Protein AF-0000000070791861 (afdb_homodimer)

Foldseek 3Di:
DPLDAAEEEEECLDPLVVVLQVLVQVLQVPDPDSLQHYHYDYHNFLLVQLVCQVVVVGFKYWFWLLSVLLNCVVVVNQKDWQWDFPCQWFKKKFKKAWPPDPFAELVSQFQWEEEFFACQACQGHQLVQLQSVVVVHHPVRYNYHYQNPRPRHNCVNVPRQVVSVVCRLVVNTGIGIDIPVNVVVLVVVVVCVNTMDTRYMGTTAGTITIMGGNPNDCSRCVVNSVSQQVQACPDPSSVVSQVSVPHHGMDGDDPVRSVSVNVSCVVVVPDSHD/DPLDAAEEEEECLDPLVVVLQVLVQVLQVPDPDSLQHHHYDYHNFLQVQLVCQVVVVGFKYWFWLLSVLLNCVVVVNQKDWQWDFPCQWFKKKFKKAWPPDPFAELVSQFQWAEEFEACQACQGHQLVQLQSVVVVHHCVRYNYHYQNPRPRHNCVNVPRQVVSVVCRLVVNTGMGIDIPVNVVVVVVVVVCVNTMDTRYMGTTAGTITIMGGNPNDCSNCVVNSVSQQVQACPDPSSVVSQVSVPHHGMDGDDPVRSVSVNVSCVVVVPDSHD

Organism: Mycobacterium bovis (strain ATCC BAA-935 / AF2122/97) (NCBI:txid233413)

Structure (mmCIF, N/CA/C/O backbone):
data_AF-0000000070791861-model_v1
#
loop_
_entity.id
_entity.type
_entity.pdbx_description
1 polymer 'ABC transporter, substrate-binding protein (Cluster 12, methionine/phosphonates)'
#
loop_
_atom_site.group_PDB
_atom_site.id
_atom_site.type_symbol
_atom_site.label_atom_id
_atom_site.label_alt_id
_atom_site.label_comp_id
_atom_site.label_asym_id
_atom_site.label_entity_id
_atom_site.label_seq_id
_atom_site.pdbx_PDB_ins_code
_atom_site.Cartn_x
_atom_site.Cartn_y
_atom_site.Cartn_z
_atom_site.occupancy
_atom_site.B_iso_or_equiv
_atom_site.auth_seq_id
_atom_site.auth_comp_id
_atom_site.auth_asym_id
_atom_site.auth_atom_id
_atom_site.pdbx_PDB_model_num
ATOM 1 N N . MET A 1 1 ? -14.422 -9.562 23.391 1 39.12 1 MET A N 1
ATOM 2 C CA . MET A 1 1 ? -13.961 -9.773 22.016 1 39.12 1 MET A CA 1
ATOM 3 C C . MET A 1 1 ? -13.164 -8.57 21.531 1 39.12 1 MET A C 1
ATOM 5 O O . MET A 1 1 ? -13.461 -7.43 21.891 1 39.12 1 MET A O 1
ATOM 9 N N . SER A 1 2 ? -11.961 -8.688 21.141 1 51.25 2 SER A N 1
ATOM 10 C CA . SER A 1 2 ? -11.062 -7.57 20.906 1 51.25 2 SER A CA 1
ATOM 11 C C . SER A 1 2 ? -11.688 -6.547 19.969 1 51.25 2 SER A C 1
ATOM 13 O O . SER A 1 2 ? -12.297 -6.918 18.953 1 51.25 2 SER A O 1
ATOM 15 N N . THR A 1 3 ? -12.039 -5.383 20.375 1 67.25 3 THR A N 1
ATOM 16 C CA . THR A 1 3 ? -12.641 -4.238 19.703 1 67.25 3 THR A CA 1
ATOM 17 C C . THR A 1 3 ? -11.727 -3.727 18.594 1 67.25 3 THR A C 1
ATOM 19 O O . THR A 1 3 ? -12.125 -2.863 17.797 1 67.25 3 THR A O 1
ATOM 22 N N . GLU A 1 4 ? -10.578 -4.484 18.375 1 85 4 GLU A N 1
ATOM 23 C CA . GLU A 1 4 ? -9.664 -3.965 17.359 1 85 4 GLU A CA 1
ATOM 24 C C . GLU A 1 4 ? -9.93 -4.605 16 1 85 4 GLU A C 1
ATOM 26 O O . GLU A 1 4 ? -10.164 -5.816 15.914 1 85 4 GLU A O 1
ATOM 31 N N . PRO A 1 5 ? -10 -3.902 15.008 1 92.94 5 PRO A N 1
ATOM 32 C CA . PRO A 1 5 ? -10.227 -4.457 13.672 1 92.94 5 PRO A CA 1
ATOM 33 C C . PRO A 1 5 ? -9.195 -5.516 13.297 1 92.94 5 PRO A C 1
ATOM 35 O O . PRO A 1 5 ? -8.039 -5.434 13.719 1 92.94 5 PRO A O 1
ATOM 38 N N . LEU A 1 6 ? -9.633 -6.512 12.555 1 96.19 6 LEU A N 1
ATOM 39 C CA . LEU A 1 6 ? -8.688 -7.445 11.953 1 96.19 6 LEU A CA 1
ATOM 40 C C . LEU A 1 6 ? -7.746 -6.727 10.992 1 96.19 6 LEU A C 1
ATOM 42 O O . LEU A 1 6 ? -8.164 -5.836 10.25 1 96.19 6 LEU A O 1
ATOM 46 N N . VAL A 1 7 ? -6.531 -7.113 11.031 1 98 7 VAL A N 1
ATOM 47 C CA . VAL A 1 7 ? -5.566 -6.523 10.102 1 98 7 VAL A CA 1
ATOM 48 C C . VAL A 1 7 ? -5.234 -7.523 9 1 98 7 VAL A C 1
ATOM 50 O O . VAL A 1 7 ? -4.684 -8.594 9.266 1 98 7 VAL A O 1
ATOM 53 N N . VAL A 1 8 ? -5.559 -7.168 7.781 1 98.75 8 VAL A N 1
ATOM 54 C CA . VAL A 1 8 ? -5.305 -8.008 6.617 1 98.75 8 VAL A CA 1
ATOM 55 C C . VAL A 1 8 ? -4.133 -7.449 5.816 1 98.75 8 VAL A C 1
ATOM 57 O O . VAL A 1 8 ? -4.113 -6.258 5.488 1 98.75 8 VAL A O 1
ATOM 60 N N . GLY A 1 9 ? -3.113 -8.297 5.555 1 98.88 9 GLY A N 1
ATOM 61 C CA . GLY A 1 9 ? -1.979 -7.906 4.734 1 98.88 9 GLY A CA 1
ATOM 62 C C . GLY A 1 9 ? -2.111 -8.344 3.287 1 98.88 9 GLY A C 1
ATOM 63 O O . GLY A 1 9 ? -2.623 -9.43 3.008 1 98.88 9 GLY A O 1
ATOM 64 N N . ALA A 1 10 ? -1.67 -7.516 2.391 1 98.81 10 ALA A N 1
ATOM 65 C CA . ALA A 1 10 ? -1.588 -7.809 0.961 1 98.81 10 ALA A CA 1
ATOM 66 C C . ALA A 1 10 ? -0.364 -7.148 0.334 1 98.81 10 ALA A C 1
ATOM 68 O O . ALA A 1 10 ? 0.406 -6.473 1.022 1 98.81 10 ALA A O 1
ATOM 69 N N . VAL A 1 11 ? -0.134 -7.434 -0.93 1 98.75 11 VAL A N 1
ATOM 70 C CA . VAL A 1 11 ? 1.035 -6.871 -1.598 1 98.75 11 VAL A CA 1
ATOM 71 C C . VAL A 1 11 ? 0.597 -5.781 -2.574 1 98.75 11 VAL A C 1
ATOM 73 O O . VAL A 1 11 ? -0.391 -5.945 -3.295 1 98.75 11 VAL A O 1
ATOM 76 N N . ALA A 1 12 ? 1.303 -4.652 -2.533 1 98.06 12 ALA A N 1
ATOM 77 C CA . ALA A 1 12 ? 1.066 -3.527 -3.436 1 98.06 12 ALA A CA 1
ATOM 78 C C . ALA A 1 12 ? 1.794 -3.727 -4.762 1 98.06 12 ALA A C 1
ATOM 80 O O . ALA A 1 12 ? 2.709 -2.971 -5.094 1 98.06 12 ALA A O 1
ATOM 81 N N . TYR A 1 13 ? 1.304 -4.559 -5.629 1 96.19 13 TYR A N 1
ATOM 82 C CA . TYR A 1 13 ? 2.014 -4.898 -6.855 1 96.19 13 TYR A CA 1
ATOM 83 C C . TYR A 1 13 ? 1.604 -3.975 -7.996 1 96.19 13 TYR A C 1
ATOM 85 O O . TYR A 1 13 ? 2.281 -3.906 -9.023 1 96.19 13 TYR A O 1
ATOM 93 N N . THR A 1 14 ? 0.539 -3.246 -7.926 1 95.5 14 THR A N 1
ATOM 94 C CA . THR A 1 14 ? 0.121 -2.172 -8.82 1 95.5 14 THR A CA 1
ATOM 95 C C . THR A 1 14 ? -0.567 -1.056 -8.039 1 95.5 14 THR A C 1
ATOM 97 O O . THR A 1 14 ? -1.039 -1.271 -6.922 1 95.5 14 THR A O 1
ATOM 100 N N . PRO A 1 15 ? -0.655 0.139 -8.648 1 95.88 15 PRO A N 1
ATOM 101 C CA . PRO A 1 15 ? -1.324 1.244 -7.961 1 95.88 15 PRO A CA 1
ATOM 102 C C . PRO A 1 15 ? -2.787 0.942 -7.641 1 95.88 15 PRO A C 1
ATOM 104 O O . PRO A 1 15 ? -3.316 1.425 -6.637 1 95.88 15 PRO A O 1
ATOM 107 N N . ASN A 1 16 ? -3.391 0.127 -8.391 1 94.81 16 ASN A N 1
ATOM 108 C CA . ASN A 1 16 ? -4.82 -0.14 -8.258 1 94.81 16 ASN A CA 1
ATOM 109 C C . ASN A 1 16 ? -5.133 -0.911 -6.98 1 94.81 16 ASN A C 1
ATOM 111 O O . ASN A 1 16 ? -6.289 -1.004 -6.574 1 94.81 16 AS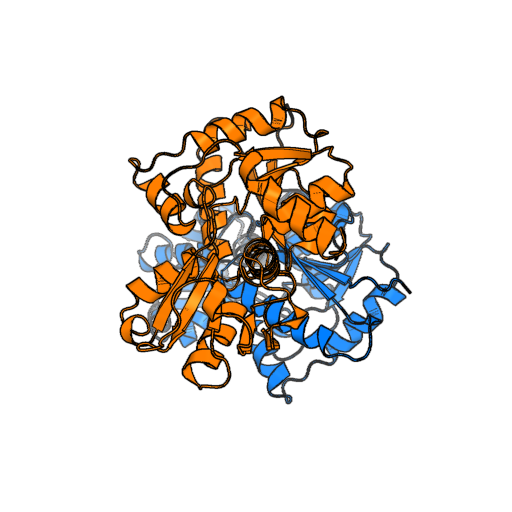N A O 1
ATOM 115 N N . VAL A 1 17 ? -4.141 -1.469 -6.355 1 97 17 VAL A N 1
ATOM 116 C CA . VAL A 1 17 ? -4.34 -2.242 -5.137 1 97 17 VAL A CA 1
ATOM 117 C C . VAL A 1 17 ? -4.871 -1.333 -4.031 1 97 17 VAL A C 1
ATOM 119 O O . VAL A 1 17 ? -5.676 -1.76 -3.199 1 97 17 VAL A O 1
ATOM 122 N N . VAL A 1 18 ? -4.508 -0.059 -4.07 1 97.12 18 VAL A N 1
ATOM 123 C CA . VAL A 1 18 ? -4.895 0.869 -3.01 1 97.12 18 VAL A CA 1
ATOM 124 C C . VAL A 1 18 ? -6.406 1.073 -3.029 1 97.12 18 VAL A C 1
ATOM 126 O O . VAL A 1 18 ? -7.09 0.795 -2.039 1 97.12 18 VAL A O 1
ATOM 129 N N . PRO A 1 19 ? -7.043 1.468 -4.188 1 95.38 19 PRO A N 1
ATOM 130 C CA . PRO A 1 19 ? -8.5 1.625 -4.164 1 95.38 19 PRO A CA 1
ATOM 131 C C . PRO A 1 19 ? -9.234 0.301 -3.965 1 95.38 19 PRO A C 1
ATOM 133 O O . PRO A 1 19 ? -10.328 0.277 -3.395 1 95.38 19 PRO A O 1
ATOM 136 N N . ILE A 1 20 ? -8.672 -0.799 -4.355 1 95.69 20 ILE A N 1
ATOM 137 C CA . ILE A 1 20 ? -9.297 -2.102 -4.148 1 95.69 20 ILE A CA 1
ATOM 138 C C . ILE A 1 20 ? -9.438 -2.375 -2.652 1 95.69 20 ILE A C 1
ATOM 140 O O . ILE A 1 20 ? -10.539 -2.648 -2.166 1 95.69 20 ILE A O 1
ATOM 144 N N . TRP A 1 21 ? -8.414 -2.236 -1.905 1 97.44 21 TRP A N 1
ATOM 145 C CA . TRP A 1 21 ? -8.43 -2.586 -0.489 1 97.44 21 TRP A CA 1
ATOM 146 C C . TRP A 1 21 ? -9.156 -1.521 0.325 1 97.44 21 TRP A C 1
ATOM 148 O O . TRP A 1 21 ? -9.75 -1.821 1.363 1 97.44 21 TRP A O 1
ATOM 158 N N . GLU A 1 22 ? -9.133 -0.253 -0.165 1 95.56 22 GLU A N 1
ATOM 159 C CA . GLU A 1 22 ? -9.992 0.757 0.448 1 95.56 22 GLU A CA 1
ATOM 160 C C . GLU A 1 22 ? -11.461 0.402 0.282 1 95.56 22 GLU A C 1
ATOM 162 O O . GLU A 1 22 ? -12.258 0.583 1.207 1 95.56 22 GLU A O 1
ATOM 167 N N . GLY A 1 23 ? -11.844 -0.052 -0.921 1 93.62 23 GLY A N 1
ATOM 168 C CA . GLY A 1 23 ? -13.211 -0.499 -1.154 1 93.62 23 GLY A CA 1
ATOM 169 C C . GLY A 1 23 ? -13.609 -1.669 -0.276 1 93.62 23 GLY A C 1
ATOM 170 O O . GLY A 1 23 ? -14.711 -1.679 0.29 1 93.62 23 GLY A O 1
ATOM 171 N N . ILE A 1 24 ? -12.703 -2.611 -0.125 1 95.88 24 ILE A N 1
ATOM 172 C CA . ILE A 1 24 ? -12.961 -3.77 0.725 1 95.88 24 ILE A CA 1
ATOM 173 C C . ILE A 1 24 ? -13.125 -3.318 2.174 1 95.88 24 ILE A C 1
ATOM 175 O O . ILE A 1 24 ? -14.07 -3.727 2.855 1 95.88 24 ILE A O 1
ATOM 179 N N . ARG A 1 25 ? -12.219 -2.523 2.654 1 95.31 25 ARG A N 1
ATOM 180 C CA . ARG A 1 25 ? -12.328 -1.981 4.004 1 95.31 25 ARG A CA 1
ATOM 181 C C . ARG A 1 25 ? -13.664 -1.285 4.215 1 95.31 25 ARG A C 1
ATOM 183 O O . ARG A 1 25 ? -14.312 -1.459 5.25 1 95.31 25 ARG A O 1
ATOM 190 N N . GLY A 1 26 ? -14.086 -0.45 3.203 1 93.12 26 GLY A N 1
ATOM 191 C CA . GLY A 1 26 ? -15.367 0.237 3.285 1 93.12 26 GLY A CA 1
ATOM 192 C C . GLY A 1 26 ? -16.547 -0.708 3.434 1 93.12 26 GLY A C 1
ATOM 193 O O . GLY A 1 26 ? -17.469 -0.445 4.211 1 93.12 26 GLY A O 1
ATOM 194 N N . TYR A 1 27 ? -16.531 -1.834 2.75 1 94.69 27 TYR A N 1
ATOM 195 C CA . TYR A 1 27 ? -17.578 -2.857 2.84 1 94.69 27 TYR A CA 1
ATOM 196 C C . TYR A 1 27 ? -17.672 -3.412 4.254 1 94.69 27 TYR A C 1
ATOM 198 O O . TYR A 1 27 ? -18.766 -3.6 4.781 1 94.69 27 TYR A O 1
ATOM 206 N N . PHE A 1 28 ? -16.562 -3.619 4.898 1 93.75 28 PHE A N 1
ATOM 207 C CA . PHE A 1 28 ? -16.547 -4.219 6.227 1 93.75 28 PHE A CA 1
ATOM 208 C C . PHE A 1 28 ? -16.891 -3.18 7.293 1 93.75 28 PHE A C 1
ATOM 210 O O . PHE A 1 28 ? -17.422 -3.516 8.352 1 93.75 28 PHE A O 1
ATOM 217 N N . GLN A 1 29 ? -16.594 -1.934 7.02 1 88.06 29 GLN A N 1
ATOM 218 C CA . GLN A 1 29 ? -16.891 -0.86 7.965 1 88.06 29 GLN A CA 1
ATOM 219 C C . GLN A 1 29 ? -18.375 -0.531 7.98 1 88.06 29 GLN A C 1
ATOM 221 O O . GLN A 1 29 ? -18.891 0 8.969 1 88.06 29 GLN A O 1
ATOM 226 N N . ASP A 1 30 ? -19.078 -0.739 6.992 1 79.38 30 ASP A N 1
ATOM 227 C CA . ASP A 1 30 ? -20.5 -0.446 6.879 1 79.38 30 ASP A CA 1
ATOM 228 C C . ASP A 1 30 ? -21.328 -1.414 7.719 1 79.38 30 ASP A C 1
ATOM 230 O O . ASP A 1 30 ? -22.516 -1.172 7.973 1 79.38 30 ASP A O 1
ATOM 234 N N . SER A 1 31 ? -20.641 -2.301 8.219 1 71.5 31 SER A N 1
ATOM 235 C CA . SER A 1 31 ? -21.375 -3.268 9.031 1 71.5 31 SER A CA 1
ATOM 236 C C . SER A 1 31 ? -21.625 -2.729 10.438 1 71.5 31 SER A C 1
ATOM 238 O O . SER A 1 31 ? -20.828 -1.954 10.969 1 71.5 31 SER A O 1
ATOM 240 N N . GLU A 1 32 ? -22.734 -3.025 10.852 1 71.75 32 GLU A N 1
ATOM 241 C CA . GLU A 1 32 ? -23.094 -2.65 12.219 1 71.75 32 GLU A CA 1
ATOM 242 C C . GLU A 1 32 ? -22.359 -3.506 13.242 1 71.75 32 GLU A C 1
ATOM 244 O O . GLU A 1 32 ? -22.266 -3.145 14.414 1 71.75 32 GLU A O 1
ATOM 249 N N . SER A 1 33 ? -21.797 -4.535 12.719 1 76.44 33 SER A N 1
ATOM 250 C CA . SER A 1 33 ? -21.109 -5.41 13.664 1 76.44 33 SER A CA 1
ATOM 251 C C . SER A 1 33 ? -19.625 -5.047 13.781 1 76.44 33 SER A C 1
ATOM 253 O O . SER A 1 33 ? -18.875 -5.137 12.812 1 76.44 33 SER A O 1
ATOM 255 N N . PRO A 1 34 ? -19.203 -4.645 14.914 1 80.5 34 PRO A N 1
ATOM 256 C CA . PRO A 1 34 ? -17.797 -4.324 15.141 1 80.5 34 PRO A CA 1
ATOM 257 C C . PRO A 1 34 ? -16.875 -5.531 14.945 1 80.5 34 PRO A C 1
ATOM 259 O O . PRO A 1 34 ? -15.68 -5.367 14.703 1 80.5 34 PRO A O 1
ATOM 262 N N . ASP A 1 35 ? -17.453 -6.652 14.898 1 86.06 35 ASP A N 1
ATOM 263 C CA . ASP A 1 35 ? -16.672 -7.879 14.844 1 86.06 35 ASP A CA 1
ATOM 264 C C . ASP A 1 35 ? -16.203 -8.18 13.422 1 86.06 35 ASP A C 1
ATOM 266 O O . ASP A 1 35 ? -15.344 -9.031 13.203 1 86.06 35 ASP A O 1
ATOM 270 N N . THR A 1 36 ? -16.703 -7.426 12.516 1 91.38 36 THR A N 1
ATOM 271 C CA . THR A 1 36 ? -16.328 -7.688 11.133 1 91.38 36 THR A CA 1
ATOM 272 C C . THR A 1 36 ? -15.352 -6.637 10.617 1 91.38 36 THR A C 1
ATOM 274 O O . THR A 1 36 ? -14.883 -6.715 9.484 1 91.38 36 THR A O 1
ATOM 277 N N . GLN A 1 37 ? -15.039 -5.656 11.469 1 92.75 37 GLN A N 1
ATOM 278 C CA . GLN A 1 37 ? -14.188 -4.555 11.023 1 92.75 37 GLN A CA 1
ATOM 279 C C . GLN A 1 37 ? -12.789 -5.043 10.68 1 92.75 37 GLN A C 1
ATOM 281 O O . GLN A 1 37 ? -12.258 -5.945 11.336 1 92.75 37 GLN A O 1
ATOM 286 N N . MET A 1 38 ? -12.305 -4.426 9.68 1 95.25 38 MET A N 1
ATOM 287 C CA . MET A 1 38 ? -10.945 -4.785 9.273 1 95.25 38 MET A CA 1
ATOM 288 C C . MET A 1 38 ? -10.18 -3.555 8.797 1 95.25 38 MET A C 1
ATOM 290 O O . MET A 1 38 ? -10.781 -2.533 8.461 1 95.25 38 MET A O 1
ATOM 294 N N . ASP A 1 39 ? -8.922 -3.6 8.914 1 96 39 ASP A N 1
ATOM 295 C CA . ASP A 1 39 ? -7.969 -2.697 8.273 1 96 39 ASP A CA 1
ATOM 296 C C . ASP A 1 39 ? -6.977 -3.469 7.41 1 96 39 ASP A C 1
ATOM 298 O O . ASP A 1 39 ? -7.004 -4.703 7.375 1 96 39 ASP A O 1
ATOM 302 N N . PHE A 1 40 ? -6.18 -2.707 6.641 1 98.31 40 PHE A N 1
ATOM 303 C CA . PHE A 1 40 ? -5.25 -3.432 5.781 1 98.31 40 PHE A CA 1
ATOM 304 C C . PHE A 1 40 ? -3.861 -2.812 5.848 1 98.31 40 PHE A C 1
ATOM 306 O O . PHE A 1 40 ? -3.703 -1.673 6.293 1 98.31 40 PHE A O 1
ATOM 313 N N . VAL A 1 41 ? -2.879 -3.58 5.535 1 98.88 41 VAL A N 1
ATOM 314 C CA . VAL A 1 41 ? -1.476 -3.221 5.359 1 98.88 41 VAL A CA 1
ATOM 315 C C . VAL A 1 41 ? -0.965 -3.766 4.027 1 98.88 41 VAL A C 1
ATOM 317 O O . VAL A 1 41 ? -1.218 -4.922 3.688 1 98.88 41 VAL A O 1
ATOM 320 N N . LEU A 1 42 ? -0.285 -2.932 3.277 1 98.88 42 LEU A N 1
ATOM 321 C CA . LEU A 1 42 ? 0.236 -3.34 1.979 1 98.88 42 LEU A CA 1
ATOM 322 C C . LEU A 1 42 ? 1.757 -3.455 2.014 1 98.88 42 LEU A C 1
ATOM 324 O O . LEU A 1 42 ? 2.441 -2.547 2.49 1 98.88 42 LEU A O 1
ATOM 328 N N . TYR A 1 43 ? 2.248 -4.531 1.491 1 98.75 43 TYR A N 1
ATOM 329 C CA . TYR A 1 43 ? 3.678 -4.812 1.511 1 98.75 43 TYR A CA 1
ATOM 330 C C . TYR A 1 43 ? 4.281 -4.68 0.117 1 98.75 43 TYR A C 1
ATOM 332 O O . TYR A 1 43 ? 3.576 -4.82 -0.886 1 98.75 43 TYR A O 1
ATOM 340 N N . SER A 1 44 ? 5.582 -4.516 0.085 1 97.56 44 SER A N 1
ATOM 341 C CA . SER A 1 44 ? 6.297 -4.359 -1.177 1 97.56 44 SER A CA 1
ATOM 342 C C . SER A 1 44 ? 6.453 -5.695 -1.893 1 97.56 44 SER A C 1
ATOM 344 O O . SER A 1 44 ? 6.617 -5.738 -3.113 1 97.56 44 SER A O 1
ATOM 346 N N . ASN A 1 45 ? 6.469 -6.785 -1.135 1 97.5 45 ASN A N 1
ATOM 347 C CA . ASN A 1 45 ? 6.68 -8.109 -1.703 1 97.5 45 ASN A CA 1
ATOM 348 C C . ASN A 1 45 ? 6.09 -9.203 -0.812 1 97.5 45 ASN A C 1
ATOM 350 O O . ASN A 1 45 ? 5.727 -8.938 0.337 1 97.5 45 ASN A O 1
ATOM 354 N N . TYR A 1 46 ? 6.047 -10.422 -1.334 1 98.19 46 TYR A N 1
ATOM 355 C CA . TYR A 1 46 ? 5.355 -11.5 -0.639 1 98.19 46 TYR A CA 1
ATOM 356 C C . TYR A 1 46 ? 6.219 -12.078 0.474 1 98.19 46 TYR A C 1
ATOM 358 O O . TYR A 1 46 ? 5.703 -12.609 1.461 1 98.19 46 TYR A O 1
ATOM 366 N N . ALA A 1 47 ? 7.531 -12.016 0.348 1 97.06 47 ALA A N 1
ATOM 367 C CA . ALA A 1 47 ? 8.391 -12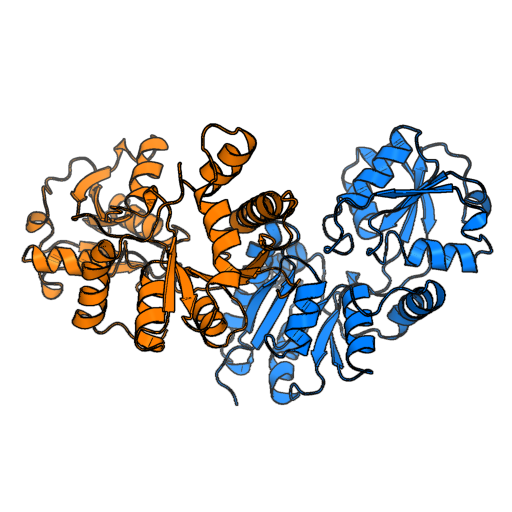.477 1.436 1 97.06 47 ALA A CA 1
ATOM 368 C C . ALA A 1 47 ? 8.094 -11.719 2.729 1 97.06 47 ALA A C 1
ATOM 370 O O . ALA A 1 47 ? 7.906 -12.336 3.783 1 97.06 47 ALA A O 1
ATOM 371 N N . ARG A 1 48 ? 7.977 -10.414 2.611 1 96.88 48 ARG A N 1
ATOM 372 C CA . ARG A 1 48 ? 7.699 -9.586 3.783 1 96.88 48 ARG A CA 1
ATOM 373 C C . ARG A 1 48 ? 6.285 -9.828 4.305 1 96.88 48 ARG A C 1
ATOM 375 O O . ARG A 1 48 ? 6.047 -9.789 5.512 1 96.88 48 ARG A O 1
ATOM 382 N N . LEU A 1 49 ? 5.363 -10.047 3.414 1 98.56 49 LEU A N 1
ATOM 383 C CA . LEU A 1 49 ? 4 -10.359 3.816 1 98.56 49 LEU A CA 1
ATOM 384 C C . LEU A 1 49 ? 3.967 -11.617 4.68 1 98.56 49 LEU A C 1
ATOM 386 O O . LEU A 1 49 ? 3.406 -11.609 5.777 1 98.56 49 LEU A O 1
ATOM 390 N N . VAL A 1 50 ? 4.625 -12.664 4.227 1 98.62 50 VAL A N 1
ATOM 391 C CA . VAL A 1 50 ? 4.633 -13.938 4.941 1 98.62 50 VAL A CA 1
ATOM 392 C C . VAL A 1 50 ? 5.367 -13.773 6.273 1 98.62 50 VAL A C 1
ATOM 394 O O . VAL A 1 50 ? 4.898 -14.25 7.309 1 98.62 50 VAL A O 1
ATOM 397 N N . ASP A 1 51 ? 6.535 -13.07 6.262 1 97.56 51 ASP A N 1
ATOM 398 C CA . ASP A 1 51 ? 7.289 -12.82 7.488 1 97.56 51 ASP A CA 1
ATOM 399 C C . ASP A 1 51 ? 6.43 -12.094 8.523 1 97.56 51 ASP A C 1
ATOM 401 O O . ASP A 1 51 ? 6.465 -12.422 9.711 1 97.56 51 ASP A O 1
ATOM 405 N N . SER A 1 52 ? 5.68 -11.102 8.062 1 98.31 52 SER A N 1
ATOM 406 C CA . SER A 1 52 ? 4.844 -10.312 8.961 1 98.31 52 SER A CA 1
ATOM 407 C C . SER A 1 52 ? 3.717 -11.148 9.547 1 98.31 52 SER A C 1
ATOM 409 O O . SER A 1 52 ? 3.359 -10.977 10.719 1 98.31 52 SER A O 1
ATOM 411 N N . LEU A 1 53 ? 3.121 -12.039 8.727 1 98.75 53 LEU A N 1
ATOM 412 C CA . LEU A 1 53 ? 2.1 -12.945 9.234 1 98.75 53 LEU A CA 1
ATOM 413 C C . LEU A 1 53 ? 2.668 -13.844 10.328 1 98.75 53 LEU A C 1
ATOM 415 O O . LEU A 1 53 ? 2.094 -13.945 11.414 1 98.75 53 LEU A O 1
ATOM 419 N N . ILE A 1 54 ? 3.811 -14.438 10.039 1 98.38 54 ILE A N 1
ATOM 420 C CA . ILE A 1 54 ? 4.418 -15.398 10.961 1 98.38 54 ILE A CA 1
ATOM 421 C C . ILE A 1 54 ? 4.84 -14.688 12.242 1 98.38 54 ILE A C 1
ATOM 423 O O . ILE A 1 54 ? 4.715 -15.242 13.336 1 98.38 54 ILE A O 1
ATOM 427 N N . ALA A 1 55 ? 5.281 -13.422 12.125 1 97.69 55 ALA A N 1
ATOM 428 C CA . ALA A 1 55 ? 5.715 -12.633 13.273 1 97.69 55 ALA A CA 1
ATOM 429 C C . ALA A 1 55 ? 4.52 -12.102 14.062 1 97.69 55 ALA A C 1
ATOM 431 O O . ALA A 1 55 ? 4.68 -11.539 15.148 1 97.69 55 ALA A O 1
ATOM 432 N N . GLY A 1 56 ? 3.268 -12.242 13.508 1 97.5 56 GLY A N 1
ATOM 433 C CA . GLY A 1 56 ? 2.064 -11.797 14.195 1 97.5 56 GLY A CA 1
ATOM 434 C C . GLY A 1 56 ? 1.799 -10.312 14.031 1 97.5 56 GLY A C 1
ATOM 435 O O . GLY A 1 56 ? 1.074 -9.711 14.828 1 97.5 56 GLY A O 1
ATOM 436 N N . HIS A 1 57 ? 2.453 -9.688 13.023 1 98.12 57 HIS A N 1
ATOM 437 C CA . HIS A 1 57 ? 2.23 -8.266 12.773 1 98.12 57 HIS A CA 1
ATOM 438 C C . HIS A 1 57 ? 0.881 -8.023 12.109 1 98.12 57 HIS A C 1
ATOM 440 O O . HIS A 1 57 ? 0.341 -6.918 12.172 1 98.12 57 HIS A O 1
ATOM 446 N N . ILE A 1 58 ? 0.343 -8.984 11.398 1 98.5 58 ILE A N 1
ATOM 447 C CA . ILE A 1 58 ? -0.989 -8.977 10.805 1 98.5 58 ILE A CA 1
ATOM 448 C C . ILE A 1 58 ? -1.735 -10.25 11.18 1 98.5 58 ILE A C 1
ATOM 450 O O . ILE A 1 58 ? -1.126 -11.227 11.633 1 98.5 58 ILE A O 1
ATOM 454 N N . ASP A 1 59 ? -3.045 -10.219 11.016 1 98.56 59 ASP A N 1
ATOM 455 C CA . ASP A 1 59 ? -3.879 -11.344 11.414 1 98.56 59 ASP A CA 1
ATOM 456 C C . ASP A 1 59 ? -4.066 -12.328 10.258 1 98.56 59 ASP A C 1
ATOM 458 O O . ASP A 1 59 ? -4.086 -13.539 10.469 1 98.56 59 ASP A O 1
ATOM 462 N N . ILE A 1 60 ? -4.281 -11.805 9.102 1 98.88 60 ILE A N 1
ATOM 463 C CA . ILE A 1 60 ? -4.582 -12.578 7.898 1 98.88 60 ILE A CA 1
ATOM 464 C C . ILE A 1 60 ? -3.754 -12.047 6.727 1 98.88 60 ILE A C 1
ATOM 466 O O . ILE A 1 60 ? -3.574 -10.836 6.578 1 98.88 60 ILE A O 1
ATOM 470 N N . ALA A 1 61 ? -3.203 -12.914 5.879 1 98.94 61 ALA A N 1
ATOM 471 C CA . ALA A 1 61 ? -2.451 -12.547 4.68 1 98.94 61 ALA A CA 1
ATOM 472 C C . ALA A 1 61 ? -3.199 -12.961 3.418 1 98.94 61 ALA A C 1
ATOM 474 O O . ALA A 1 61 ? -3.725 -14.078 3.336 1 98.94 61 ALA A O 1
ATOM 475 N N . TRP A 1 62 ? -3.295 -12.031 2.467 1 98.88 62 TRP A N 1
ATOM 476 C CA . TRP A 1 62 ? -3.723 -12.375 1.113 1 98.88 62 TRP A CA 1
ATOM 477 C C . TRP A 1 62 ? -2.545 -12.867 0.278 1 98.88 62 TRP A C 1
ATOM 479 O O . TRP A 1 62 ? -1.931 -12.086 -0.457 1 98.88 62 TRP A O 1
ATOM 489 N N . ASN A 1 63 ? -2.322 -14.164 0.286 1 98.88 63 ASN A N 1
ATOM 490 C CA . ASN A 1 63 ? -1.146 -14.805 -0.289 1 98.88 63 ASN A CA 1
ATOM 491 C C . ASN A 1 63 ? -1.396 -15.242 -1.729 1 98.88 63 ASN A C 1
ATOM 493 O O . ASN A 1 63 ? -2.498 -15.68 -2.068 1 98.88 63 ASN A O 1
ATOM 497 N N . THR A 1 64 ? -0.343 -15.148 -2.51 1 98.5 64 THR A N 1
ATOM 498 C CA . THR A 1 64 ? -0.336 -15.977 -3.711 1 98.5 64 THR A CA 1
ATOM 499 C C . THR A 1 64 ? -0.253 -17.453 -3.348 1 98.5 64 THR A C 1
ATOM 501 O O . THR A 1 64 ? -0.1 -17.797 -2.174 1 98.5 64 THR A O 1
ATOM 504 N N . ASN A 1 65 ? -0.379 -18.312 -4.387 1 98.69 65 ASN A N 1
ATOM 505 C CA . ASN A 1 65 ? -0.267 -19.734 -4.125 1 98.69 65 ASN A CA 1
ATOM 506 C C . ASN A 1 65 ? 1.121 -20.109 -3.609 1 98.69 65 ASN A C 1
ATOM 508 O O . ASN A 1 65 ? 1.25 -20.891 -2.664 1 98.69 65 ASN A O 1
ATOM 512 N N . LEU A 1 66 ? 2.217 -19.516 -4.152 1 98.75 66 LEU A N 1
ATOM 513 C CA . LEU A 1 66 ? 3.545 -19.828 -3.637 1 98.75 66 LEU A CA 1
ATOM 514 C C . LEU A 1 66 ? 3.719 -19.297 -2.219 1 98.75 66 LEU A C 1
ATOM 516 O O . LEU A 1 66 ? 4.309 -19.953 -1.367 1 98.75 66 LEU A O 1
ATOM 520 N N . ALA A 1 67 ? 3.248 -18.062 -1.943 1 98.75 67 ALA A N 1
ATOM 521 C CA . ALA A 1 67 ? 3.328 -17.516 -0.593 1 98.75 67 ALA A CA 1
ATOM 522 C C . ALA A 1 67 ? 2.562 -18.391 0.4 1 98.75 67 ALA A C 1
ATOM 524 O O . ALA A 1 67 ? 2.992 -18.562 1.544 1 98.75 67 ALA A O 1
ATOM 525 N N . TYR A 1 68 ? 1.402 -18.938 -0.013 1 98.81 68 TYR A N 1
ATOM 526 C CA . TYR A 1 68 ? 0.657 -19.859 0.833 1 98.81 68 TYR A CA 1
ATOM 527 C C . TYR A 1 68 ? 1.476 -21.109 1.127 1 98.81 68 TYR A C 1
ATOM 529 O O . TYR A 1 68 ? 1.613 -21.516 2.285 1 98.81 68 TYR A O 1
ATOM 537 N N . VAL A 1 69 ? 2.053 -21.672 0.103 1 98.81 69 VAL A N 1
ATOM 538 C CA . VAL A 1 69 ? 2.863 -22.875 0.259 1 98.81 69 VAL A CA 1
ATOM 539 C C . VAL A 1 69 ? 4.043 -22.594 1.186 1 98.81 69 VAL A C 1
ATOM 541 O O . VAL A 1 69 ? 4.34 -23.391 2.084 1 98.81 69 VAL A O 1
ATOM 544 N N . ARG A 1 70 ? 4.688 -21.453 1.015 1 98.5 70 ARG A N 1
ATOM 545 C CA . ARG A 1 70 ? 5.812 -21.078 1.863 1 98.5 70 ARG A CA 1
ATOM 546 C C . ARG A 1 70 ? 5.367 -20.875 3.309 1 98.5 70 ARG A C 1
ATOM 548 O O . ARG A 1 70 ? 6.098 -21.219 4.242 1 98.5 70 ARG A O 1
ATOM 555 N N . THR A 1 71 ? 4.172 -20.297 3.508 1 98.75 71 THR A N 1
ATOM 556 C CA . THR A 1 71 ? 3.639 -20.156 4.859 1 98.75 71 THR A CA 1
ATOM 557 C C . THR A 1 71 ? 3.465 -21.531 5.512 1 98.75 71 THR A C 1
ATOM 559 O O . THR A 1 71 ? 3.871 -21.734 6.66 1 98.75 71 THR A O 1
ATOM 562 N N . VAL A 1 72 ? 2.861 -22.5 4.789 1 98.69 72 VAL A N 1
ATOM 563 C CA . VAL A 1 72 ? 2.66 -23.844 5.301 1 98.69 72 VAL A CA 1
ATOM 564 C C . VAL A 1 72 ? 4.008 -24.469 5.676 1 98.69 72 VAL A C 1
ATOM 566 O O . VAL A 1 72 ? 4.164 -25 6.773 1 98.69 72 VAL A O 1
ATOM 569 N N . LEU A 1 73 ? 4.977 -24.344 4.82 1 98.44 73 LEU A N 1
ATOM 570 C CA . LEU A 1 73 ? 6.277 -24.969 5.027 1 98.44 73 LEU A CA 1
ATOM 571 C C . LEU A 1 73 ? 7 -24.344 6.215 1 98.44 73 LEU A C 1
ATOM 573 O O . LEU A 1 73 ? 7.57 -25.047 7.047 1 98.44 73 LEU A O 1
ATOM 577 N N . GLN A 1 74 ? 6.941 -23.047 6.332 1 98.19 74 GLN A N 1
ATOM 578 C CA . GLN A 1 74 ? 7.691 -22.344 7.371 1 98.19 74 GLN A CA 1
ATOM 579 C C . GLN A 1 74 ? 7.051 -22.531 8.742 1 98.19 74 GLN A C 1
ATOM 581 O O . GLN A 1 74 ? 7.719 -22.406 9.766 1 98.19 74 GLN A O 1
ATOM 586 N N . THR A 1 75 ? 5.773 -22.844 8.727 1 98.44 75 THR A N 1
ATOM 587 C CA . THR A 1 75 ? 5.074 -22.969 10 1 98.44 75 THR A CA 1
ATOM 588 C C . THR A 1 75 ? 4.852 -24.438 10.352 1 98.44 75 THR A C 1
ATOM 590 O O . THR A 1 75 ? 4.234 -24.75 11.375 1 98.44 75 THR A O 1
ATOM 593 N N . GLY A 1 76 ? 5.285 -25.391 9.5 1 97.81 76 GLY A N 1
ATOM 594 C CA . GLY A 1 76 ? 5.02 -26.797 9.695 1 97.81 76 GLY A CA 1
ATOM 595 C C . GLY A 1 76 ? 3.545 -27.156 9.625 1 97.81 76 GLY A C 1
ATOM 596 O O . GLY A 1 76 ? 3.068 -28.016 10.359 1 97.81 76 GLY A O 1
ATOM 597 N N . GLY A 1 77 ? 2.84 -26.328 8.891 1 98.12 77 GLY A N 1
ATOM 598 C CA . GLY A 1 77 ? 1.422 -26.594 8.695 1 98.12 77 GLY A CA 1
ATOM 599 C C . GLY A 1 77 ? 0.543 -25.891 9.711 1 98.12 77 GLY A C 1
ATOM 600 O O . GLY A 1 77 ? -0.682 -26.016 9.68 1 98.12 77 GLY A O 1
ATOM 601 N N . ARG A 1 78 ? 1.123 -25.062 10.531 1 98.38 78 ARG A N 1
ATOM 602 C CA . ARG A 1 78 ? 0.369 -24.375 11.57 1 98.38 78 ARG A CA 1
ATOM 603 C C . ARG A 1 78 ? -0.264 -23.094 11.039 1 98.38 78 ARG A C 1
ATOM 605 O O . ARG A 1 78 ? -0.019 -22 11.57 1 98.38 78 ARG A O 1
ATOM 612 N N . CYS A 1 79 ? -1.004 -23.141 10.031 1 98.56 79 CYS A N 1
ATOM 613 C CA . CYS A 1 79 ? -1.772 -22.062 9.438 1 98.56 79 CYS A CA 1
ATOM 614 C C . CYS A 1 79 ? -3.152 -22.531 9.008 1 98.56 79 CYS A C 1
ATOM 616 O O . CYS A 1 79 ? -3.408 -23.734 8.953 1 98.56 79 CYS A O 1
ATOM 618 N N . THR A 1 80 ? -4.047 -21.656 8.828 1 98.75 80 THR A N 1
ATOM 619 C CA . THR A 1 80 ? -5.441 -21.906 8.492 1 98.75 80 THR A CA 1
ATOM 620 C C . THR A 1 80 ? -5.816 -21.203 7.188 1 98.75 80 THR A C 1
ATOM 622 O O . THR A 1 80 ? -5.883 -19.969 7.133 1 98.75 80 THR A O 1
ATOM 625 N N . PRO A 1 81 ? -5.961 -21.984 6.047 1 98.88 81 PRO A N 1
ATOM 626 C CA . PRO A 1 81 ? -6.559 -21.391 4.852 1 98.88 81 PRO A CA 1
ATOM 627 C C . PRO A 1 81 ? -8.008 -20.938 5.07 1 98.88 81 PRO A C 1
ATOM 629 O O . PRO A 1 81 ? -8.781 -21.656 5.719 1 98.88 81 PRO A O 1
ATOM 632 N N . LEU A 1 82 ? -8.414 -19.766 4.566 1 98.88 82 LEU A N 1
ATOM 633 C CA . LEU A 1 82 ? -9.703 -19.203 4.953 1 98.88 82 LEU A CA 1
ATOM 634 C C . LEU A 1 82 ? -10.633 -19.094 3.748 1 98.88 82 LEU A C 1
ATOM 636 O O . LEU A 1 82 ? -11.812 -19.469 3.83 1 98.88 82 LEU A O 1
ATOM 640 N N . ALA A 1 83 ? -10.172 -18.531 2.635 1 98.88 83 ALA A N 1
ATOM 641 C CA . ALA A 1 83 ? -11.023 -18.281 1.476 1 98.88 83 ALA A CA 1
ATOM 642 C C . ALA A 1 83 ? -10.188 -17.922 0.246 1 98.88 83 ALA A C 1
ATOM 644 O O . ALA A 1 83 ? -9.023 -17.547 0.368 1 98.88 83 ALA A O 1
ATOM 645 N N . GLN A 1 84 ? -10.688 -18.156 -0.849 1 98.75 84 GLN A N 1
ATOM 646 C CA . GLN A 1 84 ? -10.109 -17.797 -2.141 1 98.75 84 GLN A CA 1
ATOM 647 C C . GLN A 1 84 ? -11.164 -17.234 -3.088 1 98.75 84 GLN A C 1
ATOM 649 O O . GLN A 1 84 ? -12.344 -17.203 -2.75 1 98.75 84 GLN A O 1
ATOM 654 N N . ARG A 1 85 ? -10.75 -16.688 -4.223 1 98.44 85 ARG A N 1
ATOM 655 C CA . ARG A 1 85 ? -11.656 -16.281 -5.285 1 98.44 85 ARG A CA 1
ATOM 656 C C . ARG A 1 85 ? -12.164 -17.484 -6.07 1 98.44 85 ARG A C 1
ATOM 658 O O . ARG A 1 85 ? -11.469 -18.484 -6.18 1 98.44 85 ARG A O 1
ATOM 665 N N . ASP A 1 86 ? -13.344 -17.344 -6.629 1 98.38 86 ASP A N 1
ATOM 666 C CA . ASP A 1 86 ? -13.789 -18.391 -7.547 1 98.38 86 ASP A CA 1
ATOM 667 C C . ASP A 1 86 ? -12.805 -18.547 -8.703 1 98.38 86 ASP A C 1
ATOM 669 O O . ASP A 1 86 ? -12.555 -19.672 -9.148 1 98.38 86 ASP A O 1
ATOM 673 N N . THR A 1 87 ? -12.141 -17.484 -9.117 1 97.75 87 THR A N 1
ATOM 674 C CA . THR A 1 87 ? -11.203 -17.484 -10.234 1 97.75 87 THR A CA 1
ATOM 675 C C . THR A 1 87 ? -9.859 -18.078 -9.82 1 97.75 87 THR A C 1
ATOM 677 O O . THR A 1 87 ? -8.992 -18.328 -10.656 1 97.75 87 THR A O 1
ATOM 680 N N . ASP A 1 88 ? -9.68 -18.297 -8.555 1 98.25 88 ASP A N 1
ATOM 681 C CA . ASP A 1 88 ? -8.461 -18.922 -8.039 1 98.25 88 ASP A CA 1
ATOM 682 C C . ASP A 1 88 ? -8.547 -20.438 -8.117 1 98.25 88 ASP A C 1
ATOM 684 O O . ASP A 1 88 ? -7.539 -21.141 -7.957 1 98.25 88 ASP A O 1
ATOM 688 N N . VAL A 1 89 ? -9.859 -20.859 -8.312 1 97.5 89 VAL A N 1
ATOM 689 C CA . VAL A 1 89 ? -10.102 -22.297 -8.367 1 97.5 89 VAL A CA 1
ATOM 690 C C . VAL A 1 89 ? -9.969 -22.797 -9.805 1 97.5 89 VAL A C 1
ATOM 692 O O . VAL A 1 89 ? -10.609 -22.25 -10.711 1 97.5 89 VAL A O 1
ATOM 695 N N . ASP A 1 90 ? -9.094 -23.703 -10.195 1 95.81 90 ASP A N 1
ATOM 696 C CA . ASP A 1 90 ? -8.844 -24.281 -11.508 1 95.81 90 ASP A CA 1
ATOM 697 C C . ASP A 1 90 ? -8.062 -23.312 -12.398 1 95.81 90 ASP A C 1
ATOM 699 O O . ASP A 1 90 ? -8.367 -23.172 -13.578 1 95.81 90 ASP A O 1
ATOM 703 N N . TYR A 1 91 ? -7.285 -22.453 -11.797 1 98.44 91 TYR A N 1
ATOM 704 C CA . TYR A 1 91 ? -6.305 -21.672 -12.539 1 98.44 91 TYR A CA 1
ATOM 705 C C . TYR A 1 91 ? -5.418 -22.562 -13.383 1 98.44 91 TYR A C 1
ATOM 707 O O . TYR A 1 91 ? -5.266 -23.75 -13.094 1 98.44 91 TYR A O 1
ATOM 715 N N . THR A 1 92 ? -4.93 -22.047 -14.508 1 98.69 92 THR A N 1
ATOM 716 C CA . THR A 1 92 ? -4.082 -22.859 -15.375 1 98.69 92 THR A CA 1
ATOM 717 C C . THR A 1 92 ? -2.916 -22.031 -15.906 1 98.69 92 THR A C 1
ATOM 719 O O . THR A 1 92 ? -2.92 -20.797 -15.805 1 98.69 92 THR A O 1
ATOM 722 N N . THR A 1 93 ? -1.936 -22.75 -16.312 1 98.75 93 THR A N 1
ATOM 723 C CA . THR A 1 93 ? -0.884 -22.188 -17.156 1 98.75 93 THR A CA 1
ATOM 724 C C . THR A 1 93 ? -1.159 -22.484 -18.625 1 98.75 93 THR A C 1
ATOM 726 O O . THR A 1 93 ? -1.526 -23.609 -18.984 1 98.75 93 THR A O 1
ATOM 729 N N . VAL A 1 94 ? -1.001 -21.422 -19.422 1 98.06 94 VAL A N 1
ATOM 730 C CA . VAL A 1 94 ? -1.2 -21.547 -20.859 1 98.06 94 VAL A CA 1
ATOM 731 C C . VAL A 1 94 ? 0.129 -21.344 -21.578 1 98.06 94 VAL A C 1
ATOM 733 O O . VAL A 1 94 ? 0.818 -20.344 -21.359 1 98.06 94 VAL A O 1
ATOM 736 N N . PHE A 1 95 ? 0.479 -22.344 -22.406 1 98.62 95 PHE A N 1
ATOM 737 C CA . PHE A 1 95 ? 1.632 -22.219 -23.281 1 98.62 95 PHE A CA 1
ATOM 738 C C . PHE A 1 95 ? 1.22 -21.625 -24.625 1 98.62 95 PHE A C 1
ATOM 740 O O . PHE A 1 95 ? 0.317 -22.141 -25.297 1 98.62 95 PHE A O 1
ATOM 747 N N . VAL A 1 96 ? 1.945 -20.516 -25.016 1 97.5 96 VAL A N 1
ATOM 748 C CA . VAL A 1 96 ? 1.512 -19.797 -26.203 1 97.5 96 VAL A CA 1
ATOM 749 C C . VAL A 1 96 ? 2.676 -19.672 -27.188 1 97.5 96 VAL A C 1
ATOM 751 O O . VAL A 1 96 ? 3.838 -19.609 -26.781 1 97.5 96 VAL A O 1
ATOM 754 N N . ALA A 1 97 ? 2.385 -19.641 -28.453 1 97.38 97 ALA A N 1
ATOM 755 C CA . ALA A 1 97 ? 3.332 -19.469 -29.547 1 97.38 97 ALA A CA 1
ATOM 756 C C . ALA A 1 97 ? 2.785 -18.5 -30.609 1 97.38 97 ALA A C 1
ATOM 758 O O . ALA A 1 97 ? 1.649 -18.031 -30.484 1 97.38 97 ALA A O 1
ATOM 759 N N . HIS A 1 98 ? 3.701 -18.188 -31.516 1 95.19 98 HIS A N 1
ATOM 760 C CA . HIS A 1 98 ? 3.252 -17.359 -32.625 1 95.19 98 HIS A CA 1
ATOM 761 C C . HIS A 1 98 ? 2.076 -18 -33.344 1 95.19 98 HIS A C 1
ATOM 763 O O . HIS A 1 98 ? 2.043 -19.219 -33.531 1 95.19 98 HIS A O 1
ATOM 769 N N . ALA A 1 99 ? 1.211 -17.016 -33.844 1 91.56 99 ALA A N 1
ATOM 770 C CA . ALA A 1 99 ? 0.11 -17.531 -34.656 1 91.56 99 ALA A CA 1
ATOM 771 C C . ALA A 1 99 ? 0.633 -18.281 -35.875 1 91.56 99 ALA A C 1
ATOM 773 O O . ALA A 1 99 ? 1.592 -17.844 -36.5 1 91.56 99 ALA A O 1
ATOM 774 N N . GLY A 1 100 ? 0.148 -19.453 -36.156 1 89.12 100 GLY A N 1
ATOM 775 C CA . GLY A 1 100 ? 0.589 -20.234 -37.312 1 89.12 100 GLY A CA 1
ATOM 776 C C . GLY A 1 100 ? 1.646 -21.266 -36.938 1 89.12 100 GLY A C 1
ATOM 777 O O . GLY A 1 100 ? 2.082 -22.047 -37.781 1 89.12 100 GLY A O 1
ATOM 778 N N . SER A 1 101 ? 2.059 -21.141 -35.719 1 92 101 SER A N 1
ATOM 779 C CA . SER A 1 101 ? 3.002 -22.156 -35.25 1 92 101 SER A CA 1
ATOM 780 C C . SER A 1 101 ? 2.451 -23.562 -35.469 1 92 101 SER A C 1
ATOM 782 O O . SER A 1 101 ? 1.236 -23.766 -35.406 1 92 101 SER A O 1
ATOM 784 N N . ASP A 1 102 ? 3.348 -24.562 -35.688 1 93.69 102 ASP A N 1
ATOM 785 C CA . ASP A 1 102 ? 2.957 -25.953 -35.875 1 93.69 102 ASP A CA 1
ATOM 786 C C . ASP A 1 102 ? 3.047 -26.734 -34.562 1 93.69 102 ASP A C 1
ATOM 788 O O . ASP A 1 102 ? 3.039 -27.969 -34.562 1 93.69 102 ASP A O 1
ATOM 792 N N . LEU A 1 103 ? 3.148 -26 -33.5 1 96.06 103 LEU A N 1
ATOM 793 C CA . LEU A 1 103 ? 3.227 -26.641 -32.188 1 96.06 103 LEU A CA 1
ATOM 794 C C . LEU A 1 103 ? 1.834 -26.969 -31.656 1 96.06 103 LEU A C 1
ATOM 796 O O . LEU A 1 103 ? 0.972 -26.094 -31.594 1 96.06 103 LEU A O 1
ATOM 800 N N . HIS A 1 104 ? 1.606 -28.312 -31.406 1 94.75 104 HIS A N 1
ATOM 801 C CA . HIS A 1 104 ? 0.326 -28.766 -30.891 1 94.75 104 HIS A CA 1
ATOM 802 C C . HIS A 1 104 ? 0.52 -29.688 -29.688 1 94.75 104 HIS A C 1
ATOM 804 O O . HIS A 1 104 ? 0.875 -30.859 -29.844 1 94.75 104 HIS A O 1
ATOM 810 N N . GLY A 1 105 ? 0.403 -29.125 -28.516 1 96.06 105 GLY A N 1
ATOM 811 C CA . GLY A 1 105 ? 0.483 -29.938 -27.312 1 96.06 105 GLY A CA 1
ATOM 812 C C . GLY A 1 105 ? 1.847 -29.891 -26.656 1 96.06 105 GLY A C 1
ATOM 813 O O . GLY A 1 105 ? 2.775 -29.266 -27.172 1 96.06 105 GLY A O 1
ATOM 814 N N . ALA A 1 106 ? 1.973 -30.594 -25.531 1 97.25 106 ALA A N 1
ATOM 815 C CA . ALA A 1 106 ? 3.164 -30.547 -24.688 1 97.25 106 ALA A CA 1
ATOM 816 C C . ALA A 1 106 ? 4.367 -31.172 -25.406 1 97.25 106 ALA A C 1
ATOM 818 O O . ALA A 1 106 ? 5.48 -30.641 -25.312 1 97.25 106 ALA A O 1
ATOM 819 N N . LYS A 1 107 ? 4.16 -32.25 -26.125 1 96.44 107 LYS A N 1
ATOM 820 C CA . LYS A 1 107 ? 5.262 -32.969 -26.75 1 96.44 107 LYS A CA 1
ATOM 821 C C . LYS A 1 107 ? 5.996 -32.094 -27.766 1 96.44 107 LYS A C 1
ATOM 823 O O . LYS A 1 107 ? 7.211 -32.219 -27.938 1 96.44 107 LYS A O 1
ATOM 828 N N . ASP A 1 108 ? 5.312 -31.203 -28.406 1 97.56 108 ASP A N 1
ATOM 829 C CA . ASP A 1 108 ? 5.902 -30.359 -29.438 1 97.56 108 ASP A CA 1
ATOM 830 C C . ASP A 1 108 ? 6.762 -29.25 -28.828 1 97.56 108 ASP A C 1
ATOM 832 O O . ASP A 1 108 ? 7.461 -28.531 -29.547 1 97.56 108 ASP A O 1
ATOM 836 N N . ILE A 1 109 ? 6.711 -29.141 -27.5 1 98.06 109 ILE A N 1
ATOM 837 C CA . ILE A 1 109 ? 7.473 -28.094 -26.812 1 98.06 109 ILE A CA 1
ATOM 838 C C . ILE A 1 109 ? 8.898 -28.594 -26.562 1 98.06 109 ILE A C 1
ATOM 840 O O . ILE A 1 109 ? 9.805 -27.781 -26.328 1 98.06 109 ILE A O 1
ATOM 844 N N . ALA A 1 110 ? 9.117 -29.938 -26.672 1 97.38 110 ALA A N 1
ATOM 845 C CA . ALA A 1 110 ? 10.445 -30.5 -26.5 1 97.38 110 ALA A CA 1
ATOM 846 C C . ALA A 1 110 ? 11.43 -29.922 -27.516 1 97.38 110 ALA A C 1
ATOM 848 O O . ALA A 1 110 ? 11.102 -29.797 -28.688 1 97.38 110 ALA A O 1
ATOM 849 N N . GLY A 1 111 ? 12.57 -29.547 -26.969 1 97.31 111 GLY A N 1
ATOM 850 C CA . GLY A 1 111 ? 13.625 -29.031 -27.844 1 97.31 111 GLY A CA 1
ATOM 851 C C . GLY A 1 111 ? 13.438 -27.578 -28.219 1 97.31 111 GLY A C 1
ATOM 852 O O . GLY A 1 111 ? 14.258 -27.016 -28.938 1 97.31 111 GLY A O 1
ATOM 853 N N . LYS A 1 112 ? 12.461 -26.938 -27.688 1 98.25 112 LYS A N 1
ATOM 854 C CA . LYS A 1 112 ? 12.156 -25.562 -28.078 1 98.25 112 LYS A CA 1
ATOM 855 C C . LYS A 1 112 ? 12.742 -24.562 -27.078 1 98.25 112 LYS A C 1
ATOM 857 O O . LYS A 1 112 ? 13.148 -24.953 -25.969 1 98.25 112 LYS A O 1
ATOM 862 N N . ARG A 1 113 ? 12.859 -23.344 -27.609 1 98.5 113 ARG A N 1
ATOM 863 C CA . ARG A 1 113 ? 13.148 -22.234 -26.719 1 98.5 113 ARG A CA 1
ATOM 864 C C . ARG A 1 113 ? 11.906 -21.812 -25.953 1 98.5 113 ARG A C 1
ATOM 866 O O . ARG 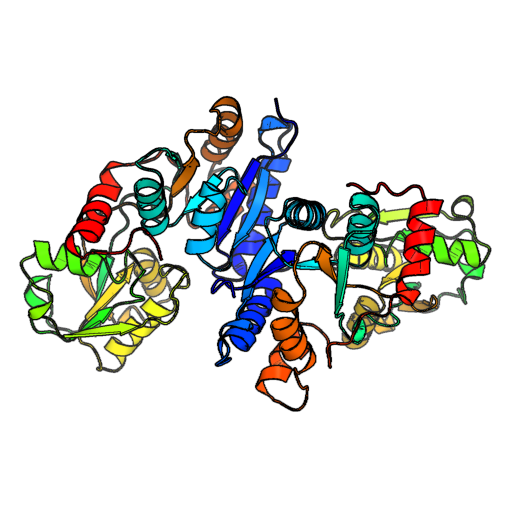A 1 113 ? 10.953 -21.281 -26.531 1 98.5 113 ARG A O 1
ATOM 873 N N . LEU A 1 114 ? 11.891 -22.016 -24.562 1 98.88 114 LEU A N 1
ATOM 874 C CA . LEU A 1 114 ? 10.75 -21.734 -23.688 1 98.88 114 LEU A CA 1
ATOM 875 C C . LEU A 1 114 ? 10.992 -20.469 -22.859 1 98.88 114 LEU A C 1
ATOM 877 O O . LEU A 1 114 ? 11.914 -20.422 -22.047 1 98.88 114 LEU A O 1
ATOM 881 N N . ALA A 1 115 ? 10.172 -19.438 -23.062 1 98.88 115 ALA A N 1
ATOM 882 C CA . ALA A 1 115 ? 10.211 -18.219 -22.25 1 98.88 115 ALA A CA 1
ATOM 883 C C . ALA A 1 115 ? 9.344 -18.359 -21.016 1 98.88 115 ALA A C 1
ATOM 885 O O . ALA A 1 115 ? 8.172 -18.734 -21.109 1 98.88 115 ALA A O 1
ATOM 886 N N . LEU A 1 116 ? 9.945 -18.141 -19.875 1 98.88 116 LEU A N 1
ATOM 887 C CA . LEU A 1 116 ? 9.25 -18.203 -18.594 1 98.88 116 LEU A CA 1
ATOM 888 C C . LEU A 1 116 ? 9.273 -16.844 -17.891 1 98.88 116 LEU A C 1
ATOM 890 O O . LEU A 1 116 ? 10.18 -16.047 -18.109 1 98.88 116 LEU A O 1
ATOM 894 N N . GLY A 1 117 ? 8.211 -16.594 -17.078 1 98.62 117 GLY A N 1
ATOM 895 C CA . GLY A 1 117 ? 8.203 -15.43 -16.219 1 98.62 117 GLY A CA 1
ATOM 896 C C . GLY A 1 117 ? 9.18 -15.539 -15.062 1 98.62 117 GLY A C 1
ATOM 897 O O . GLY A 1 117 ? 10.117 -16.344 -15.109 1 98.62 117 GLY A O 1
ATOM 898 N N . SER A 1 118 ? 8.938 -14.688 -14.031 1 98.19 118 SER A N 1
ATOM 899 C CA . SER A 1 118 ? 9.844 -14.602 -12.883 1 98.19 118 SER A CA 1
ATOM 900 C C . SER A 1 118 ? 9.992 -15.953 -12.195 1 98.19 118 SER A C 1
ATOM 902 O O . SER A 1 118 ? 9.023 -16.688 -12.055 1 98.19 118 SER A O 1
ATOM 904 N N . ALA A 1 119 ? 11.141 -16.188 -11.656 1 97.5 119 ALA A N 1
ATOM 905 C CA . ALA A 1 119 ? 11.5 -17.484 -11.078 1 97.5 119 ALA A CA 1
ATOM 906 C C . ALA A 1 119 ? 10.578 -17.828 -9.914 1 97.5 119 ALA A C 1
ATOM 908 O O . ALA A 1 119 ? 10.328 -19.016 -9.648 1 97.5 119 ALA A O 1
ATOM 909 N N . ASP A 1 120 ? 10.016 -16.781 -9.273 1 97.88 120 ASP A N 1
ATOM 910 C CA . ASP A 1 120 ? 9.172 -17.047 -8.109 1 97.88 120 ASP A CA 1
ATOM 911 C C . ASP A 1 120 ? 7.688 -16.953 -8.477 1 97.88 120 ASP A C 1
ATOM 913 O O . ASP A 1 120 ? 6.836 -16.812 -7.598 1 97.88 120 ASP A O 1
ATOM 917 N N . SER A 1 121 ? 7.41 -17.016 -9.75 1 98.44 121 SER A N 1
ATOM 918 C CA . SER A 1 121 ? 6.027 -17.125 -10.195 1 98.44 121 SER A CA 1
ATOM 919 C C . SER A 1 121 ? 5.594 -18.594 -10.289 1 98.44 121 SER A C 1
ATOM 921 O O . SER A 1 121 ? 6.172 -19.359 -11.055 1 98.44 121 SER A O 1
ATOM 923 N N . ALA A 1 122 ? 4.613 -18.922 -9.539 1 98.69 122 ALA A N 1
ATOM 924 C CA . ALA A 1 122 ? 4.113 -20.297 -9.602 1 98.69 122 ALA A CA 1
ATOM 925 C C . ALA A 1 122 ? 3.535 -20.609 -10.977 1 98.69 122 ALA A C 1
ATOM 927 O O . ALA A 1 122 ? 3.85 -21.641 -11.57 1 98.69 122 ALA A O 1
ATOM 928 N N . HIS A 1 123 ? 2.742 -19.734 -11.547 1 98.69 123 HIS A N 1
ATOM 929 C CA . HIS A 1 123 ? 1.966 -20.031 -12.742 1 98.69 123 HIS A CA 1
ATOM 930 C C . HIS A 1 123 ? 2.785 -19.797 -14.008 1 98.69 123 HIS A C 1
ATOM 932 O O . HIS A 1 123 ? 2.455 -20.328 -15.07 1 98.69 123 HIS A O 1
ATOM 938 N N . ALA A 1 124 ? 3.885 -19.031 -13.906 1 98.75 124 ALA A N 1
ATOM 939 C CA . ALA A 1 124 ? 4.582 -18.672 -15.141 1 98.75 124 ALA A CA 1
ATOM 940 C C . ALA A 1 124 ? 5.996 -19.25 -15.156 1 98.75 124 ALA A C 1
ATOM 942 O O . ALA A 1 124 ? 6.727 -19.094 -16.141 1 98.75 124 ALA A O 1
ATOM 943 N N . ALA A 1 125 ? 6.402 -19.938 -14.062 1 98.69 125 ALA A N 1
ATOM 944 C CA . ALA A 1 125 ? 7.77 -20.453 -14.055 1 98.69 125 ALA A CA 1
ATOM 945 C C . ALA A 1 125 ? 7.836 -21.828 -13.375 1 98.69 125 ALA A C 1
ATOM 947 O O . ALA A 1 125 ? 8.328 -22.797 -13.953 1 98.69 125 ALA A O 1
ATOM 948 N N . ILE A 1 126 ? 7.25 -21.984 -12.234 1 98.81 126 ILE A N 1
ATOM 949 C CA . ILE A 1 126 ? 7.438 -23.172 -11.406 1 98.81 126 ILE A CA 1
ATOM 950 C C . ILE A 1 126 ? 6.555 -24.312 -11.922 1 98.81 126 ILE A C 1
ATOM 952 O O . ILE A 1 126 ? 7.051 -25.391 -12.258 1 98.81 126 ILE A O 1
ATOM 956 N N . LEU A 1 127 ? 5.309 -24.062 -12.102 1 98.94 127 LEU A N 1
ATOM 957 C CA . LEU A 1 127 ? 4.344 -25.094 -12.461 1 98.94 127 LEU A CA 1
ATOM 958 C C . LEU A 1 127 ? 4.461 -25.469 -13.93 1 98.94 127 LEU A C 1
ATOM 960 O O . LEU A 1 127 ? 4.242 -26.625 -14.312 1 98.94 127 LEU A O 1
ATOM 964 N N . PRO A 1 128 ? 4.809 -24.5 -14.828 1 98.75 128 PRO A N 1
ATOM 965 C CA . PRO A 1 128 ? 5.062 -24.922 -16.203 1 98.75 128 PRO A CA 1
ATOM 966 C C . PRO A 1 128 ? 6.07 -26.062 -16.312 1 98.75 128 PRO A C 1
ATOM 968 O O . PRO A 1 128 ? 5.832 -27.031 -17.031 1 98.75 128 PRO A O 1
ATOM 971 N N . LEU A 1 129 ? 7.129 -25.938 -15.609 1 98.62 129 LEU A N 1
ATOM 972 C CA . LEU A 1 129 ? 8.164 -26.953 -15.68 1 98.62 129 LEU A CA 1
ATOM 973 C C . LEU A 1 129 ? 7.684 -28.25 -15.031 1 98.62 129 LEU A C 1
ATOM 975 O O . LEU A 1 129 ? 8.008 -29.344 -15.5 1 98.62 129 LEU A O 1
ATOM 979 N N . TYR A 1 130 ? 6.961 -28.141 -13.977 1 98.75 130 TYR A N 1
ATOM 980 C CA . TYR A 1 130 ? 6.359 -29.281 -13.305 1 98.75 130 TYR A CA 1
ATOM 981 C C . TYR A 1 130 ? 5.469 -30.062 -14.266 1 98.75 130 TYR A C 1
ATOM 983 O O . TYR A 1 130 ? 5.594 -31.281 -14.383 1 98.75 130 TYR A O 1
ATOM 991 N N . TYR A 1 131 ? 4.602 -29.391 -14.945 1 98.75 131 TYR A N 1
ATOM 992 C CA . TYR A 1 131 ? 3.635 -30.062 -15.812 1 98.75 131 TYR A CA 1
ATOM 993 C C . TYR A 1 131 ? 4.305 -30.594 -17.078 1 98.75 131 TYR A C 1
ATOM 995 O O . TYR A 1 131 ? 3.914 -31.625 -17.609 1 98.75 131 TYR A O 1
ATOM 1003 N N . LEU A 1 132 ? 5.328 -29.875 -17.609 1 98.69 132 LEU A N 1
ATOM 1004 C CA . LEU A 1 132 ? 6.086 -30.406 -18.734 1 98.69 132 LEU A CA 1
ATOM 1005 C C . LEU A 1 132 ? 6.773 -31.719 -18.375 1 98.69 132 LEU A C 1
ATOM 1007 O O . LEU A 1 132 ? 6.762 -32.656 -19.156 1 98.69 132 LEU A O 1
ATOM 1011 N N . ARG A 1 133 ? 7.309 -31.781 -17.203 1 98.31 133 ARG A N 1
ATOM 1012 C CA . ARG A 1 133 ? 7.949 -33 -16.75 1 98.31 133 ARG A CA 1
ATOM 1013 C C . ARG A 1 133 ? 6.949 -34.156 -16.688 1 98.31 133 ARG A C 1
ATOM 1015 O O . ARG A 1 133 ? 7.262 -35.281 -17.094 1 98.31 133 ARG A O 1
ATOM 1022 N N . ARG A 1 134 ? 5.777 -33.906 -16.234 1 97.88 134 ARG A N 1
ATOM 1023 C CA . ARG A 1 134 ? 4.734 -34.938 -16.156 1 97.88 134 ARG A CA 1
ATOM 1024 C C . ARG A 1 134 ? 4.297 -35.375 -17.547 1 97.88 134 ARG A C 1
ATOM 1026 O O . ARG A 1 134 ? 3.832 -36.5 -17.734 1 97.88 134 ARG A O 1
ATOM 1033 N N . ALA A 1 135 ? 4.5 -34.469 -18.469 1 97.69 135 ALA A N 1
ATOM 1034 C CA . ALA A 1 135 ? 4.18 -34.781 -19.859 1 97.69 135 ALA A CA 1
ATOM 1035 C C . ALA A 1 135 ? 5.352 -35.469 -20.547 1 97.69 135 ALA A C 1
ATOM 1037 O O . ALA A 1 135 ? 5.293 -35.75 -21.75 1 97.69 135 ALA A O 1
ATOM 1038 N N . GLY A 1 136 ? 6.41 -35.656 -19.844 1 97.19 136 GLY A N 1
ATOM 1039 C CA . GLY A 1 136 ? 7.531 -36.438 -20.375 1 97.19 136 GLY A CA 1
ATOM 1040 C C . GLY A 1 136 ? 8.641 -35.562 -20.938 1 97.19 136 GLY A C 1
ATOM 1041 O O . GLY A 1 136 ? 9.516 -36.031 -21.641 1 97.19 136 GLY A O 1
ATOM 1042 N N . ILE A 1 137 ? 8.57 -34.281 -20.672 1 97.81 137 ILE A N 1
ATOM 1043 C CA . ILE A 1 137 ? 9.57 -33.344 -21.172 1 97.81 137 ILE A CA 1
ATOM 1044 C C . ILE A 1 137 ? 10.438 -32.844 -20.016 1 97.81 137 ILE A C 1
ATOM 1046 O O . ILE A 1 137 ? 9.984 -32.031 -19.203 1 97.81 137 ILE A O 1
ATOM 1050 N N . ALA A 1 138 ? 11.664 -33.25 -20 1 96.56 138 ALA A N 1
ATOM 1051 C CA . ALA A 1 138 ? 12.602 -32.781 -18.969 1 96.56 138 ALA A CA 1
ATOM 1052 C C . ALA A 1 138 ? 13.117 -31.391 -19.266 1 96.56 138 ALA A C 1
ATOM 1054 O O . ALA A 1 138 ? 13.148 -30.969 -20.422 1 96.56 138 ALA A O 1
ATOM 1055 N N . GLU A 1 139 ? 13.438 -30.688 -18.203 1 95.81 139 GLU A N 1
ATOM 1056 C CA . GLU A 1 139 ? 13.977 -29.328 -18.375 1 95.81 139 GLU A CA 1
ATOM 1057 C C . GLU A 1 139 ? 15.219 -29.344 -19.266 1 95.81 139 GLU A C 1
ATOM 1059 O O . GLU A 1 139 ? 15.461 -28.391 -20 1 95.81 139 GLU A O 1
ATOM 1064 N N . SER A 1 140 ? 16.031 -30.422 -19.219 1 95.94 140 SER A N 1
ATOM 1065 C CA . SER A 1 140 ? 17.234 -30.562 -20.031 1 95.94 140 SER A CA 1
ATOM 1066 C C . SER A 1 140 ? 16.906 -30.594 -21.516 1 95.94 140 SER A C 1
ATOM 1068 O O . SER A 1 140 ? 17.781 -30.375 -22.359 1 95.94 140 SER A O 1
ATOM 1070 N N . ASP A 1 141 ? 15.695 -30.906 -21.828 1 95.69 141 ASP A N 1
ATOM 1071 C CA . ASP A 1 141 ? 15.258 -30.969 -23.219 1 95.69 141 ASP A CA 1
ATOM 1072 C C . ASP A 1 141 ? 14.789 -29.609 -23.703 1 95.69 141 ASP A C 1
ATOM 1074 O O . ASP A 1 141 ? 14.32 -29.469 -24.844 1 95.69 141 ASP A O 1
ATOM 1078 N N . LEU A 1 142 ? 14.859 -28.641 -22.859 1 97.75 142 LEU A N 1
ATOM 1079 C CA . LEU A 1 142 ? 14.359 -27.312 -23.172 1 97.75 142 LEU A CA 1
ATOM 1080 C C . LEU A 1 142 ? 15.5 -26.297 -23.156 1 97.75 142 LEU A C 1
ATOM 1082 O O . LEU A 1 142 ? 16.516 -26.5 -22.484 1 97.75 142 LEU A O 1
ATOM 1086 N N . GLN A 1 143 ? 15.375 -25.297 -23.938 1 98.19 143 GLN A N 1
ATOM 1087 C CA . GLN A 1 143 ? 16.172 -24.094 -23.781 1 98.19 143 GLN A CA 1
ATOM 1088 C C . GLN A 1 143 ? 15.375 -23 -23.062 1 98.19 143 GLN A C 1
ATOM 1090 O O . GLN A 1 143 ? 14.617 -22.25 -23.688 1 98.19 143 GLN A O 1
ATOM 1095 N N . VAL A 1 144 ? 15.586 -22.875 -21.797 1 98.5 144 VAL A N 1
ATOM 1096 C CA . VAL A 1 144 ? 14.758 -22.016 -20.953 1 98.5 144 VAL A CA 1
ATOM 1097 C C . VAL A 1 144 ? 15.32 -20.609 -20.938 1 98.5 144 VAL A C 1
ATOM 1099 O O . VAL A 1 144 ? 16.516 -20.406 -20.75 1 98.5 144 VAL A O 1
ATOM 1102 N N . ILE A 1 145 ? 14.484 -19.625 -21.219 1 98.56 145 ILE A N 1
ATOM 1103 C CA . ILE A 1 145 ? 14.758 -18.188 -21.109 1 98.56 145 ILE A CA 1
ATOM 1104 C C . ILE A 1 145 ? 13.883 -17.578 -20.031 1 98.56 145 ILE A C 1
ATOM 1106 O O . ILE A 1 145 ? 12.648 -17.562 -20.141 1 98.56 145 ILE A O 1
ATOM 1110 N N . ARG A 1 146 ? 14.5 -17.047 -19.016 1 98.19 146 ARG A N 1
ATOM 1111 C CA . ARG A 1 146 ? 13.742 -16.531 -17.875 1 98.19 146 ARG A CA 1
ATOM 1112 C C . ARG A 1 146 ? 13.703 -15 -17.891 1 98.19 146 ARG A C 1
ATOM 1114 O O . ARG A 1 146 ? 14.711 -14.352 -18.188 1 98.19 146 ARG A O 1
ATOM 1121 N N . PHE A 1 147 ? 12.547 -14.461 -17.609 1 98.5 147 PHE A N 1
ATOM 1122 C CA . PHE A 1 147 ? 12.383 -13.023 -17.422 1 98.5 147 PHE A CA 1
ATOM 1123 C C . PHE A 1 147 ? 12.039 -12.688 -15.977 1 98.5 147 PHE A C 1
ATOM 1125 O O . PHE A 1 147 ? 10.867 -12.672 -15.602 1 98.5 147 PHE A O 1
ATOM 1132 N N . ASP A 1 148 ? 13.031 -12.305 -15.211 1 97.81 148 ASP A N 1
ATOM 1133 C CA . ASP A 1 148 ? 12.93 -12.078 -13.773 1 97.81 148 ASP A CA 1
ATOM 1134 C C . ASP A 1 148 ? 12.641 -10.609 -13.469 1 97.81 148 ASP A C 1
ATOM 1136 O O . ASP A 1 148 ? 13.281 -10.016 -12.602 1 97.81 148 ASP A O 1
ATOM 1140 N N . THR A 1 149 ? 11.609 -10.062 -14.133 1 95.94 149 THR A N 1
ATOM 1141 C CA . THR A 1 149 ? 11.398 -8.617 -14.094 1 95.94 149 THR A CA 1
ATOM 1142 C C . THR A 1 149 ? 10.438 -8.242 -12.969 1 95.94 149 THR A C 1
ATOM 1144 O O . THR A 1 149 ? 10.188 -7.055 -12.734 1 95.94 149 THR A O 1
ATOM 1147 N N . ASP A 1 150 ? 9.914 -9.156 -12.188 1 96.06 150 ASP A N 1
ATOM 1148 C CA . ASP A 1 150 ? 9.055 -8.797 -11.062 1 96.06 150 ASP A CA 1
ATOM 1149 C C . ASP A 1 150 ? 9.25 -9.758 -9.891 1 96.06 150 ASP A C 1
ATOM 1151 O O . ASP A 1 150 ? 8.289 -10.109 -9.203 1 96.06 150 ASP A O 1
ATOM 1155 N N . ILE A 1 151 ? 10.484 -10.188 -9.68 1 95.56 151 ILE A N 1
ATOM 1156 C CA . ILE A 1 151 ? 10.852 -10.992 -8.516 1 95.56 151 ILE A CA 1
ATOM 1157 C C . ILE A 1 151 ? 10.312 -10.336 -7.246 1 95.56 151 ILE A C 1
ATOM 1159 O O . ILE A 1 151 ? 10.391 -9.109 -7.09 1 95.56 151 ILE A O 1
ATOM 1163 N N . GLY A 1 152 ? 9.75 -11.125 -6.336 1 96.38 152 GLY A N 1
ATOM 1164 C CA . GLY A 1 152 ? 9.141 -10.641 -5.109 1 96.38 152 GLY A CA 1
ATOM 1165 C C . GLY A 1 152 ? 7.637 -10.484 -5.211 1 96.38 152 GLY A C 1
ATOM 1166 O O . GLY A 1 152 ? 6.938 -10.484 -4.199 1 96.38 152 GLY A O 1
ATOM 1167 N N . LYS A 1 153 ? 7.184 -10.305 -6.48 1 97.81 153 LYS A N 1
ATOM 1168 C CA . LYS A 1 153 ? 5.758 -10.086 -6.703 1 97.81 153 LYS A CA 1
ATOM 1169 C C . LYS A 1 153 ? 5.09 -11.344 -7.262 1 97.81 153 LYS A C 1
ATOM 1171 O O . LYS A 1 153 ? 3.916 -11.312 -7.637 1 97.81 153 LYS A O 1
ATOM 1176 N N . HIS A 1 154 ? 5.836 -12.445 -7.371 1 98.06 154 HIS A N 1
ATOM 1177 C CA . HIS A 1 154 ? 5.348 -13.773 -7.723 1 98.06 154 HIS A CA 1
ATOM 1178 C C . HIS A 1 154 ? 4.605 -13.758 -9.055 1 98.06 154 HIS A C 1
ATOM 1180 O O . HIS A 1 154 ? 3.611 -14.469 -9.219 1 98.06 154 HIS A O 1
ATOM 1186 N N . GLY A 1 155 ? 4.984 -12.797 -9.938 1 96.94 155 GLY A N 1
ATOM 1187 C CA . GLY A 1 155 ? 4.359 -12.734 -11.25 1 96.94 155 GLY A CA 1
ATOM 1188 C C . GLY A 1 155 ? 3.094 -11.898 -11.266 1 96.94 155 GLY A C 1
ATOM 1189 O O . GLY A 1 155 ? 2.494 -11.695 -12.32 1 96.94 155 GLY A O 1
ATOM 1190 N N . ASP A 1 156 ? 2.68 -11.32 -10.148 1 95.75 156 ASP A N 1
ATOM 1191 C CA . ASP A 1 156 ? 1.375 -10.68 -10.008 1 95.75 156 ASP A CA 1
ATOM 1192 C C . ASP A 1 156 ? 1.354 -9.32 -10.711 1 95.75 156 ASP A C 1
ATOM 1194 O O . ASP A 1 156 ? 0.286 -8.75 -10.945 1 95.75 156 ASP A O 1
ATOM 1198 N N . THR A 1 157 ? 2.492 -8.766 -11.102 1 94.81 157 THR A N 1
ATOM 1199 C CA . THR A 1 157 ? 2.477 -7.52 -11.859 1 94.81 157 THR A CA 1
ATOM 1200 C C . THR A 1 157 ? 2.105 -7.777 -13.312 1 94.81 157 THR A C 1
ATOM 1202 O O . THR A 1 157 ? 1.722 -6.855 -14.039 1 94.81 157 THR A O 1
ATOM 1205 N N . GLY A 1 158 ? 2.293 -8.961 -13.805 1 94.94 158 GLY A N 1
ATOM 1206 C CA . GLY A 1 158 ? 2.096 -9.312 -15.203 1 94.94 158 GLY A CA 1
ATOM 1207 C C . GLY A 1 158 ? 3.279 -8.945 -16.078 1 94.94 158 GLY A C 1
ATOM 1208 O O . GLY A 1 158 ? 3.369 -9.383 -17.234 1 94.94 158 GLY A O 1
ATOM 1209 N N . ARG A 1 159 ? 4.191 -8.266 -15.531 1 95.81 159 ARG A N 1
ATOM 1210 C CA . ARG A 1 159 ? 5.285 -7.73 -16.328 1 95.81 159 ARG A CA 1
ATOM 1211 C C . ARG A 1 159 ? 6.156 -8.852 -16.891 1 95.81 159 ARG A C 1
ATOM 1213 O O . ARG A 1 159 ? 6.512 -8.844 -18.062 1 95.81 159 ARG A O 1
ATOM 1220 N N . SER A 1 160 ? 6.5 -9.766 -16.094 1 98 160 SER A N 1
ATOM 1221 C CA . SER A 1 160 ? 7.391 -10.836 -16.516 1 98 160 SER A CA 1
ATOM 1222 C C . SER A 1 160 ? 6.727 -11.711 -17.578 1 98 160 SER A C 1
ATOM 1224 O O . SER A 1 160 ? 7.391 -12.18 -18.516 1 98 160 SER A O 1
ATOM 1226 N N . GLU A 1 161 ? 5.449 -11.938 -17.469 1 97.81 161 GLU A N 1
ATOM 1227 C CA . GLU A 1 161 ? 4.719 -12.695 -18.484 1 97.81 161 GLU A CA 1
ATOM 1228 C C . GLU A 1 161 ? 4.68 -11.945 -19.812 1 97.81 161 GLU A C 1
ATOM 1230 O O . GLU A 1 161 ? 4.844 -12.547 -20.875 1 97.81 161 GLU A O 1
ATOM 1235 N N . LEU A 1 162 ? 4.469 -10.656 -19.734 1 96.94 162 LEU A N 1
ATOM 1236 C CA . LEU A 1 162 ? 4.43 -9.859 -20.953 1 96.94 162 LEU A CA 1
ATOM 1237 C C . LEU A 1 162 ? 5.797 -9.844 -21.641 1 96.94 162 LEU A C 1
ATOM 1239 O O . LEU A 1 162 ? 5.883 -9.859 -22.859 1 96.94 162 LEU A O 1
ATOM 1243 N N . ASP A 1 163 ? 6.828 -9.836 -20.828 1 98.25 163 ASP A N 1
ATOM 1244 C CA . ASP A 1 163 ? 8.172 -9.938 -21.375 1 98.25 163 ASP A CA 1
ATOM 1245 C C . ASP A 1 163 ? 8.367 -11.273 -22.094 1 98.25 163 ASP A C 1
ATOM 1247 O O . ASP A 1 163 ? 8.977 -11.328 -23.172 1 98.25 163 ASP A O 1
ATOM 1251 N N . ALA A 1 164 ? 7.887 -12.312 -21.516 1 98.31 164 ALA A N 1
ATOM 1252 C CA . ALA A 1 164 ? 7.98 -13.633 -22.125 1 98.31 164 ALA A CA 1
ATOM 1253 C C . ALA A 1 164 ? 7.219 -13.688 -23.453 1 98.31 164 ALA A C 1
ATOM 1255 O O . ALA A 1 164 ? 7.727 -14.211 -24.453 1 98.31 164 ALA A O 1
ATOM 1256 N N . VAL A 1 165 ? 6.035 -13.141 -23.484 1 97.06 165 VAL A N 1
ATOM 1257 C CA . VAL A 1 165 ? 5.215 -13.094 -24.688 1 97.06 165 VAL A CA 1
ATOM 1258 C C . VAL A 1 165 ? 5.918 -12.273 -25.766 1 97.06 165 VAL A C 1
ATOM 1260 O O . VAL A 1 165 ? 5.938 -12.664 -26.922 1 97.06 165 VAL A O 1
ATOM 1263 N N . ASP A 1 166 ? 6.52 -11.164 -25.375 1 97.06 166 ASP A N 1
ATOM 1264 C CA . ASP A 1 166 ? 7.238 -10.312 -26.312 1 97.06 166 ASP A CA 1
ATOM 1265 C C . ASP A 1 166 ? 8.391 -11.062 -26.969 1 97.06 166 ASP A C 1
ATOM 1267 O O . ASP A 1 166 ? 8.695 -10.852 -28.141 1 97.06 166 ASP A O 1
ATOM 1271 N N . ALA A 1 167 ? 9.039 -11.867 -26.203 1 98.06 167 ALA A N 1
ATOM 1272 C CA . ALA A 1 167 ? 10.141 -12.672 -26.734 1 98.06 167 ALA A CA 1
ATOM 1273 C C . ALA A 1 167 ? 9.648 -13.602 -27.844 1 98.06 167 ALA A C 1
ATOM 1275 O O . ALA A 1 167 ? 10.336 -13.82 -28.844 1 98.06 167 ALA A O 1
ATOM 1276 N N . VAL A 1 168 ? 8.484 -14.195 -27.688 1 97.56 168 VAL A N 1
ATOM 1277 C CA . VAL A 1 168 ? 7.887 -15.055 -28.703 1 97.56 168 VAL A CA 1
ATOM 1278 C C . VAL A 1 168 ? 7.562 -14.227 -29.938 1 97.56 168 VAL A C 1
ATOM 1280 O O . VAL A 1 168 ? 7.898 -14.625 -31.062 1 97.56 168 VAL A O 1
ATOM 1283 N N . LEU A 1 169 ? 6.984 -13.086 -29.734 1 95.69 169 LEU A N 1
ATOM 1284 C CA . LEU A 1 169 ? 6.586 -12.219 -30.844 1 95.69 169 LEU A CA 1
ATOM 1285 C C . LEU A 1 169 ? 7.805 -11.734 -31.625 1 95.69 169 LEU A C 1
ATOM 1287 O O . LEU A 1 169 ? 7.746 -11.57 -32.844 1 95.69 169 LEU A O 1
ATOM 1291 N N . ALA A 1 170 ? 8.898 -11.578 -30.938 1 96.69 170 ALA A N 1
ATOM 1292 C CA . ALA A 1 170 ? 10.133 -11.086 -31.547 1 96.69 170 ALA A CA 1
ATOM 1293 C C . ALA A 1 170 ? 10.914 -12.227 -32.188 1 96.69 170 ALA A C 1
ATOM 1295 O O . ALA A 1 170 ? 11.93 -12 -32.844 1 96.69 170 ALA A O 1
ATOM 1296 N N . GLY A 1 171 ? 10.508 -13.406 -31.938 1 96.56 171 GLY A N 1
ATOM 1297 C CA . GLY A 1 171 ? 11.195 -14.562 -32.5 1 96.56 171 GLY A CA 1
ATOM 1298 C C . GLY A 1 171 ? 12.391 -15.008 -31.672 1 96.56 171 GLY A C 1
ATOM 1299 O O . GLY A 1 171 ? 13.188 -15.828 -32.125 1 96.56 171 GLY A O 1
ATOM 1300 N N . GLU A 1 172 ? 12.461 -14.547 -30.484 1 98.31 172 GLU A N 1
ATOM 1301 C CA . GLU A 1 172 ? 13.555 -14.891 -29.578 1 98.31 172 GLU A CA 1
ATOM 1302 C C . GLU A 1 172 ? 13.25 -16.172 -28.797 1 98.31 172 GLU A C 1
ATOM 1304 O O . GLU A 1 172 ? 14.164 -16.812 -28.281 1 98.31 172 GLU A O 1
ATOM 1309 N N . ALA A 1 173 ? 12.008 -16.516 -28.672 1 98.69 173 ALA A N 1
ATOM 1310 C CA . ALA A 1 173 ? 11.516 -17.75 -28.078 1 98.69 173 ALA A CA 1
ATOM 1311 C C . ALA A 1 173 ? 10.453 -18.406 -28.969 1 98.69 173 ALA A C 1
ATOM 1313 O O . ALA A 1 173 ? 9.852 -17.734 -29.812 1 98.69 173 ALA A O 1
ATOM 1314 N N . ASP A 1 174 ? 10.289 -19.672 -28.766 1 98.5 174 ASP A N 1
ATOM 1315 C CA . ASP A 1 174 ? 9.297 -20.391 -29.547 1 98.5 174 ASP A CA 1
ATOM 1316 C C . ASP A 1 174 ? 7.957 -20.469 -28.828 1 98.5 174 ASP A C 1
ATOM 1318 O O . ASP A 1 174 ? 6.898 -20.469 -29.453 1 98.5 174 ASP A O 1
ATOM 1322 N N . VAL A 1 175 ? 8.008 -20.594 -27.516 1 98.56 175 VAL A N 1
ATOM 1323 C CA . VAL A 1 175 ? 6.836 -20.766 -26.656 1 98.56 175 VAL A CA 1
ATOM 1324 C C . VAL A 1 175 ? 7.012 -19.953 -25.375 1 98.56 175 VAL A C 1
ATOM 1326 O O . VAL A 1 175 ? 8.133 -19.797 -24.875 1 98.56 175 VAL A O 1
ATOM 1329 N N . ALA A 1 176 ? 5.93 -19.391 -24.844 1 98.69 176 ALA A N 1
ATOM 1330 C CA . ALA A 1 176 ? 5.902 -18.766 -23.531 1 98.69 176 ALA A CA 1
ATOM 1331 C C . ALA A 1 176 ? 4.848 -19.406 -22.641 1 98.69 176 ALA A C 1
ATOM 1333 O O . ALA A 1 176 ? 3.814 -19.875 -23.125 1 98.69 176 ALA A O 1
ATOM 1334 N N . ALA A 1 177 ? 5.109 -19.516 -21.391 1 98.81 177 ALA A N 1
ATOM 1335 C CA . ALA A 1 177 ? 4.137 -19.953 -20.391 1 98.81 177 ALA A CA 1
ATOM 1336 C C . ALA A 1 177 ? 3.562 -18.766 -19.625 1 98.81 177 ALA A C 1
ATOM 1338 O O . ALA A 1 177 ? 4.312 -17.984 -19.031 1 98.81 177 ALA A O 1
ATOM 1339 N N . ILE A 1 178 ? 2.24 -18.578 -19.625 1 98.19 178 ILE A N 1
ATOM 1340 C CA . ILE A 1 178 ? 1.601 -17.453 -18.922 1 98.19 178 ILE A CA 1
ATOM 1341 C C . ILE A 1 178 ? 0.372 -17.953 -18.172 1 98.19 178 ILE A C 1
ATOM 1343 O O . ILE A 1 178 ? -0.099 -19.078 -18.406 1 98.19 178 ILE A O 1
ATOM 1347 N N . GLY A 1 179 ? -0.069 -17.203 -17.25 1 98 179 GLY A N 1
ATOM 1348 C CA . GLY A 1 179 ? -1.269 -17.547 -16.5 1 98 179 GLY A CA 1
ATOM 1349 C C . GLY A 1 179 ? -2.537 -17.422 -17.328 1 98 179 GLY A C 1
ATOM 1350 O O . GLY A 1 179 ? -2.604 -16.625 -18.266 1 98 179 GLY A O 1
ATOM 1351 N N . SER A 1 180 ? -3.508 -18.203 -16.938 1 97 180 SER A N 1
ATOM 1352 C CA . SER A 1 180 ? -4.785 -18.188 -17.641 1 97 180 SER A CA 1
ATOM 1353 C C . SER A 1 180 ? -5.426 -16.812 -17.609 1 97 180 SER A C 1
ATOM 1355 O O . SER A 1 180 ? -6.105 -16.406 -18.562 1 97 180 SER A O 1
ATOM 1357 N N . SER A 1 181 ? -5.238 -16.047 -16.484 1 94.5 181 SER A N 1
ATOM 1358 C CA . SER A 1 181 ? -5.805 -14.703 -16.406 1 94.5 181 SER A CA 1
ATOM 1359 C C . SER A 1 181 ? -5.145 -13.758 -17.406 1 94.5 181 SER A C 1
ATOM 1361 O O . SER A 1 181 ? -5.816 -12.93 -18.016 1 94.5 181 SER A O 1
ATOM 1363 N N . THR A 1 182 ? -3.836 -13.852 -17.531 1 94.31 182 THR A N 1
ATOM 1364 C CA . THR A 1 182 ? -3.123 -13.062 -18.531 1 94.31 182 THR A CA 1
ATOM 1365 C C . THR A 1 182 ? -3.602 -13.398 -19.938 1 94.31 182 THR A C 1
ATOM 1367 O O . THR A 1 182 ? -3.861 -12.508 -20.75 1 94.31 182 THR A O 1
ATOM 1370 N N . TRP A 1 183 ? -3.752 -14.656 -20.219 1 94.69 183 TRP A N 1
ATOM 1371 C CA . TRP A 1 183 ? -4.219 -15.117 -21.516 1 94.69 183 TRP A CA 1
ATOM 1372 C C . TRP A 1 183 ? -5.613 -14.586 -21.812 1 94.69 183 TRP A C 1
ATOM 1374 O O . TRP A 1 183 ? -5.867 -14.086 -22.922 1 94.69 183 TRP A O 1
ATOM 1384 N N . ALA A 1 184 ? -6.508 -14.68 -20.859 1 92 184 ALA A N 1
ATOM 1385 C CA . ALA A 1 184 ? -7.867 -14.18 -21.016 1 92 184 ALA A CA 1
ATOM 1386 C C . ALA A 1 184 ? -7.871 -12.68 -21.297 1 92 184 ALA A C 1
ATOM 1388 O O . ALA A 1 184 ? -8.617 -12.203 -22.156 1 92 184 ALA A O 1
ATOM 1389 N N . ALA A 1 185 ? -7.012 -11.969 -20.609 1 89.75 185 ALA A N 1
ATOM 1390 C CA . ALA A 1 185 ? -6.934 -10.523 -20.781 1 89.75 185 ALA A CA 1
ATOM 1391 C C . ALA A 1 185 ? -6.418 -10.156 -22.172 1 89.75 185 ALA A C 1
ATOM 1393 O O . ALA A 1 185 ? -6.871 -9.18 -22.781 1 89.75 185 ALA A O 1
ATOM 1394 N N . MET A 1 186 ? -5.488 -10.875 -22.688 1 88.31 186 MET A N 1
ATOM 1395 C CA . MET A 1 186 ? -4.918 -10.641 -24 1 88.31 186 MET A CA 1
ATOM 1396 C C . MET A 1 186 ? -5.945 -10.906 -25.094 1 88.31 186 MET A C 1
ATOM 1398 O O . MET A 1 186 ? -5.965 -10.219 -26.125 1 88.31 186 MET A O 1
ATOM 1402 N N . GLY A 1 187 ? -6.672 -11.992 -24.953 1 82.88 187 GLY A N 1
ATOM 1403 C CA . GLY A 1 187 ? -7.723 -12.281 -25.922 1 82.88 187 GLY A CA 1
ATOM 1404 C C . GLY A 1 187 ? -8.789 -11.203 -25.984 1 82.88 187 GLY A C 1
ATOM 1405 O O . GLY A 1 187 ? -9.305 -10.906 -27.062 1 82.88 187 GLY A O 1
ATOM 1406 N N . ALA A 1 188 ? -9.008 -10.688 -24.875 1 70.69 188 ALA A N 1
ATOM 1407 C CA . ALA A 1 188 ? -10 -9.617 -24.812 1 70.69 188 ALA A CA 1
ATOM 1408 C C . ALA A 1 188 ? -9.492 -8.352 -25.5 1 70.69 188 ALA A C 1
ATOM 1410 O O . ALA A 1 188 ? -10.281 -7.578 -26.047 1 70.69 188 ALA A O 1
ATOM 1411 N N . ALA A 1 189 ? -8.141 -8.078 -25.438 1 64.81 189 ALA A N 1
ATOM 1412 C CA . ALA A 1 189 ? -7.562 -6.859 -26 1 64.81 189 ALA A CA 1
ATOM 1413 C C . ALA A 1 189 ? -7.414 -6.965 -27.516 1 64.81 189 ALA A C 1
ATOM 1415 O O . ALA A 1 189 ? -7.254 -5.953 -28.203 1 64.81 189 ALA A O 1
ATOM 1416 N N . GLU A 1 190 ? -8.055 -7.859 -28.328 1 58.69 190 GLU A N 1
ATOM 1417 C CA . GLU A 1 190 ? -8.094 -8.141 -29.766 1 58.69 190 GLU A CA 1
ATOM 1418 C C . GLU A 1 190 ? -6.695 -8.102 -30.375 1 58.69 190 GLU A C 1
ATOM 1420 O O . GLU A 1 190 ? -6.414 -8.805 -31.344 1 58.69 190 GLU A O 1
ATOM 1425 N N . LEU A 1 191 ? -5.77 -7.195 -29.828 1 53.75 191 LEU A N 1
ATOM 1426 C CA . LEU A 1 191 ? -4.523 -6.898 -30.516 1 53.75 191 LEU A CA 1
ATOM 1427 C C . LEU A 1 191 ? -3.629 -8.133 -30.578 1 53.75 191 LEU A C 1
ATOM 1429 O O . LEU A 1 191 ? -3.158 -8.508 -31.656 1 53.75 191 LEU A O 1
ATOM 1433 N N . MET A 1 192 ? -3.438 -8.789 -29.453 1 58.41 192 MET A N 1
ATOM 1434 C CA . MET A 1 192 ? -2.438 -9.859 -29.438 1 58.41 192 MET A CA 1
ATOM 1435 C C . MET A 1 192 ? -3.047 -11.188 -29.859 1 58.41 192 MET A C 1
ATOM 1437 O O . MET A 1 192 ? -2.334 -12.078 -30.312 1 58.41 192 MET A O 1
ATOM 1441 N N . GLY A 1 193 ? -4.336 -11.242 -29.734 1 61.44 193 GLY A N 1
ATOM 1442 C CA . GLY A 1 193 ? -5.035 -12.492 -29.984 1 61.44 193 GLY A CA 1
ATOM 1443 C C . GLY A 1 193 ? -4.824 -13.023 -31.375 1 61.44 193 GLY A C 1
ATOM 1444 O O . GLY A 1 193 ? -4.738 -14.242 -31.578 1 61.44 193 GLY A O 1
ATOM 1445 N N . GLU A 1 194 ? -4.504 -12.125 -32.188 1 77.5 194 GLU A N 1
ATOM 1446 C CA . GLU A 1 194 ? -4.336 -12.633 -33.531 1 77.5 194 GLU A CA 1
ATOM 1447 C C . GLU A 1 194 ? -2.891 -13.047 -33.781 1 77.5 194 GLU A C 1
ATOM 1449 O O . GLU A 1 194 ? -2.615 -13.805 -34.719 1 77.5 194 GLU A O 1
ATOM 1454 N N . SER A 1 195 ? -2.074 -12.703 -32.938 1 90.56 195 SER A N 1
ATOM 1455 C CA . SER A 1 195 ? -0.652 -12.922 -33.156 1 90.56 195 SER A CA 1
ATOM 1456 C C . SER A 1 195 ? -0.136 -14.125 -32.375 1 90.56 195 SER A C 1
ATOM 1458 O O . SER A 1 195 ? 0.993 -14.57 -32.594 1 90.56 195 SER A O 1
ATOM 1460 N N . LEU A 1 196 ? -0.952 -14.617 -31.516 1 95.06 196 LEU A N 1
ATOM 1461 C CA . LEU A 1 196 ? -0.556 -15.742 -30.672 1 95.06 196 LEU A CA 1
ATOM 1462 C C . LEU A 1 196 ? -1.595 -16.859 -30.734 1 95.06 196 LEU A C 1
ATOM 1464 O O . LEU A 1 196 ? -2.758 -16.609 -31.047 1 95.06 196 LEU A O 1
ATOM 1468 N N . THR A 1 197 ? -1.143 -18 -30.5 1 94.38 197 THR A N 1
ATOM 1469 C CA . THR A 1 197 ? -2.039 -19.156 -30.391 1 94.38 197 THR A CA 1
ATOM 1470 C C . THR A 1 197 ? -1.683 -20 -29.172 1 94.38 197 THR A C 1
ATOM 1472 O O . THR A 1 197 ? -0.523 -20.031 -28.75 1 94.38 197 THR A O 1
ATOM 1475 N N . GLU A 1 198 ? -2.713 -20.594 -28.531 1 96 198 GLU A N 1
ATOM 1476 C CA . GLU A 1 198 ? -2.5 -21.547 -27.453 1 96 198 GLU A CA 1
ATOM 1477 C C . GLU A 1 198 ? -1.963 -22.875 -27.984 1 96 198 GLU A C 1
ATOM 1479 O O . GLU A 1 198 ? -2.551 -23.469 -28.891 1 96 198 GLU A O 1
ATOM 1484 N N . VAL A 1 199 ? -0.861 -23.297 -27.438 1 97.19 199 VAL A N 1
ATOM 1485 C CA . VAL A 1 199 ? -0.221 -24.547 -27.812 1 97.19 199 VAL A CA 1
ATOM 1486 C C . VAL A 1 199 ? -0.692 -25.656 -26.891 1 97.19 199 VAL A C 1
ATOM 1488 O O . VAL A 1 199 ? -0.942 -26.781 -27.328 1 97.19 199 VAL A O 1
ATOM 1491 N N . TRP A 1 200 ? -0.718 -25.375 -25.625 1 98.06 200 TRP A N 1
ATOM 1492 C CA . TRP A 1 200 ? -1.017 -26.359 -24.594 1 98.06 200 TRP A CA 1
ATOM 1493 C C . TRP A 1 200 ? -1.473 -25.672 -23.312 1 98.06 200 TRP A C 1
ATOM 1495 O O . TRP A 1 200 ? -1.056 -24.547 -23.016 1 98.06 200 TRP A O 1
ATOM 1505 N N . ARG A 1 201 ? -2.33 -26.312 -22.516 1 98.38 201 ARG A N 1
ATOM 1506 C CA . ARG A 1 201 ? -2.828 -25.828 -21.234 1 98.38 201 ARG A CA 1
ATOM 1507 C C . ARG A 1 201 ? -2.713 -26.906 -20.156 1 98.38 201 ARG A C 1
ATOM 1509 O O . ARG A 1 201 ? -3.02 -28.062 -20.406 1 98.38 201 ARG A O 1
ATOM 1516 N N . THR A 1 202 ? -2.303 -26.547 -19.047 1 98.69 202 THR A N 1
ATOM 1517 C CA . THR A 1 202 ? -2.121 -27.5 -17.953 1 98.69 202 THR A CA 1
ATOM 1518 C C . THR A 1 202 ? -3.463 -27.875 -17.344 1 98.69 202 THR A C 1
ATOM 1520 O O . THR A 1 202 ? -4.48 -27.234 -17.609 1 98.69 202 THR A O 1
ATOM 1523 N N . ASP A 1 203 ? -3.387 -28.953 -16.453 1 98.06 203 ASP A N 1
ATOM 1524 C CA . ASP A 1 203 ? -4.5 -29.188 -15.539 1 98.06 203 ASP A CA 1
ATOM 1525 C C . ASP A 1 203 ? -4.684 -28.031 -14.57 1 98.06 203 ASP A C 1
ATOM 1527 O O . ASP A 1 203 ? -3.77 -27.234 -14.375 1 98.06 203 ASP A O 1
ATOM 1531 N N . GLY A 1 204 ? -5.824 -27.984 -14.008 1 98.5 204 GLY A N 1
ATOM 1532 C CA . GLY A 1 204 ? -6.176 -26.906 -13.102 1 98.5 204 GLY A CA 1
ATOM 1533 C C . GLY A 1 204 ? -5.473 -27 -11.758 1 98.5 204 GLY A C 1
ATOM 1534 O O . GLY A 1 204 ? -5.199 -28.109 -11.273 1 98.5 204 GLY A O 1
ATOM 1535 N N . TYR A 1 205 ? -5.16 -25.891 -11.125 1 98.88 205 TYR A N 1
ATOM 1536 C CA . TYR A 1 205 ? -4.641 -25.75 -9.766 1 98.88 205 TYR A CA 1
ATOM 1537 C C . TYR A 1 205 ? -5.168 -24.484 -9.109 1 98.88 205 TYR A C 1
ATOM 1539 O O . TYR A 1 205 ? -5.918 -23.719 -9.719 1 98.88 205 TYR A O 1
ATOM 1547 N N . CYS A 1 206 ? -4.797 -24.297 -7.809 1 98.88 206 CYS A N 1
ATOM 1548 C CA . CYS A 1 206 ? -5.305 -23.125 -7.094 1 98.88 206 CYS A CA 1
ATOM 1549 C C . CYS A 1 206 ? -4.258 -22.031 -7.035 1 98.88 206 CYS A C 1
ATOM 1551 O O . CYS A 1 206 ? -3.057 -22.297 -7.086 1 98.88 206 CYS A O 1
ATOM 1553 N N . HIS A 1 207 ? -4.742 -20.781 -6.953 1 98.25 207 HIS A N 1
ATOM 1554 C CA . HIS A 1 207 ? -3.875 -19.609 -6.945 1 98.25 207 HIS A CA 1
ATOM 1555 C C . HIS A 1 207 ? -3.891 -18.938 -5.582 1 98.25 207 HIS A C 1
ATOM 1557 O O . HIS A 1 207 ? -3.557 -19.547 -4.566 1 98.25 207 HIS A O 1
ATOM 1563 N N . CYS A 1 208 ? -4.496 -17.75 -5.32 1 98.69 208 CYS A N 1
ATOM 1564 C CA . CYS A 1 208 ? -4.383 -16.953 -4.098 1 98.69 208 CYS A CA 1
ATOM 1565 C C . CYS A 1 208 ? -5.176 -17.594 -2.963 1 98.69 208 CYS A C 1
ATOM 1567 O O . CYS A 1 208 ? -6.109 -18.359 -3.205 1 98.69 208 CYS A O 1
ATOM 1569 N N . MET A 1 209 ? -4.832 -17.297 -1.719 1 98.81 209 MET A N 1
ATOM 1570 C CA . MET A 1 209 ? -5.445 -17.859 -0.515 1 98.81 209 MET A CA 1
ATOM 1571 C C . MET A 1 209 ? -5.344 -16.875 0.649 1 98.81 209 MET A C 1
ATOM 1573 O O . MET A 1 209 ? -4.246 -16.453 1.021 1 98.81 209 MET A O 1
ATOM 1577 N N . PHE A 1 210 ? -6.523 -16.438 1.212 1 98.94 210 PHE A N 1
ATOM 1578 C CA . PHE A 1 210 ? -6.453 -15.82 2.527 1 98.94 210 PHE A CA 1
ATOM 1579 C C . PHE A 1 210 ? -5.961 -16.812 3.574 1 98.94 210 PHE A C 1
ATOM 1581 O O . PHE A 1 210 ? -6.508 -17.906 3.701 1 98.94 210 PHE A O 1
ATOM 1588 N N . THR A 1 211 ? -4.918 -16.422 4.305 1 98.94 211 THR A N 1
ATOM 1589 C CA . THR A 1 211 ? -4.242 -17.359 5.207 1 98.94 211 THR A CA 1
ATOM 1590 C C . THR A 1 211 ? -4.074 -16.734 6.594 1 98.94 211 THR A C 1
ATOM 1592 O O . THR A 1 211 ? -3.604 -15.602 6.715 1 98.94 211 THR A O 1
ATOM 1595 N N . ALA A 1 212 ? -4.488 -17.359 7.629 1 98.88 212 ALA A N 1
ATOM 1596 C CA . ALA A 1 212 ? -4.188 -17 9.016 1 98.88 212 ALA A CA 1
ATOM 1597 C C . ALA A 1 212 ? -3.293 -18.062 9.664 1 98.88 212 ALA A C 1
ATOM 1599 O O . ALA A 1 212 ? -3.111 -19.156 9.117 1 98.88 212 ALA A O 1
ATOM 1600 N N . LEU A 1 213 ? -2.621 -17.734 10.703 1 98.81 213 LEU A N 1
ATOM 1601 C CA . LEU A 1 213 ? -1.993 -18.766 11.523 1 98.81 213 LEU A CA 1
ATOM 1602 C C . LEU A 1 213 ? -3.027 -19.469 12.391 1 98.81 213 LEU A C 1
ATOM 1604 O O . LEU A 1 213 ? -4.102 -18.922 12.656 1 98.81 213 LEU A O 1
ATOM 1608 N N . ASP A 1 214 ? -2.734 -20.672 12.773 1 98.12 214 ASP A N 1
ATOM 1609 C CA . ASP A 1 214 ? -3.701 -21.438 13.555 1 98.12 214 ASP A CA 1
ATOM 1610 C C . ASP A 1 214 ? -3.814 -20.875 14.977 1 98.12 214 ASP A C 1
ATOM 1612 O O . ASP A 1 214 ? -4.68 -21.312 15.75 1 98.12 214 ASP A O 1
ATOM 1616 N N . THR A 1 215 ? -3.008 -19.859 15.359 1 98.06 215 THR A N 1
ATOM 1617 C CA . THR A 1 215 ? -3.072 -19.219 16.656 1 98.06 215 THR A CA 1
ATOM 1618 C C . THR A 1 215 ? -4.145 -18.125 16.672 1 98.06 215 THR A C 1
ATOM 1620 O O . THR A 1 215 ? -4.531 -17.641 17.734 1 98.06 215 THR A O 1
ATOM 1623 N N . LEU A 1 216 ? -4.586 -17.688 15.5 1 97.81 216 LEU A N 1
ATOM 1624 C CA . LEU A 1 216 ? -5.711 -16.75 15.461 1 97.81 216 LEU A CA 1
ATOM 1625 C C . LEU A 1 216 ? -7.016 -17.469 15.781 1 97.81 216 LEU A C 1
ATOM 1627 O O . LEU A 1 216 ? -7.465 -18.328 15.023 1 97.81 216 LEU A O 1
ATOM 1631 N N . PRO A 1 217 ? -7.629 -17.203 16.906 1 97.12 217 PRO A N 1
ATOM 1632 C CA . PRO A 1 217 ? -8.859 -17.906 17.281 1 97.12 217 PRO A CA 1
ATOM 1633 C C . PRO A 1 217 ? -9.977 -17.703 16.25 1 97.12 217 PRO A C 1
ATOM 1635 O O . PRO A 1 217 ? -10.133 -16.609 15.711 1 97.12 217 PRO A O 1
ATOM 1638 N N . ALA A 1 218 ? -10.734 -18.766 16.062 1 97 218 ALA A N 1
ATOM 1639 C CA . ALA A 1 218 ? -11.812 -18.75 15.078 1 97 218 ALA A CA 1
ATOM 1640 C C . ALA A 1 218 ? -12.82 -17.641 15.383 1 97 218 ALA A C 1
ATOM 1642 O O . ALA A 1 218 ? -13.383 -17.047 14.469 1 97 218 ALA A O 1
ATOM 1643 N N . GLU A 1 219 ? -13.078 -17.359 16.609 1 95.69 219 GLU A N 1
ATOM 1644 C CA . GLU A 1 219 ? -14.039 -16.344 17.016 1 95.69 219 GLU A CA 1
ATOM 1645 C C . GLU A 1 219 ? -13.648 -14.969 16.469 1 95.69 219 GLU A C 1
ATOM 1647 O O . GLU A 1 219 ? -14.508 -14.109 16.25 1 95.69 219 GLU A O 1
ATOM 1652 N N . ARG A 1 220 ? -12.336 -14.828 16.25 1 95.56 220 ARG A N 1
ATOM 1653 C CA . ARG A 1 220 ? -11.828 -13.547 15.766 1 95.56 220 ARG A CA 1
ATOM 1654 C C . ARG A 1 220 ? -12.062 -13.398 14.266 1 95.56 220 ARG A C 1
ATOM 1656 O O . ARG A 1 220 ? -12.438 -12.32 13.797 1 95.56 220 ARG A O 1
ATOM 1663 N N . TYR A 1 221 ? -11.883 -14.469 13.508 1 97.12 221 TYR A N 1
ATOM 1664 C CA . TYR A 1 221 ? -11.914 -14.273 12.062 1 97.12 221 TYR A CA 1
ATOM 1665 C C . TYR A 1 221 ? -13.234 -14.766 11.469 1 97.12 221 TYR A C 1
ATOM 1667 O O . TYR A 1 221 ? -13.555 -14.453 10.32 1 97.12 221 TYR A O 1
ATOM 1675 N N . GLN A 1 222 ? -14.047 -15.555 12.133 1 97.06 222 GLN A N 1
ATOM 1676 C CA . GLN A 1 222 ? -15.219 -16.188 11.539 1 97.06 222 GLN A CA 1
ATOM 1677 C C . GLN A 1 222 ? -16.25 -15.156 11.109 1 97.06 222 GLN A C 1
ATOM 1679 O O . GLN A 1 222 ? -16.828 -15.258 10.023 1 97.06 222 GLN A O 1
ATOM 1684 N N . PRO A 1 223 ? -16.516 -14.141 12.031 1 95.62 223 PRO A N 1
ATOM 1685 C CA . PRO A 1 223 ? -17.469 -13.125 11.57 1 95.62 223 PRO A CA 1
ATOM 1686 C C . PRO A 1 223 ? -17.016 -12.422 10.297 1 95.62 223 PRO A C 1
ATOM 1688 O O . PRO A 1 223 ? -17.828 -12.164 9.406 1 95.62 223 PRO A O 1
ATOM 1691 N N . TRP A 1 224 ? -15.758 -12.055 10.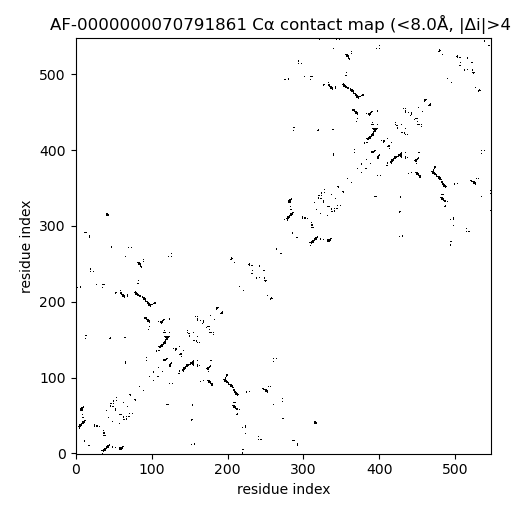211 1 96.88 224 TRP A N 1
ATOM 1692 C CA . TRP A 1 224 ? -15.18 -11.438 9.023 1 96.88 224 TRP A CA 1
ATOM 1693 C C . TRP A 1 224 ? -15.297 -12.359 7.816 1 96.88 224 TRP A C 1
ATOM 1695 O O . TRP A 1 224 ? -15.695 -11.93 6.73 1 96.88 224 TRP A O 1
ATOM 1705 N N . LEU A 1 225 ? -14.992 -13.648 8.031 1 98.12 225 LEU A N 1
ATOM 1706 C CA . LEU A 1 225 ? -15.031 -14.648 6.969 1 98.12 225 LEU A CA 1
ATOM 1707 C C . LEU A 1 225 ? -16.453 -14.828 6.453 1 98.12 225 LEU A C 1
ATOM 1709 O O . LEU A 1 225 ? -16.672 -14.883 5.238 1 98.12 225 LEU A O 1
ATOM 1713 N N . ASP A 1 226 ? -17.375 -14.891 7.352 1 97.12 226 ASP A N 1
ATOM 1714 C CA . ASP A 1 226 ? -18.781 -15.031 6.969 1 97.12 226 ASP A CA 1
ATOM 1715 C C . ASP A 1 226 ? -19.234 -13.852 6.117 1 97.12 226 ASP A C 1
ATOM 1717 O O . ASP A 1 226 ? -19.938 -14.031 5.113 1 97.12 226 ASP A O 1
ATOM 1721 N N . ARG A 1 227 ? -18.844 -12.695 6.551 1 96.06 227 ARG A N 1
ATOM 1722 C CA . ARG A 1 227 ? -19.219 -11.5 5.797 1 96.06 227 ARG A CA 1
ATOM 1723 C C . ARG A 1 227 ? -18.547 -11.484 4.426 1 96.06 227 ARG A C 1
ATOM 1725 O O . ARG A 1 227 ? -19.172 -11.109 3.43 1 96.06 227 ARG A O 1
ATOM 1732 N N . LEU A 1 228 ? -17.281 -11.828 4.363 1 97.62 228 LEU A N 1
ATOM 1733 C CA . LEU A 1 228 ? -16.578 -11.922 3.088 1 97.62 228 LEU A CA 1
ATOM 1734 C C . LEU A 1 228 ? -17.297 -12.867 2.135 1 97.62 228 LEU A C 1
ATOM 1736 O O . LEU A 1 228 ? -17.594 -12.5 0.998 1 97.62 228 LEU A O 1
ATOM 1740 N N . LEU A 1 229 ? -17.609 -14.07 2.615 1 98 229 LEU A N 1
ATOM 1741 C CA . LEU A 1 229 ? -18.25 -15.094 1.801 1 98 229 LEU A CA 1
ATOM 1742 C C . LEU A 1 229 ? -19.672 -14.688 1.444 1 98 229 LEU A C 1
ATOM 1744 O O . LEU A 1 229 ? -20.266 -15.242 0.519 1 98 229 LEU A O 1
ATOM 1748 N N . GLY A 1 230 ? -20.188 -13.703 2.166 1 95.94 230 GLY A N 1
ATOM 1749 C CA . GLY A 1 230 ? -21.547 -13.234 1.967 1 95.94 230 GLY A CA 1
ATOM 1750 C C . GLY A 1 230 ? -21.656 -12.172 0.885 1 95.94 230 GLY A C 1
ATOM 1751 O O . GLY A 1 230 ? -22.766 -11.789 0.498 1 95.94 230 GLY A O 1
ATOM 1752 N N . MET A 1 231 ? -20.5 -11.641 0.375 1 95.94 231 MET A N 1
ATOM 1753 C CA . MET A 1 231 ? -20.562 -10.688 -0.733 1 95.94 231 MET A CA 1
ATOM 1754 C C . MET A 1 231 ? -21.281 -11.297 -1.932 1 95.94 231 MET A C 1
ATOM 1756 O O . MET A 1 231 ? -21.062 -12.461 -2.27 1 95.94 231 MET A O 1
ATOM 1760 N N . SER A 1 232 ? -22.156 -10.453 -2.559 1 96.19 232 SER A N 1
ATOM 1761 C CA . SER A 1 232 ? -23 -10.977 -3.629 1 96.19 232 SER A CA 1
ATOM 1762 C C . SER A 1 232 ? -22.812 -10.18 -4.918 1 96.19 232 SER A C 1
ATOM 1764 O O . SER A 1 232 ? -22.828 -8.945 -4.898 1 96.19 232 SER A O 1
ATOM 1766 N N . TRP A 1 233 ? -22.672 -10.875 -5.988 1 96.81 233 TRP A N 1
ATOM 1767 C CA . TRP A 1 233 ? -22.578 -10.266 -7.312 1 96.81 233 TRP A CA 1
ATOM 1768 C C . TRP A 1 233 ? -23.859 -9.508 -7.66 1 96.81 233 TRP A C 1
ATOM 1770 O O . TRP A 1 233 ? -23.844 -8.609 -8.5 1 96.81 233 TRP A O 1
ATOM 1780 N N . ASP A 1 234 ? -24.984 -9.773 -7.074 1 97.06 234 ASP A N 1
ATOM 1781 C CA . ASP A 1 234 ? -26.281 -9.172 -7.379 1 97.06 234 ASP A CA 1
ATOM 1782 C C . ASP A 1 234 ? -26.422 -7.809 -6.699 1 97.06 234 ASP A C 1
ATOM 1784 O O . ASP A 1 234 ? -27.328 -7.035 -7.031 1 97.06 234 ASP A O 1
ATOM 1788 N N . ASP A 1 235 ? -25.609 -7.582 -5.75 1 96.12 235 ASP A N 1
ATOM 1789 C CA . ASP A 1 235 ? -25.547 -6.266 -5.117 1 96.12 235 ASP A CA 1
ATOM 1790 C C . ASP A 1 235 ? -24.594 -5.34 -5.867 1 96.12 235 ASP A C 1
ATOM 1792 O O . ASP A 1 235 ? -23.406 -5.633 -5.977 1 96.12 235 ASP A O 1
ATOM 1796 N N . SER A 1 236 ? -25.062 -4.215 -6.305 1 96 236 SER A N 1
ATOM 1797 C CA . SER A 1 236 ? -24.297 -3.326 -7.18 1 96 236 SER A CA 1
ATOM 1798 C C . SER A 1 236 ? -23.047 -2.793 -6.473 1 96 236 SER A C 1
ATOM 1800 O O . SER A 1 236 ? -22 -2.621 -7.098 1 96 236 SER A O 1
ATOM 1802 N N . GLU A 1 237 ? -23.125 -2.537 -5.207 1 93.44 237 GLU A N 1
ATOM 1803 C CA . GLU A 1 237 ? -21.969 -2.041 -4.461 1 93.44 237 GLU A CA 1
ATOM 1804 C C . GLU A 1 237 ? -20.922 -3.137 -4.266 1 93.44 237 GLU A C 1
ATOM 1806 O O . GLU A 1 237 ? -19.734 -2.885 -4.383 1 93.44 237 GLU A O 1
ATOM 1811 N N . HIS A 1 238 ? -21.438 -4.371 -4.012 1 95.06 238 HIS A N 1
ATOM 1812 C CA . HIS A 1 238 ? -20.516 -5.5 -3.895 1 95.06 238 HIS A CA 1
ATOM 1813 C C . HIS A 1 238 ? -19.844 -5.805 -5.23 1 95.06 238 HIS A C 1
ATOM 1815 O O . HIS A 1 238 ? -18.641 -6.07 -5.277 1 95.06 238 HIS A O 1
ATOM 1821 N N . ARG A 1 239 ? -20.609 -5.703 -6.262 1 96.75 239 ARG A N 1
ATOM 1822 C CA . ARG A 1 239 ? -20.141 -6.051 -7.598 1 96.75 239 ARG A CA 1
ATOM 1823 C C . ARG A 1 239 ? -18.953 -5.199 -8 1 96.75 239 ARG A C 1
ATOM 1825 O O . ARG A 1 239 ? -18.016 -5.688 -8.648 1 96.75 239 ARG A O 1
ATOM 1832 N N . LYS A 1 240 ? -18.922 -3.936 -7.641 1 95.25 240 LYS A N 1
ATOM 1833 C CA . LYS A 1 240 ? -17.797 -3.055 -7.957 1 95.25 240 LYS A CA 1
ATOM 1834 C C . LYS A 1 240 ? -16.5 -3.578 -7.352 1 95.25 240 LYS A C 1
ATOM 1836 O O . LYS A 1 240 ? -15.469 -3.602 -8.023 1 95.25 240 LYS A O 1
ATOM 1841 N N . ILE A 1 241 ? -16.578 -4.027 -6.145 1 94.31 241 ILE A N 1
ATOM 1842 C CA . ILE A 1 241 ? -15.414 -4.555 -5.438 1 94.31 241 ILE A CA 1
ATOM 1843 C C . ILE A 1 241 ? -15 -5.891 -6.051 1 94.31 241 ILE A C 1
ATOM 1845 O O . ILE A 1 241 ? -13.82 -6.117 -6.312 1 94.31 241 ILE A O 1
ATOM 1849 N N . LEU A 1 242 ? -15.992 -6.758 -6.285 1 96.81 242 LEU A N 1
ATOM 1850 C CA . LEU A 1 242 ? -15.742 -8.086 -6.84 1 96.81 242 LEU A CA 1
ATOM 1851 C C . LEU A 1 242 ? -15.125 -7.984 -8.227 1 96.81 242 LEU A C 1
ATOM 1853 O O . LEU A 1 242 ? -14.156 -8.688 -8.531 1 96.81 242 LEU A O 1
ATOM 1857 N N . GLU A 1 243 ? -15.594 -7.07 -9.008 1 94.69 243 GLU A N 1
ATOM 1858 C CA . GLU A 1 243 ? -15.055 -6.852 -10.352 1 94.69 243 GLU A CA 1
ATOM 1859 C C . GLU A 1 243 ? -13.602 -6.387 -10.289 1 94.69 243 GLU A C 1
ATOM 1861 O O . GLU A 1 243 ? -12.766 -6.855 -11.07 1 94.69 243 GLU A O 1
ATOM 1866 N N . LEU A 1 244 ? -13.359 -5.48 -9.375 1 91.94 244 LEU A N 1
ATOM 1867 C CA . LEU A 1 244 ? -12.008 -4.945 -9.242 1 91.94 244 LEU A CA 1
ATOM 1868 C C . LEU A 1 244 ? -11.031 -6.039 -8.82 1 91.94 244 LEU A C 1
ATOM 1870 O O . LEU A 1 244 ? -9.867 -6.027 -9.227 1 91.94 244 LEU A O 1
ATOM 1874 N N . GLU A 1 245 ? -11.508 -7.043 -8.047 1 92.88 245 GLU A N 1
ATOM 1875 C CA . GLU A 1 245 ? -10.664 -8.141 -7.582 1 92.88 245 GLU A CA 1
ATOM 1876 C C . GLU A 1 245 ? -10.688 -9.305 -8.562 1 92.88 245 GLU A C 1
ATOM 1878 O O . GLU A 1 245 ? -9.969 -10.289 -8.383 1 92.88 245 GLU A O 1
ATOM 1883 N N . GLY A 1 246 ? -11.5 -9.227 -9.562 1 92.69 246 GLY A N 1
ATOM 1884 C CA . GLY A 1 246 ? -11.5 -10.211 -10.633 1 92.69 246 GLY A CA 1
ATOM 1885 C C . GLY A 1 246 ? -12.234 -11.492 -10.266 1 92.69 246 GLY A C 1
ATOM 1886 O O . GLY A 1 246 ? -11.789 -12.586 -10.609 1 92.69 246 GLY A O 1
ATOM 1887 N N . LEU A 1 247 ? -13.289 -11.359 -9.461 1 96.81 247 LEU A N 1
ATOM 1888 C CA . LEU A 1 247 ? -14.062 -12.531 -9.062 1 96.81 247 LEU A CA 1
ATOM 1889 C C . LEU A 1 247 ? -15.562 -12.234 -9.102 1 96.81 247 LEU A C 1
ATOM 1891 O O . LEU A 1 247 ? -15.969 -11.07 -9.156 1 96.81 247 LEU A O 1
ATOM 1895 N N . ARG A 1 248 ? -16.359 -13.297 -9.125 1 97.12 248 ARG A N 1
ATOM 1896 C CA . ARG A 1 248 ? -17.797 -13.172 -8.969 1 97.12 248 ARG A CA 1
ATOM 1897 C C . ARG A 1 248 ? -18.234 -13.539 -7.555 1 97.12 248 ARG A C 1
ATOM 1899 O O . ARG A 1 248 ? -19.281 -13.078 -7.078 1 97.12 248 ARG A O 1
ATOM 1906 N N . ARG A 1 249 ? -17.438 -14.344 -6.934 1 98 249 ARG A N 1
ATOM 1907 C CA . ARG A 1 249 ? -17.734 -14.734 -5.559 1 98 249 ARG A CA 1
ATOM 1908 C C . ARG A 1 249 ? -16.484 -15.258 -4.855 1 98 249 ARG A C 1
ATOM 1910 O O . ARG A 1 249 ? -15.586 -15.797 -5.496 1 98 249 ARG A O 1
ATOM 1917 N N . TRP A 1 250 ? -16.438 -15.062 -3.561 1 98.56 250 TRP A N 1
ATOM 1918 C CA . TRP A 1 250 ? -15.469 -15.727 -2.701 1 98.56 250 TRP A CA 1
ATOM 1919 C C . TRP A 1 250 ? -15.914 -17.156 -2.377 1 98.56 250 TRP A C 1
ATOM 1921 O O . TRP A 1 250 ? -17.109 -17.422 -2.24 1 98.56 250 TRP A O 1
ATOM 1931 N N . VAL A 1 251 ? -14.938 -18.109 -2.211 1 98.75 251 VAL A N 1
ATOM 1932 C CA . VAL A 1 251 ? -15.289 -19.5 -1.966 1 98.75 251 VAL A CA 1
ATOM 1933 C C . VAL A 1 251 ? -14.391 -20.078 -0.866 1 98.75 251 VAL A C 1
ATOM 1935 O O . VAL A 1 251 ? -13.312 -19.547 -0.603 1 98.75 251 VAL A O 1
ATOM 1938 N N . PRO A 1 252 ? -14.859 -21.125 -0.181 1 98.69 252 PRO A N 1
ATOM 1939 C CA . PRO A 1 252 ? -13.992 -21.812 0.78 1 98.69 252 PRO A CA 1
ATOM 1940 C C . PRO A 1 252 ? -12.758 -22.422 0.127 1 98.69 252 PRO A C 1
ATOM 1942 O O . PRO A 1 252 ? -12.703 -22.547 -1.1 1 98.69 252 PRO A O 1
ATOM 1945 N N . PRO A 1 253 ? -11.805 -22.781 0.89 1 98.69 253 PRO A N 1
ATOM 1946 C CA . PRO A 1 253 ? -10.531 -23.281 0.365 1 98.69 253 PRO A CA 1
ATOM 1947 C C . PRO A 1 253 ? -10.695 -24.609 -0.372 1 98.69 253 PRO A C 1
ATOM 1949 O O . PRO A 1 253 ? -11.359 -25.531 0.125 1 98.69 253 PRO A O 1
ATOM 1952 N N . HIS A 1 254 ? -10.133 -24.75 -1.546 1 98.62 254 HIS A N 1
ATOM 1953 C CA . HIS A 1 254 ? -9.953 -26 -2.287 1 98.62 254 HIS A CA 1
ATOM 1954 C C . HIS A 1 254 ? -8.516 -26.5 -2.18 1 98.62 254 HIS A C 1
ATOM 1956 O O . HIS A 1 254 ? -7.703 -26.266 -3.078 1 98.62 254 HIS A O 1
ATOM 1962 N N . LEU A 1 255 ? -8.203 -27.281 -1.225 1 98.5 255 LEU A N 1
ATOM 1963 C CA . LEU A 1 255 ? -6.828 -27.547 -0.83 1 98.5 255 LEU A CA 1
ATOM 1964 C C . LEU A 1 255 ? -6.172 -28.531 -1.8 1 98.5 255 LEU A C 1
ATOM 1966 O O . LEU A 1 255 ? -4.953 -28.5 -1.982 1 98.5 255 LEU A O 1
ATOM 1970 N N . ASP A 1 256 ? -6.961 -29.359 -2.477 1 98.19 256 ASP A N 1
ATOM 1971 C CA . ASP A 1 256 ? -6.406 -30.312 -3.432 1 98.19 256 ASP A CA 1
ATOM 1972 C C . ASP A 1 256 ? -5.719 -29.594 -4.59 1 98.19 256 ASP A C 1
ATOM 1974 O O . ASP A 1 256 ? -4.777 -30.125 -5.184 1 98.19 256 ASP A O 1
ATOM 1978 N N . GLY A 1 257 ? -6.176 -28.391 -4.84 1 98.69 257 GLY A N 1
ATOM 1979 C CA . GLY A 1 257 ? -5.645 -27.609 -5.945 1 98.69 257 GLY A CA 1
ATOM 1980 C C . GLY A 1 257 ? -4.234 -27.094 -5.699 1 98.69 257 GLY A C 1
ATOM 1981 O O . GLY A 1 257 ? -3.602 -26.547 -6.598 1 98.69 257 GLY A O 1
ATOM 1982 N N . TYR A 1 258 ? -3.666 -27.344 -4.5 1 98.81 258 TYR A N 1
ATOM 1983 C CA . TYR A 1 258 ? -2.32 -26.891 -4.184 1 98.81 258 TYR A CA 1
ATOM 1984 C C . TYR A 1 258 ? -1.316 -28.031 -4.27 1 98.81 258 TYR A C 1
ATOM 1986 O O . TYR A 1 258 ? -0.105 -27.812 -4.203 1 98.81 258 TYR A O 1
ATOM 1994 N N . LYS A 1 259 ? -1.792 -29.281 -4.453 1 98.62 259 LYS A N 1
ATOM 1995 C CA . LYS A 1 259 ? -0.932 -30.453 -4.473 1 98.62 259 LYS A CA 1
ATOM 1996 C C . LYS A 1 259 ? 0.156 -30.328 -5.539 1 98.62 259 LYS A C 1
ATOM 1998 O O . LYS A 1 259 ? 1.337 -30.531 -5.254 1 98.62 259 LYS A O 1
ATOM 2003 N N . PRO A 1 260 ? -0.197 -29.891 -6.777 1 98.75 260 PRO A N 1
ATOM 2004 C CA . PRO A 1 260 ? 0.866 -29.766 -7.777 1 98.75 260 PRO A CA 1
ATOM 2005 C C . PRO A 1 260 ? 1.964 -28.781 -7.355 1 98.75 260 PRO A C 1
ATOM 2007 O O . PRO A 1 260 ? 3.145 -29.031 -7.609 1 98.75 260 PRO A O 1
ATOM 2010 N N . LEU A 1 261 ? 1.604 -27.672 -6.738 1 98.88 261 LEU A N 1
ATOM 2011 C CA . LEU A 1 261 ? 2.609 -26.688 -6.371 1 98.88 261 LEU A CA 1
ATOM 2012 C C . LEU A 1 261 ? 3.475 -27.188 -5.219 1 98.88 261 LEU A C 1
ATOM 2014 O O . LEU A 1 261 ? 4.684 -26.953 -5.199 1 98.88 261 LEU A O 1
ATOM 2018 N N . PHE A 1 262 ? 2.877 -27.891 -4.23 1 98.75 262 PHE A N 1
ATOM 2019 C CA . PHE A 1 262 ? 3.674 -28.5 -3.176 1 98.75 262 PHE A CA 1
ATOM 2020 C C . PHE A 1 262 ? 4.688 -29.484 -3.766 1 98.75 262 PHE A C 1
ATOM 2022 O O . PHE A 1 262 ? 5.855 -29.469 -3.377 1 98.75 262 PHE A O 1
ATOM 2029 N N . GLU A 1 263 ? 4.281 -30.297 -4.707 1 98.75 263 GLU A N 1
ATOM 2030 C CA . GLU A 1 263 ? 5.168 -31.25 -5.359 1 98.75 263 GLU A CA 1
ATOM 2031 C C . GLU A 1 263 ? 6.254 -30.547 -6.164 1 98.75 263 GLU A C 1
ATOM 2033 O O . GLU A 1 263 ? 7.422 -30.938 -6.117 1 98.75 263 GLU A O 1
ATOM 2038 N N . ALA A 1 264 ? 5.848 -29.531 -6.871 1 98.75 264 ALA A N 1
ATOM 2039 C CA . ALA A 1 264 ? 6.805 -28.781 -7.684 1 98.75 264 ALA A CA 1
ATOM 2040 C C . ALA A 1 264 ? 7.895 -28.156 -6.816 1 98.75 264 ALA A C 1
ATOM 2042 O O . ALA A 1 264 ? 9.078 -28.234 -7.156 1 98.75 264 ALA A O 1
ATOM 2043 N N . VAL A 1 265 ? 7.48 -27.531 -5.719 1 98.56 265 VAL A N 1
ATOM 2044 C CA . VAL A 1 265 ? 8.414 -26.875 -4.805 1 98.56 265 VAL A CA 1
ATOM 2045 C C . VAL A 1 265 ? 9.406 -27.906 -4.258 1 98.56 265 VAL A C 1
ATOM 2047 O O . VAL A 1 265 ? 10.609 -27.625 -4.191 1 98.56 265 VAL A O 1
ATOM 2050 N N . GLN A 1 266 ? 8.914 -29.047 -3.938 1 97.88 266 GLN A N 1
ATOM 2051 C CA . GLN A 1 266 ? 9.758 -30.125 -3.43 1 97.88 266 GLN A CA 1
ATOM 2052 C C . GLN A 1 266 ? 10.719 -30.625 -4.508 1 97.88 266 GLN A C 1
ATOM 2054 O O . GLN A 1 266 ? 11.922 -30.703 -4.285 1 97.88 266 GLN A O 1
ATOM 2059 N N . GLU A 1 267 ? 10.227 -30.906 -5.652 1 97.69 267 GLU A N 1
ATOM 2060 C CA . GLU A 1 267 ? 11 -31.5 -6.738 1 97.69 267 GLU A CA 1
ATOM 2061 C C . GLU A 1 267 ? 12.062 -30.547 -7.262 1 97.69 267 GLU A C 1
ATOM 2063 O O . GLU A 1 267 ? 13.148 -30.969 -7.656 1 97.69 267 GLU A O 1
ATOM 2068 N N . GLN A 1 268 ? 11.703 -29.281 -7.305 1 97.5 268 GLN A N 1
ATOM 2069 C CA . GLN A 1 268 ? 12.586 -28.297 -7.895 1 97.5 268 GLN A CA 1
ATOM 2070 C C . GLN A 1 268 ? 13.516 -27.688 -6.844 1 97.5 268 GLN A C 1
ATOM 2072 O O . GLN A 1 268 ? 14.398 -26.891 -7.172 1 97.5 268 GLN A O 1
ATOM 2077 N N . GLY A 1 269 ? 13.328 -28.016 -5.645 1 97.06 269 GLY A N 1
ATOM 2078 C CA . GLY A 1 269 ? 14.18 -27.516 -4.578 1 97.06 269 GLY A CA 1
ATOM 2079 C C . GLY A 1 269 ? 13.984 -26.031 -4.305 1 97.06 269 GLY A C 1
ATOM 2080 O O . GLY A 1 269 ? 14.961 -25.312 -4.066 1 97.06 269 GLY A O 1
ATOM 2081 N N . ILE A 1 270 ? 12.758 -25.594 -4.398 1 96.19 270 ILE A N 1
ATOM 2082 C CA . ILE A 1 270 ? 12.453 -24.188 -4.137 1 96.19 270 ILE A CA 1
ATOM 2083 C C . ILE A 1 270 ? 12.508 -23.922 -2.633 1 96.19 270 ILE A C 1
ATOM 2085 O O . ILE A 1 270 ? 11.898 -24.656 -1.846 1 96.19 270 ILE A O 1
ATOM 2089 N N . ASP A 1 271 ? 13.188 -22.891 -2.221 1 93.94 271 ASP A N 1
ATOM 2090 C CA . ASP A 1 271 ? 13.414 -22.562 -0.816 1 93.94 271 ASP A CA 1
ATOM 2091 C C . ASP A 1 271 ? 12.117 -22.141 -0.132 1 93.94 271 ASP A C 1
ATOM 2093 O O . ASP A 1 271 ? 11.328 -21.375 -0.702 1 93.94 271 ASP A O 1
ATOM 2097 N N . PRO A 1 272 ? 11.867 -22.734 0.996 1 89.88 272 PRO A N 1
ATOM 2098 C CA . PRO A 1 272 ? 10.695 -22.281 1.745 1 89.88 272 PRO A CA 1
ATOM 2099 C C . PRO A 1 272 ? 10.758 -20.797 2.115 1 89.88 272 PRO A C 1
ATOM 2101 O O . PRO A 1 272 ? 9.734 -20.188 2.404 1 89.88 272 PRO A O 1
ATOM 2104 N N . ARG A 1 273 ? 11.969 -20.453 2.137 1 85.19 273 ARG A N 1
ATOM 2105 C CA . ARG A 1 273 ? 12.125 -19.016 2.359 1 85.19 273 ARG A CA 1
ATOM 2106 C C . ARG A 1 273 ? 12.461 -18.297 1.06 1 85.19 273 ARG A C 1
ATOM 2108 O O . ARG A 1 273 ? 12.562 -18.922 0.003 1 85.19 273 ARG A O 1
ATOM 2115 N N . TRP A 1 274 ? 12.891 -17.219 1.031 1 74.94 274 TRP A N 1
ATOM 2116 C CA . TRP A 1 274 ? 12.984 -16.344 -0.134 1 74.94 274 TRP A CA 1
ATOM 2117 C C . TRP A 1 274 ? 14.336 -16.5 -0.825 1 74.94 274 TRP A C 1
ATOM 2119 O O . TRP A 1 274 ? 15.328 -16.859 -0.188 1 74.94 274 TRP A O 1
ATOM 2129 N N . MET B 1 1 ? 26.578 -6.332 10.953 1 39.62 1 MET B N 1
ATOM 2130 C CA . MET B 1 1 ? 25.531 -5.359 10.664 1 39.62 1 MET B CA 1
ATOM 2131 C C . MET B 1 1 ? 24.328 -6.027 9.992 1 39.62 1 MET B C 1
ATOM 2133 O O . MET B 1 1 ? 24.5 -6.988 9.242 1 39.62 1 MET B O 1
ATOM 2137 N N . SER B 1 2 ? 23.188 -5.957 10.508 1 51.19 2 SER B N 1
ATOM 2138 C CA . SER B 1 2 ? 22.047 -6.762 10.055 1 51.19 2 SER B CA 1
ATOM 2139 C C . SER B 1 2 ? 21.859 -6.656 8.547 1 51.19 2 SER B C 1
ATOM 2141 O O . SER B 1 2 ? 21.938 -5.562 7.98 1 51.19 2 SER B O 1
ATOM 2143 N N . THR B 1 3 ? 22.078 -7.648 7.785 1 67.44 3 THR B N 1
ATOM 2144 C CA . THR B 1 3 ? 21.969 -7.812 6.336 1 67.44 3 THR B CA 1
ATOM 2145 C C . THR B 1 3 ? 20.531 -7.602 5.879 1 67.44 3 THR B C 1
ATOM 2147 O O . THR B 1 3 ? 20.266 -7.555 4.68 1 67.44 3 THR B O 1
ATOM 2150 N N . GLU B 1 4 ? 19.656 -7.203 6.895 1 85.31 4 GLU B N 1
ATOM 2151 C CA . GLU B 1 4 ? 18.266 -7.062 6.477 1 85.31 4 GLU B CA 1
ATOM 2152 C C . GLU B 1 4 ? 17.938 -5.621 6.109 1 85.31 4 GLU B C 1
ATOM 2154 O O . GLU B 1 4 ? 18.375 -4.688 6.789 1 85.31 4 GLU B O 1
ATOM 2159 N N . PRO B 1 5 ? 17.328 -5.395 5.082 1 93.06 5 PRO B N 1
ATOM 2160 C CA . PRO B 1 5 ? 16.953 -4.035 4.684 1 93.06 5 PRO B CA 1
ATOM 2161 C C . PRO B 1 5 ? 16.156 -3.299 5.758 1 93.06 5 PRO B C 1
ATOM 2163 O O . PRO B 1 5 ? 15.391 -3.924 6.5 1 93.06 5 PRO B O 1
ATOM 2166 N N . LEU B 1 6 ? 16.375 -1.997 5.867 1 96.25 6 LEU B N 1
ATOM 2167 C CA . LEU B 1 6 ? 15.516 -1.174 6.703 1 96.25 6 LEU B CA 1
ATOM 2168 C C . LEU B 1 6 ? 14.078 -1.212 6.195 1 96.25 6 LEU B C 1
ATOM 2170 O O . LEU B 1 6 ? 13.836 -1.189 4.984 1 96.25 6 LEU B O 1
ATOM 2174 N N . VAL B 1 7 ? 13.18 -1.283 7.09 1 98.06 7 VAL B N 1
ATOM 2175 C CA . VAL B 1 7 ? 11.773 -1.263 6.703 1 98.06 7 VAL B CA 1
ATOM 2176 C C . VAL B 1 7 ? 11.172 0.105 7.012 1 98.06 7 VAL B C 1
ATOM 2178 O O . VAL B 1 7 ? 11.109 0.514 8.172 1 98.06 7 VAL B O 1
ATOM 2181 N N . VAL B 1 8 ? 10.727 0.811 5.984 1 98.75 8 VAL B N 1
ATOM 2182 C CA . VAL B 1 8 ? 10.125 2.131 6.117 1 98.75 8 VAL B CA 1
ATOM 2183 C C . VAL B 1 8 ? 8.617 2.031 5.918 1 98.75 8 VAL B C 1
ATOM 2185 O O . VAL B 1 8 ? 8.148 1.454 4.93 1 98.75 8 VAL B O 1
ATOM 2188 N N . GLY B 1 9 ? 7.84 2.537 6.895 1 98.88 9 GLY B N 1
ATOM 2189 C CA . GLY B 1 9 ? 6.391 2.578 6.785 1 98.88 9 GLY B CA 1
ATOM 2190 C C . GLY B 1 9 ? 5.867 3.914 6.293 1 98.88 9 GLY B C 1
ATOM 2191 O O . GLY B 1 9 ? 6.402 4.965 6.648 1 98.88 9 GLY B O 1
ATOM 2192 N N . ALA B 1 10 ? 4.844 3.881 5.488 1 98.81 10 ALA B N 1
ATOM 2193 C CA . ALA B 1 10 ? 4.117 5.059 5.02 1 98.81 10 ALA B CA 1
ATOM 2194 C C . ALA B 1 10 ? 2.627 4.758 4.863 1 98.81 10 ALA B C 1
ATOM 2196 O O . ALA B 1 10 ? 2.182 3.639 5.137 1 98.81 10 ALA B O 1
ATOM 2197 N N . VAL B 1 11 ? 1.864 5.773 4.527 1 98.75 11 VAL B N 1
ATOM 2198 C CA . VAL B 1 11 ? 0.424 5.582 4.398 1 98.75 11 VAL B CA 1
ATOM 2199 C C . VAL B 1 11 ? 0.027 5.629 2.924 1 98.75 11 VAL B C 1
ATOM 2201 O O . VAL B 1 11 ? 0.514 6.473 2.17 1 98.75 11 VAL B O 1
ATOM 2204 N N . ALA B 1 12 ? -0.81 4.664 2.523 1 98 12 ALA B N 1
ATOM 2205 C CA . ALA B 1 12 ? -1.344 4.582 1.167 1 98 12 ALA B CA 1
ATOM 2206 C C . ALA B 1 12 ? -2.568 5.477 1.004 1 98 12 ALA B C 1
ATOM 2208 O O . ALA B 1 12 ? -3.676 4.988 0.773 1 98 12 ALA B O 1
ATOM 2209 N N . TYR B 1 13 ? -2.404 6.762 0.894 1 96.06 13 TYR B N 1
ATOM 2210 C CA . TYR B 1 13 ? -3.533 7.688 0.875 1 96.06 13 TYR B CA 1
ATOM 2211 C C . TYR B 1 13 ? -3.994 7.953 -0.554 1 96.06 13 TYR B C 1
ATOM 2213 O O . TYR B 1 13 ? -5.098 8.461 -0.772 1 96.06 13 TYR B O 1
ATOM 2221 N N . THR B 1 14 ? -3.248 7.668 -1.559 1 95.44 14 THR B N 1
ATOM 2222 C CA . THR B 1 14 ? -3.611 7.672 -2.971 1 95.44 14 THR B CA 1
ATOM 2223 C C . THR B 1 14 ? -2.91 6.535 -3.713 1 95.44 14 THR B C 1
ATOM 2225 O O . THR B 1 14 ? -1.899 6.012 -3.24 1 95.44 14 THR B O 1
ATOM 2228 N N . PRO B 1 15 ? -3.436 6.18 -4.898 1 95.81 15 PRO B N 1
ATOM 2229 C CA . PRO B 1 15 ? -2.795 5.109 -5.664 1 95.81 15 PRO B CA 1
ATOM 2230 C C . PRO B 1 15 ? -1.35 5.434 -6.039 1 95.81 15 PRO B C 1
ATOM 2232 O O . PRO B 1 15 ? -0.514 4.527 -6.133 1 95.81 15 PRO B O 1
ATOM 2235 N N . ASN B 1 16 ? -1.035 6.656 -6.152 1 94.75 16 ASN B N 1
ATOM 2236 C CA . ASN B 1 16 ? 0.277 7.078 -6.633 1 94.75 16 ASN B CA 1
ATOM 2237 C C . ASN B 1 16 ? 1.369 6.785 -5.609 1 94.75 16 ASN B C 1
ATOM 2239 O O . ASN B 1 16 ? 2.557 6.832 -5.934 1 94.75 16 ASN B O 1
ATOM 2243 N N . VAL B 1 17 ? 1.001 6.477 -4.398 1 97 17 VAL B N 1
ATOM 2244 C CA . VAL B 1 17 ? 1.974 6.199 -3.348 1 97 17 VAL B CA 1
ATOM 2245 C C . VAL B 1 17 ? 2.762 4.938 -3.697 1 97 17 VAL B C 1
ATOM 2247 O O . VAL B 1 17 ? 3.953 4.84 -3.391 1 97 17 VAL B O 1
ATOM 2250 N N . VAL B 1 18 ? 2.148 4.027 -4.418 1 97.12 18 VAL B N 1
ATOM 2251 C CA . VAL B 1 18 ? 2.787 2.752 -4.73 1 97.12 18 VAL B CA 1
ATOM 2252 C C . VAL B 1 18 ? 3.982 2.984 -5.652 1 97.12 18 VAL B C 1
ATOM 2254 O O . VAL B 1 18 ? 5.117 2.646 -5.305 1 97.12 18 VAL B O 1
ATOM 2257 N N . PRO B 1 19 ? 3.822 3.68 -6.836 1 95.44 19 PRO B N 1
ATOM 2258 C CA . PRO B 1 19 ? 5.004 3.904 -7.672 1 95.44 19 PRO B CA 1
ATOM 2259 C C . PRO B 1 19 ? 6.023 4.832 -7.016 1 95.44 19 PRO B C 1
ATOM 2261 O O . PRO B 1 19 ? 7.223 4.711 -7.266 1 95.44 19 PRO B O 1
ATOM 2264 N N . ILE B 1 20 ? 5.625 5.715 -6.16 1 95.75 20 ILE B N 1
ATOM 2265 C CA . ILE B 1 20 ? 6.551 6.598 -5.461 1 95.75 20 ILE B CA 1
ATOM 2266 C C . ILE B 1 20 ? 7.492 5.773 -4.59 1 95.75 20 ILE B C 1
ATOM 2268 O O . ILE B 1 20 ? 8.719 5.883 -4.715 1 95.75 20 ILE B O 1
ATOM 2272 N N . TRP B 1 21 ? 6.996 4.91 -3.799 1 97.44 21 TRP B N 1
ATOM 2273 C CA . TRP B 1 21 ? 7.816 4.16 -2.85 1 97.44 21 TRP B CA 1
ATOM 2274 C C . TRP B 1 21 ? 8.578 3.045 -3.553 1 97.44 21 TRP B C 1
ATOM 2276 O O . TRP B 1 21 ? 9.672 2.668 -3.123 1 97.44 21 TRP B O 1
ATOM 2286 N N . GLU B 1 22 ? 8.008 2.525 -4.664 1 95.62 22 GLU B N 1
ATOM 2287 C CA . GLU B 1 22 ? 8.797 1.618 -5.496 1 95.62 22 GLU B CA 1
ATOM 2288 C C . GLU B 1 22 ? 10.016 2.322 -6.086 1 95.62 22 GLU B C 1
ATOM 2290 O O . GLU B 1 22 ? 11.102 1.741 -6.156 1 95.62 22 GLU B O 1
ATOM 2295 N N . GLY B 1 23 ? 9.82 3.561 -6.559 1 93.62 23 GLY B N 1
ATOM 2296 C CA . GLY B 1 23 ? 10.938 4.348 -7.059 1 93.62 23 GLY B CA 1
ATOM 2297 C C . GLY B 1 23 ? 11.992 4.621 -6.004 1 93.62 23 GLY B C 1
ATOM 2298 O O . GLY B 1 23 ? 13.195 4.496 -6.27 1 93.62 23 GLY B O 1
ATOM 2299 N N . ILE B 1 24 ? 11.539 4.938 -4.805 1 95.88 24 ILE B N 1
ATOM 2300 C CA . ILE B 1 24 ? 12.461 5.188 -3.701 1 95.88 24 ILE B CA 1
ATOM 2301 C C . ILE B 1 24 ? 13.227 3.912 -3.369 1 95.88 24 ILE B C 1
ATOM 2303 O O . ILE B 1 24 ? 14.453 3.936 -3.221 1 95.88 24 ILE B O 1
ATOM 2307 N N . ARG B 1 25 ? 12.539 2.826 -3.229 1 95.38 25 ARG B N 1
ATOM 2308 C CA . ARG B 1 25 ? 13.188 1.543 -2.979 1 95.38 25 ARG B CA 1
ATOM 2309 C C . ARG B 1 25 ? 14.242 1.245 -4.043 1 95.38 25 ARG B C 1
ATOM 2311 O O . ARG B 1 25 ? 15.344 0.789 -3.727 1 95.38 25 ARG B O 1
ATOM 2318 N N . GLY B 1 26 ? 13.883 1.489 -5.348 1 93.25 26 GLY B N 1
ATOM 2319 C CA . GLY B 1 26 ? 14.82 1.272 -6.438 1 93.25 26 GLY B CA 1
ATOM 2320 C C . GLY B 1 26 ? 16.094 2.088 -6.297 1 93.25 26 GLY B C 1
ATOM 2321 O O . GLY B 1 26 ? 17.188 1.587 -6.559 1 93.25 26 GLY B O 1
ATOM 2322 N N . TYR B 1 27 ? 16.016 3.316 -5.863 1 94.75 27 TYR B N 1
ATOM 2323 C CA . TYR B 1 27 ? 17.156 4.191 -5.629 1 94.75 27 TYR B CA 1
ATOM 2324 C C . TYR B 1 27 ? 18.078 3.602 -4.574 1 94.75 27 TYR B C 1
ATOM 2326 O O . TYR B 1 27 ? 19.312 3.623 -4.738 1 94.75 27 TYR B O 1
ATOM 2334 N N . PHE B 1 28 ? 17.547 3.035 -3.537 1 94 28 PHE B N 1
ATOM 2335 C CA . PHE B 1 28 ? 18.359 2.51 -2.445 1 94 28 PHE B CA 1
ATOM 2336 C C . PHE B 1 28 ? 18.938 1.146 -2.807 1 94 28 PHE B C 1
ATOM 2338 O O . PHE B 1 28 ? 20 0.764 -2.314 1 94 28 PHE B O 1
ATOM 2345 N N . GLN B 1 29 ? 18.25 0.417 -3.664 1 88.19 29 GLN B N 1
ATOM 2346 C CA . GLN B 1 29 ? 18.719 -0.897 -4.086 1 88.19 29 GLN B CA 1
ATOM 2347 C C . GLN B 1 29 ? 19.891 -0.776 -5.066 1 88.19 29 GLN B C 1
ATOM 2349 O O . GLN B 1 29 ? 20.688 -1.704 -5.207 1 88.19 29 GLN B O 1
ATOM 2354 N N . ASP B 1 30 ? 20 0.219 -5.777 1 79.94 30 ASP B N 1
ATOM 2355 C CA . ASP B 1 30 ? 21.062 0.439 -6.762 1 79.94 30 ASP B CA 1
ATOM 2356 C C . ASP B 1 30 ? 22.406 0.692 -6.078 1 79.94 30 ASP B C 1
ATOM 2358 O O . ASP B 1 30 ? 23.453 0.618 -6.719 1 79.94 30 ASP B O 1
ATOM 2362 N N . SER B 1 31 ? 22.297 0.8 -4.855 1 71.88 31 SER B N 1
ATOM 2363 C CA . SER B 1 31 ? 23.547 1.048 -4.137 1 71.88 31 SER B CA 1
ATOM 2364 C C . SER B 1 31 ? 24.328 -0.243 -3.932 1 71.88 31 SER B C 1
ATOM 2366 O O . SER B 1 31 ? 23.734 -1.317 -3.789 1 71.88 31 SER B O 1
ATOM 2368 N N . GLU B 1 32 ? 25.516 -0.087 -4.074 1 72.12 32 GLU B N 1
ATOM 2369 C CA . GLU B 1 32 ? 26.422 -1.216 -3.832 1 72.12 32 GLU B CA 1
ATOM 2370 C C . GLU B 1 32 ? 26.53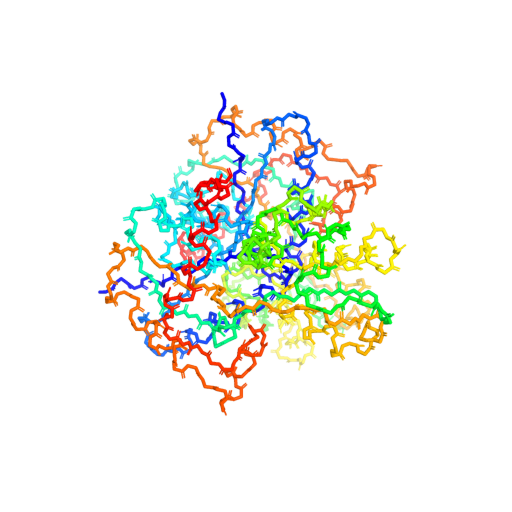1 -1.524 -2.342 1 72.12 32 GLU B C 1
ATOM 2372 O O . GLU B 1 32 ? 26.953 -2.615 -1.958 1 72.12 32 GLU B O 1
ATOM 2377 N N . SER B 1 33 ? 26.062 -0.593 -1.61 1 76.81 33 SER B N 1
ATOM 2378 C CA . SER B 1 33 ? 26.172 -0.819 -0.174 1 76.81 33 SER B CA 1
ATOM 2379 C C . SER B 1 33 ? 24.938 -1.495 0.388 1 76.81 33 SER B C 1
ATOM 2381 O O . SER B 1 33 ? 23.844 -0.932 0.336 1 76.81 33 SER B O 1
ATOM 2383 N N . PRO B 1 34 ? 25.078 -2.658 0.907 1 80.81 34 PRO B N 1
ATOM 2384 C CA . PRO B 1 34 ? 23.938 -3.357 1.517 1 80.81 34 PRO B CA 1
ATOM 2385 C C . PRO B 1 34 ? 23.375 -2.619 2.725 1 80.81 34 PRO B C 1
ATOM 2387 O O . PRO B 1 34 ? 22.219 -2.836 3.096 1 80.81 34 PRO B O 1
ATOM 2390 N N . ASP B 1 35 ? 24.094 -1.678 3.176 1 86.56 35 ASP B N 1
ATOM 2391 C CA . ASP B 1 35 ? 23.703 -0.991 4.402 1 86.56 35 ASP B CA 1
ATOM 2392 C C . ASP B 1 35 ? 22.656 0.094 4.125 1 86.56 35 ASP B C 1
ATOM 2394 O O . ASP B 1 35 ? 22.047 0.623 5.051 1 86.56 35 ASP B O 1
ATOM 2398 N N . THR B 1 36 ? 22.438 0.325 2.891 1 91.69 36 THR B N 1
ATOM 2399 C CA . THR B 1 36 ? 21.484 1.382 2.551 1 91.69 36 THR B CA 1
ATOM 2400 C C . THR B 1 36 ? 20.156 0.791 2.068 1 91.69 36 THR B C 1
ATOM 2402 O O . THR B 1 36 ? 19.219 1.526 1.792 1 91.69 36 THR B O 1
ATOM 2405 N N . GLN B 1 37 ? 20.109 -0.536 1.972 1 92.94 37 GLN B N 1
ATOM 2406 C CA . GLN B 1 37 ? 18.922 -1.177 1.413 1 92.94 37 GLN B CA 1
ATOM 2407 C C . GLN B 1 37 ? 17.703 -0.941 2.297 1 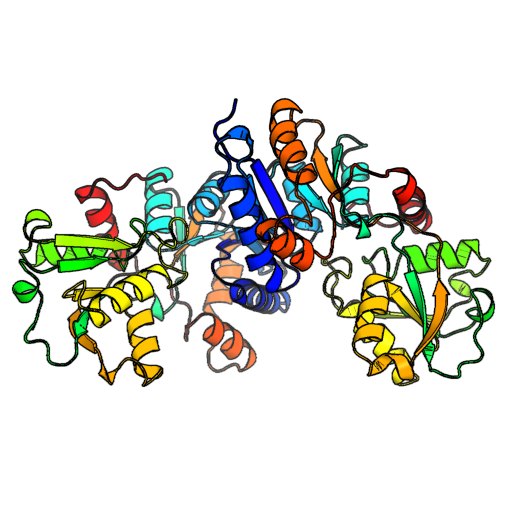92.94 37 GLN B C 1
ATOM 2409 O O . GLN B 1 37 ? 17.812 -0.908 3.523 1 92.94 37 GLN B O 1
ATOM 2414 N N . MET B 1 38 ? 16.656 -0.768 1.604 1 95.31 38 MET B N 1
ATOM 2415 C CA . MET B 1 38 ? 15.406 -0.569 2.34 1 95.31 38 MET B CA 1
ATOM 2416 C C . MET B 1 38 ? 14.242 -1.251 1.63 1 95.31 38 MET B C 1
ATOM 2418 O O . MET B 1 38 ? 14.336 -1.584 0.448 1 95.31 38 MET B O 1
ATOM 2422 N N . ASP B 1 39 ? 13.266 -1.584 2.361 1 96.19 39 ASP B N 1
ATOM 2423 C CA . ASP B 1 39 ? 11.938 -1.979 1.894 1 96.19 39 ASP B CA 1
ATOM 2424 C C . ASP B 1 39 ? 10.852 -1.087 2.496 1 96.19 39 ASP B C 1
ATOM 2426 O O . ASP B 1 39 ? 11.148 -0.212 3.312 1 96.19 39 ASP B O 1
ATOM 2430 N N . PHE B 1 40 ? 9.617 -1.258 1.983 1 98.38 40 PHE B N 1
ATOM 2431 C CA . PHE B 1 40 ? 8.578 -0.389 2.523 1 98.38 40 PHE B CA 1
ATOM 2432 C C . PHE B 1 40 ? 7.312 -1.184 2.826 1 98.38 40 PHE B C 1
ATOM 2434 O O . PHE B 1 40 ? 7.137 -2.299 2.33 1 98.38 40 PHE B O 1
ATOM 2441 N N . VAL B 1 41 ? 6.523 -0.681 3.699 1 98.88 41 VAL B N 1
ATOM 2442 C CA . VAL B 1 41 ? 5.188 -1.139 4.066 1 98.88 41 VAL B CA 1
ATOM 2443 C C . VAL B 1 41 ? 4.215 0.036 4.043 1 98.88 41 VAL B C 1
ATOM 2445 O O . VAL B 1 41 ? 4.523 1.116 4.551 1 98.88 41 VAL B O 1
ATOM 2448 N N . LEU B 1 42 ? 3.061 -0.163 3.432 1 98.88 42 LEU B N 1
ATOM 2449 C CA . LEU B 1 42 ? 2.062 0.897 3.332 1 98.88 42 LEU B CA 1
ATOM 2450 C C . LEU B 1 42 ? 0.851 0.585 4.203 1 98.88 42 LEU B C 1
ATOM 2452 O O . LEU B 1 42 ? 0.315 -0.525 4.156 1 98.88 42 LEU B O 1
ATOM 2456 N N . TYR B 1 43 ? 0.434 1.559 4.938 1 98.75 43 TYR B N 1
ATOM 2457 C CA . TYR B 1 43 ? -0.672 1.392 5.875 1 98.75 43 TYR B CA 1
ATOM 2458 C C . TYR B 1 43 ? -1.913 2.133 5.391 1 98.75 43 TYR B C 1
ATOM 2460 O O . TYR B 1 43 ? -1.81 3.1 4.633 1 98.75 43 TYR B O 1
ATOM 2468 N N . SER B 1 44 ? -3.051 1.729 5.922 1 97.56 44 SER B N 1
ATOM 2469 C CA . SER B 1 44 ? -4.324 2.332 5.539 1 97.56 44 SER B CA 1
ATOM 2470 C C . SER B 1 44 ? -4.504 3.699 6.195 1 97.56 44 SER B C 1
ATOM 2472 O O . SER B 1 44 ? -5.254 4.539 5.691 1 97.56 44 SER B O 1
ATOM 2474 N N . ASN B 1 45 ? -3.873 3.908 7.34 1 97.44 45 ASN B N 1
ATOM 2475 C CA . ASN B 1 45 ? -4.023 5.152 8.086 1 97.44 45 ASN B CA 1
ATOM 2476 C C . ASN B 1 45 ? -2.824 5.406 8.992 1 97.44 45 ASN B C 1
ATOM 2478 O O . ASN B 1 45 ? -1.999 4.516 9.203 1 97.44 45 ASN B O 1
ATOM 2482 N N . TYR B 1 46 ? -2.762 6.598 9.555 1 98.12 46 TYR B N 1
ATOM 2483 C CA . TYR B 1 46 ? -1.58 7.004 10.305 1 98.12 46 TYR B CA 1
ATOM 2484 C C . TYR B 1 46 ? -1.593 6.414 11.703 1 98.12 46 TYR B C 1
ATOM 2486 O O . TYR B 1 46 ? -0.536 6.203 12.312 1 98.12 46 TYR B O 1
ATOM 2494 N N . ALA B 1 47 ? -2.756 6.141 12.266 1 97.06 47 ALA B N 1
ATOM 2495 C CA . ALA B 1 47 ? -2.801 5.488 13.57 1 97.06 47 ALA B CA 1
ATOM 2496 C C . ALA B 1 47 ? -2.072 4.148 13.539 1 97.06 47 ALA B C 1
ATOM 2498 O O . ALA B 1 47 ? -1.237 3.869 14.406 1 97.06 47 ALA B O 1
ATOM 2499 N N . ARG B 1 48 ? -2.342 3.373 12.516 1 96.88 48 ARG B N 1
ATOM 2500 C CA . ARG B 1 48 ? -1.711 2.062 12.383 1 96.88 48 ARG B CA 1
ATOM 2501 C C . ARG B 1 48 ? -0.22 2.199 12.102 1 96.88 48 ARG B C 1
ATOM 2503 O O . ARG B 1 48 ? 0.583 1.381 12.555 1 96.88 48 ARG B O 1
ATOM 2510 N N . LEU B 1 49 ? 0.143 3.18 11.336 1 98.56 49 LEU B N 1
ATOM 2511 C CA . LEU B 1 49 ? 1.553 3.441 11.062 1 98.56 49 LEU B CA 1
ATOM 2512 C C . LEU B 1 49 ? 2.314 3.695 12.359 1 98.56 49 LEU B C 1
ATOM 2514 O O . LEU B 1 49 ? 3.336 3.057 12.617 1 98.56 49 LEU B O 1
ATOM 2518 N N . VAL B 1 50 ? 1.784 4.562 13.195 1 98.62 50 VAL B N 1
ATOM 2519 C CA . VAL B 1 50 ? 2.443 4.922 14.445 1 98.62 50 VAL B CA 1
ATOM 2520 C C . VAL B 1 50 ? 2.473 3.713 15.375 1 98.62 50 VAL B C 1
ATOM 2522 O O . VAL B 1 50 ? 3.5 3.422 15.992 1 98.62 50 VAL B O 1
ATOM 2525 N N . ASP B 1 51 ? 1.337 2.959 15.477 1 97.5 51 ASP B N 1
ATOM 2526 C CA . ASP B 1 51 ? 1.28 1.757 16.297 1 97.5 51 ASP B CA 1
ATOM 2527 C C . ASP B 1 51 ? 2.348 0.749 15.875 1 97.5 51 ASP B C 1
ATOM 2529 O O . ASP B 1 51 ? 3 0.134 16.719 1 97.5 51 ASP B O 1
ATOM 2533 N N . SER B 1 52 ? 2.51 0.578 14.578 1 98.31 52 SER B N 1
ATOM 2534 C CA . SER B 1 52 ? 3.473 -0.382 14.047 1 98.31 52 SER B CA 1
ATOM 2535 C C . SER B 1 52 ? 4.902 0.042 14.359 1 98.31 52 SER B C 1
ATOM 2537 O O . SER B 1 52 ? 5.758 -0.799 14.648 1 98.31 52 SER B O 1
ATOM 2539 N N . LEU B 1 53 ? 5.188 1.364 14.266 1 98.75 53 LEU B N 1
ATOM 2540 C CA . LEU B 1 53 ? 6.504 1.867 14.633 1 98.75 53 LEU B CA 1
ATOM 2541 C C . LEU B 1 53 ? 6.801 1.577 16.094 1 98.75 53 LEU B C 1
ATOM 2543 O O . LEU B 1 53 ? 7.859 1.029 16.422 1 98.75 53 LEU B O 1
ATOM 2547 N N . ILE B 1 54 ? 5.844 1.9 16.953 1 98.38 54 ILE B N 1
ATOM 2548 C CA . ILE B 1 54 ? 6.031 1.765 18.391 1 98.38 54 ILE B CA 1
ATOM 2549 C C . ILE B 1 54 ? 6.172 0.289 18.75 1 98.38 54 ILE B C 1
ATOM 2551 O O . ILE B 1 54 ? 6.965 -0.067 19.641 1 98.38 54 ILE B O 1
ATOM 2555 N N . ALA B 1 55 ? 5.457 -0.594 18.031 1 97.69 55 ALA B N 1
ATOM 2556 C CA . ALA B 1 55 ? 5.504 -2.031 18.281 1 97.69 55 ALA B CA 1
ATOM 2557 C C . ALA B 1 55 ? 6.77 -2.652 17.703 1 97.69 55 ALA B C 1
ATOM 2559 O O . ALA B 1 55 ? 7.059 -3.828 17.938 1 97.69 55 ALA B O 1
ATOM 2560 N N . GLY B 1 56 ? 7.559 -1.881 16.891 1 97.5 56 GLY B N 1
ATOM 2561 C CA . GLY B 1 56 ? 8.797 -2.373 16.312 1 97.5 56 GLY B CA 1
ATOM 2562 C C . GLY B 1 56 ? 8.586 -3.199 15.055 1 97.5 56 GLY B C 1
ATOM 2563 O O . GLY B 1 56 ? 9.453 -3.982 14.664 1 97.5 56 GLY B O 1
ATOM 2564 N N . HIS B 1 57 ? 7.379 -3.074 14.445 1 98.06 57 HIS B N 1
ATOM 2565 C CA . HIS B 1 57 ? 7.102 -3.805 13.219 1 98.06 57 HIS B CA 1
ATOM 2566 C C . HIS B 1 57 ? 7.82 -3.176 12.031 1 98.06 57 HIS B C 1
ATOM 2568 O O . HIS B 1 57 ? 8.039 -3.836 11.008 1 98.06 57 HIS B O 1
ATOM 2574 N N . ILE B 1 58 ? 8.125 -1.897 12.07 1 98.5 58 ILE B N 1
ATOM 2575 C CA . ILE B 1 58 ? 8.922 -1.172 11.086 1 98.5 58 ILE B CA 1
ATOM 2576 C C . ILE B 1 58 ? 10.031 -0.392 11.789 1 98.5 58 ILE B C 1
ATOM 2578 O O . ILE B 1 58 ? 9.984 -0.197 13.008 1 98.5 58 ILE B O 1
ATOM 2582 N N . ASP B 1 59 ? 11.016 0.012 11.023 1 98.56 59 ASP B N 1
ATOM 2583 C CA . ASP B 1 59 ? 12.18 0.695 11.586 1 98.56 59 ASP B CA 1
ATOM 2584 C C . ASP B 1 59 ? 11.977 2.209 11.594 1 98.56 59 ASP B C 1
ATOM 2586 O O . ASP B 1 59 ? 12.383 2.891 12.531 1 98.56 59 ASP B O 1
ATOM 2590 N N . ILE B 1 60 ? 11.43 2.715 10.523 1 98.88 60 ILE B N 1
ATOM 2591 C CA . ILE B 1 60 ? 11.25 4.145 10.305 1 98.88 60 ILE B CA 1
ATOM 2592 C C . ILE B 1 60 ? 9.844 4.41 9.773 1 98.88 60 ILE B C 1
ATOM 2594 O O . ILE B 1 60 ? 9.328 3.65 8.945 1 98.88 60 ILE B O 1
ATOM 2598 N N . ALA B 1 61 ? 9.164 5.445 10.234 1 98.94 61 ALA B N 1
ATOM 2599 C CA . ALA B 1 61 ? 7.848 5.859 9.758 1 98.94 61 ALA B CA 1
ATOM 2600 C C . ALA B 1 61 ? 7.918 7.199 9.031 1 98.94 61 ALA B C 1
ATOM 2602 O O . ALA B 1 61 ? 8.57 8.133 9.5 1 98.94 61 ALA B O 1
ATOM 2603 N N . TRP B 1 62 ? 7.289 7.254 7.852 1 98.88 62 TRP B N 1
ATOM 2604 C CA . TRP B 1 62 ? 7.035 8.531 7.188 1 98.88 62 TRP B CA 1
ATOM 2605 C C . TRP B 1 62 ? 5.75 9.164 7.707 1 98.88 62 TRP B C 1
ATOM 2607 O O . TRP B 1 62 ? 4.684 9 7.105 1 98.88 62 TRP B O 1
ATOM 2617 N N . ASN B 1 63 ? 5.875 9.977 8.727 1 98.88 63 ASN B N 1
ATOM 2618 C CA . ASN B 1 63 ? 4.758 10.531 9.484 1 98.88 63 ASN B CA 1
ATOM 2619 C C . ASN B 1 63 ? 4.332 11.891 8.938 1 98.88 63 ASN B C 1
ATOM 2621 O O . ASN B 1 63 ? 5.176 12.688 8.508 1 98.88 63 ASN B O 1
ATOM 2625 N N . THR B 1 64 ? 3.039 12.125 9.008 1 98.5 64 THR B N 1
ATOM 2626 C CA . THR B 1 64 ? 2.615 13.523 8.984 1 98.5 64 THR B CA 1
ATOM 2627 C C . THR B 1 64 ? 3.082 14.25 10.242 1 98.5 64 THR B C 1
ATOM 2629 O O . THR B 1 64 ? 3.635 13.625 11.156 1 98.5 64 THR B O 1
ATOM 2632 N N . ASN B 1 65 ? 2.854 15.578 10.242 1 98.69 65 ASN B N 1
ATOM 2633 C CA . ASN B 1 65 ? 3.23 16.344 11.43 1 98.69 65 ASN B CA 1
ATOM 2634 C C . ASN B 1 65 ? 2.43 15.898 12.648 1 98.69 65 ASN B C 1
ATOM 2636 O O . ASN B 1 65 ? 2.988 15.734 13.734 1 98.69 65 ASN B O 1
ATOM 2640 N N . LEU B 1 66 ? 1.108 15.609 12.516 1 98.75 66 LEU B N 1
ATOM 2641 C CA . LEU B 1 66 ? 0.342 15.148 13.672 1 98.75 66 LEU B CA 1
ATOM 2642 C C . LEU B 1 66 ? 0.795 13.758 14.102 1 98.75 66 LEU B C 1
ATOM 2644 O O . LEU B 1 66 ? 0.898 13.477 15.297 1 98.75 66 LEU B O 1
ATOM 2648 N N . ALA B 1 67 ? 1.042 12.852 13.148 1 98.75 67 ALA B N 1
ATOM 2649 C CA . ALA B 1 67 ? 1.533 11.516 13.492 1 98.75 67 ALA B CA 1
ATOM 2650 C C . ALA B 1 67 ? 2.877 11.594 14.203 1 98.75 67 ALA B C 1
ATOM 2652 O O . ALA B 1 67 ? 3.145 10.805 15.117 1 98.75 67 ALA B O 1
ATOM 2653 N N . TYR B 1 68 ? 3.764 12.516 13.781 1 98.81 68 TYR B N 1
ATOM 2654 C CA . TYR B 1 68 ? 5.027 12.727 14.477 1 98.81 68 TYR B CA 1
ATOM 2655 C C . TYR B 1 68 ? 4.793 13.172 15.914 1 98.81 68 TYR B C 1
ATOM 2657 O O . TYR B 1 68 ? 5.363 12.609 16.844 1 98.81 68 TYR B O 1
ATOM 2665 N N . VAL B 1 69 ? 3.918 14.141 16.094 1 98.81 69 VAL B N 1
ATOM 2666 C CA . VAL B 1 69 ? 3.609 14.648 17.422 1 98.81 69 VAL B CA 1
ATOM 2667 C C . VAL B 1 69 ? 3.037 13.531 18.281 1 98.81 69 VAL B C 1
ATOM 2669 O O . VAL B 1 69 ? 3.436 13.367 19.438 1 98.81 69 VAL B O 1
ATOM 2672 N N . ARG B 1 70 ? 2.156 12.727 17.719 1 98.5 70 ARG B N 1
ATOM 2673 C CA . ARG B 1 70 ? 1.568 11.617 18.469 1 98.5 70 ARG B CA 1
ATOM 2674 C C . ARG B 1 70 ? 2.627 10.578 18.828 1 98.5 70 ARG B C 1
ATOM 2676 O O . ARG B 1 70 ? 2.576 9.984 19.906 1 98.5 70 ARG B O 1
ATOM 2683 N N . THR B 1 71 ? 3.588 10.336 17.922 1 98.75 71 THR B N 1
ATOM 2684 C CA . THR B 1 71 ? 4.688 9.43 18.234 1 98.75 71 THR B CA 1
ATOM 2685 C C . THR B 1 71 ? 5.484 9.938 19.438 1 98.75 71 THR B C 1
ATOM 2687 O O . THR B 1 71 ? 5.781 9.18 20.359 1 98.75 71 THR B O 1
ATOM 2690 N N . VAL B 1 72 ? 5.844 11.234 19.422 1 98.69 72 VAL B N 1
ATOM 2691 C CA . VAL B 1 72 ? 6.586 11.844 20.531 1 98.69 72 VAL B CA 1
ATOM 2692 C C . VAL B 1 72 ? 5.809 11.68 21.828 1 98.69 72 VAL B C 1
ATOM 2694 O O . VAL B 1 72 ? 6.363 11.242 22.844 1 98.69 72 VAL B O 1
ATOM 2697 N N . LEU B 1 73 ? 4.535 11.953 21.812 1 98.38 73 LEU B N 1
ATOM 2698 C CA . LEU B 1 73 ? 3.705 11.922 23.016 1 98.38 73 LEU B CA 1
ATOM 2699 C C . LEU B 1 73 ? 3.564 10.492 23.531 1 98.38 73 LEU B C 1
ATOM 2701 O O . LEU B 1 73 ? 3.684 10.25 24.734 1 98.38 73 LEU B O 1
ATOM 2705 N N . GLN B 1 74 ? 3.369 9.547 22.656 1 98.12 74 GLN B N 1
ATOM 2706 C CA . GLN B 1 74 ? 3.119 8.172 23.078 1 98.12 74 GLN B CA 1
ATOM 2707 C C . GLN B 1 74 ? 4.395 7.508 23.578 1 98.12 74 GLN B C 1
ATOM 2709 O O . GLN B 1 74 ? 4.336 6.543 24.344 1 98.12 74 GLN B O 1
A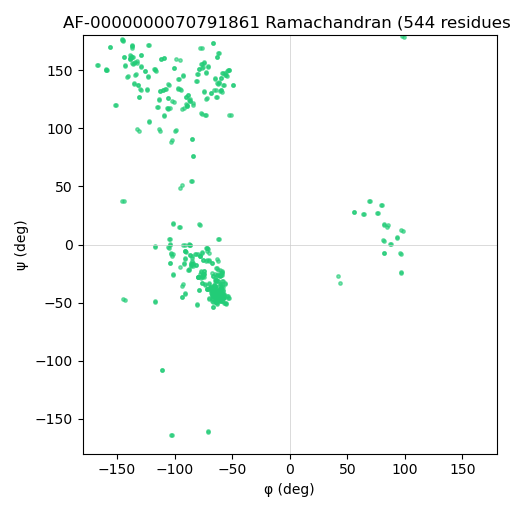TOM 2714 N N . THR B 1 75 ? 5.52 8.031 23.141 1 98.38 75 THR B N 1
ATOM 2715 C CA . THR B 1 75 ? 6.781 7.398 23.516 1 98.38 75 THR B CA 1
ATOM 2716 C C . THR B 1 75 ? 7.492 8.195 24.594 1 98.38 75 THR B C 1
ATOM 2718 O O . THR B 1 75 ? 8.602 7.848 25.016 1 98.38 75 THR B O 1
ATOM 2721 N N . GLY B 1 76 ? 6.922 9.328 25.062 1 97.75 76 GLY B N 1
ATOM 2722 C CA . GLY B 1 76 ? 7.578 10.211 26.016 1 97.75 76 GLY B CA 1
ATOM 2723 C C . GLY B 1 76 ? 8.844 10.852 25.469 1 97.75 76 GLY B C 1
ATOM 2724 O O . GLY B 1 76 ? 9.812 11.039 26.188 1 97.75 76 GLY B O 1
ATOM 2725 N N . GLY B 1 77 ? 8.859 10.969 24.156 1 98.12 77 GLY B N 1
ATOM 2726 C CA . GLY B 1 77 ? 9.992 11.617 23.516 1 98.12 77 GLY B CA 1
ATOM 2727 C C . GLY B 1 77 ? 11.07 10.648 23.078 1 98.12 77 GLY B C 1
ATOM 2728 O O . GLY B 1 77 ? 12.102 11.055 22.531 1 98.12 77 GLY B O 1
ATOM 2729 N N . ARG B 1 78 ? 10.82 9.367 23.219 1 98.38 78 ARG B N 1
ATOM 2730 C CA . ARG B 1 78 ? 11.812 8.359 22.875 1 98.38 78 ARG B CA 1
ATOM 2731 C C . ARG B 1 78 ? 11.766 8.016 21.391 1 98.38 78 ARG B C 1
ATOM 2733 O O . ARG B 1 78 ? 11.586 6.852 21.031 1 98.38 78 ARG B O 1
ATOM 2740 N N . CYS B 1 79 ? 11.867 8.938 20.547 1 98.5 79 CYS B N 1
ATOM 2741 C CA . CYS B 1 79 ? 11.945 8.797 19.094 1 98.5 79 CYS B CA 1
ATOM 2742 C C . CYS B 1 79 ? 12.984 9.75 18.516 1 98.5 79 CYS B C 1
ATOM 2744 O O . CYS B 1 79 ? 13.445 10.664 19.188 1 98.5 79 CYS B O 1
ATOM 2746 N N . THR B 1 80 ? 13.43 9.484 17.359 1 98.75 80 THR B N 1
ATOM 2747 C CA . THR B 1 80 ? 14.469 10.227 16.656 1 98.75 80 THR B CA 1
ATOM 2748 C C . THR B 1 80 ? 13.945 10.75 15.312 1 98.75 80 THR B C 1
ATOM 2750 O O . THR B 1 80 ? 13.695 9.969 14.398 1 98.75 80 THR B O 1
ATOM 2753 N N . PRO B 1 81 ? 13.672 12.102 15.219 1 98.88 81 PRO B N 1
ATOM 2754 C CA . PRO B 1 81 ? 13.406 12.672 13.891 1 98.88 81 PRO B CA 1
ATOM 2755 C C . PRO B 1 81 ? 14.617 12.57 12.961 1 98.88 81 PRO B C 1
ATOM 2757 O O . PRO B 1 81 ? 15.75 12.789 13.391 1 98.88 81 PRO B O 1
ATOM 2760 N N . LEU B 1 82 ? 14.414 12.227 11.68 1 98.88 82 LEU B N 1
ATOM 2761 C CA . LEU B 1 82 ? 15.547 11.883 10.828 1 98.88 82 LEU B CA 1
ATOM 2762 C C . LEU B 1 82 ? 15.68 12.867 9.672 1 98.88 82 LEU B C 1
ATOM 2764 O O . LEU B 1 82 ? 16.781 13.336 9.367 1 98.88 82 LEU B O 1
ATOM 2768 N N . ALA B 1 83 ? 14.586 13.148 8.961 1 98.88 83 ALA B N 1
ATOM 2769 C CA . ALA B 1 83 ? 14.641 13.984 7.766 1 98.88 83 ALA B CA 1
ATOM 2770 C C . ALA B 1 83 ? 13.242 14.414 7.328 1 98.88 83 ALA B C 1
ATOM 2772 O O . ALA B 1 83 ? 12.25 13.789 7.711 1 98.88 83 ALA B O 1
ATOM 2773 N N . GLN B 1 84 ? 13.148 15.453 6.688 1 98.75 84 GLN B N 1
ATOM 2774 C CA . GLN B 1 84 ? 11.922 15.977 6.09 1 98.75 84 GLN B CA 1
ATOM 2775 C C . GLN B 1 84 ? 12.18 16.516 4.688 1 98.75 84 GLN B C 1
ATOM 2777 O O . GLN B 1 84 ? 13.328 16.531 4.223 1 98.75 84 GLN B O 1
ATOM 2782 N N . ARG B 1 85 ? 11.133 16.828 3.939 1 98.5 85 ARG B N 1
ATOM 2783 C CA . ARG B 1 85 ? 11.25 17.516 2.652 1 98.5 85 ARG B CA 1
ATOM 2784 C C . ARG B 1 85 ? 11.555 18.984 2.84 1 98.5 85 ARG B C 1
ATOM 2786 O O . ARG B 1 85 ? 11.164 19.594 3.846 1 98.5 85 ARG B O 1
ATOM 2793 N N . ASP B 1 86 ? 12.211 19.562 1.856 1 98.38 86 ASP B N 1
ATOM 2794 C CA . ASP B 1 86 ? 12.359 21.016 1.892 1 98.38 86 ASP B CA 1
ATOM 2795 C C . ASP B 1 86 ? 10.992 21.703 1.928 1 98.38 86 ASP B C 1
ATOM 2797 O O . ASP B 1 86 ? 10.82 22.703 2.615 1 98.38 86 ASP B O 1
ATOM 2801 N N . THR B 1 87 ? 9.969 21.094 1.311 1 97.75 87 THR B N 1
ATOM 2802 C CA . THR B 1 87 ? 8.633 21.672 1.229 1 97.75 87 THR B CA 1
ATOM 2803 C C . THR B 1 87 ? 7.871 21.453 2.535 1 97.75 87 THR B C 1
ATOM 2805 O O . THR B 1 87 ? 6.781 21.984 2.721 1 97.75 87 THR B O 1
ATOM 2808 N N . ASP B 1 88 ? 8.43 20.672 3.41 1 98.25 88 ASP B N 1
ATOM 2809 C CA . ASP B 1 88 ? 7.824 20.453 4.719 1 98.25 88 ASP B CA 1
ATOM 2810 C C . ASP B 1 88 ? 8.219 21.547 5.703 1 98.25 88 ASP B C 1
ATOM 2812 O O . ASP B 1 88 ? 7.625 21.672 6.777 1 98.25 88 ASP B O 1
ATOM 2816 N N . VAL B 1 89 ? 9.281 22.281 5.238 1 97.56 89 VAL B N 1
ATOM 2817 C CA . VAL B 1 89 ? 9.789 23.359 6.082 1 97.56 89 VAL B CA 1
ATOM 2818 C C . VAL B 1 89 ? 9.062 24.656 5.762 1 97.56 89 VAL B C 1
ATOM 2820 O O . VAL B 1 89 ? 9 25.062 4.598 1 97.56 89 VAL B O 1
ATOM 2823 N N . ASP B 1 90 ? 8.367 25.344 6.645 1 95.88 90 ASP B N 1
ATOM 2824 C CA . ASP B 1 90 ? 7.625 26.594 6.508 1 95.88 90 ASP B CA 1
ATOM 2825 C C . ASP B 1 90 ? 6.297 26.359 5.785 1 95.88 90 ASP B C 1
ATOM 2827 O O . ASP B 1 90 ? 5.906 27.156 4.93 1 95.88 90 ASP B O 1
ATOM 2831 N N . TYR B 1 91 ? 5.758 25.172 5.883 1 98.44 91 TYR B N 1
ATOM 2832 C CA . TYR B 1 91 ? 4.383 24.922 5.465 1 98.44 91 TYR B CA 1
ATOM 2833 C C . TYR B 1 91 ? 3.426 25.906 6.117 1 98.44 91 TYR B C 1
ATOM 2835 O O . TYR B 1 91 ? 3.73 26.484 7.168 1 98.44 91 TYR B O 1
ATOM 2843 N N . THR B 1 92 ? 2.326 26.219 5.445 1 98.69 92 THR B N 1
ATOM 2844 C CA . THR B 1 92 ? 1.368 27.172 6.004 1 98.69 92 THR B CA 1
ATOM 2845 C C . THR B 1 92 ? -0.064 26.703 5.75 1 98.69 92 THR B C 1
ATOM 2847 O O . THR B 1 92 ? -0.294 25.797 4.941 1 98.69 92 THR B O 1
ATOM 2850 N N . THR B 1 93 ? -0.915 27.25 6.543 1 98.75 93 THR B N 1
ATOM 2851 C CA . THR B 1 93 ? -2.346 27.203 6.258 1 98.75 93 THR B CA 1
ATOM 2852 C C . THR B 1 93 ? -2.799 28.5 5.574 1 98.75 93 THR B C 1
ATOM 2854 O O . THR B 1 93 ? -2.412 29.594 5.984 1 98.75 93 THR B O 1
ATOM 2857 N N . VAL B 1 94 ? -3.588 28.297 4.52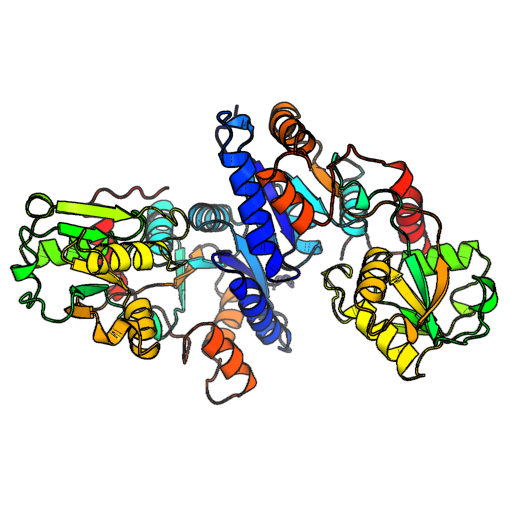3 1 98 94 VAL B N 1
ATOM 2858 C CA . VAL B 1 94 ? -4.133 29.422 3.777 1 98 94 VAL B CA 1
ATOM 2859 C C . VAL B 1 94 ? -5.648 29.469 3.947 1 98 94 VAL B C 1
ATOM 2861 O O . VAL B 1 94 ? -6.336 28.469 3.721 1 98 94 VAL B O 1
ATOM 2864 N N . PHE B 1 95 ? -6.125 30.641 4.414 1 98.56 95 PHE B N 1
ATOM 2865 C CA . PHE B 1 95 ? -7.559 30.891 4.465 1 98.56 95 PHE B CA 1
ATOM 2866 C C . PHE B 1 95 ? -8.039 31.531 3.164 1 98.56 95 PHE B C 1
ATOM 2868 O O . PHE B 1 95 ? -7.508 32.562 2.734 1 98.56 95 PHE B O 1
ATOM 2875 N N . VAL B 1 96 ? -9.102 30.875 2.566 1 97.5 96 VAL B N 1
ATOM 2876 C CA . VAL B 1 96 ? -9.523 31.328 1.243 1 97.5 96 VAL B CA 1
ATOM 2877 C C . VAL B 1 96 ? -11.016 31.656 1.255 1 97.5 96 VAL B C 1
ATOM 2879 O O . VAL B 1 96 ? -11.781 31.047 2.008 1 97.5 96 VAL B O 1
ATOM 2882 N N . ALA B 1 97 ? -11.43 32.594 0.449 1 97.38 97 ALA B N 1
ATOM 2883 C CA . ALA B 1 97 ? -12.812 33 0.255 1 97.38 97 ALA B CA 1
ATOM 2884 C C . ALA B 1 97 ? -13.117 33.219 -1.226 1 97.38 97 ALA B C 1
ATOM 2886 O O . ALA B 1 97 ? -12.234 33.094 -2.074 1 97.38 97 ALA B O 1
ATOM 2887 N N . HIS B 1 98 ? -14.422 33.406 -1.429 1 95.12 98 HIS B N 1
ATOM 2888 C CA . HIS B 1 98 ? -14.812 33.719 -2.797 1 95.12 98 HIS B CA 1
ATOM 2889 C C . HIS B 1 98 ? -14.062 34.969 -3.309 1 95.12 98 HIS B C 1
ATOM 2891 O O . HIS B 1 98 ? -13.852 35.906 -2.564 1 95.12 98 HIS B O 1
ATOM 2897 N N . ALA B 1 99 ? -13.805 34.844 -4.68 1 91.56 99 ALA B N 1
ATOM 2898 C CA . ALA B 1 99 ? -13.203 36 -5.297 1 91.56 99 ALA B CA 1
ATOM 2899 C C . ALA B 1 99 ? -14.086 37.25 -5.129 1 91.56 99 ALA B C 1
ATOM 2901 O O . ALA B 1 99 ? -15.312 37.156 -5.281 1 91.56 99 ALA B O 1
ATOM 2902 N N . GLY B 1 100 ? -13.555 38.344 -4.707 1 89.12 100 GLY B N 1
ATOM 2903 C CA . GLY B 1 100 ? -14.32 39.562 -4.508 1 89.12 100 GLY B CA 1
ATOM 2904 C C . GLY B 1 100 ? -14.773 39.75 -3.072 1 89.12 100 GLY B C 1
ATOM 2905 O O . GLY B 1 100 ? -15.391 40.781 -2.742 1 89.12 100 GLY B O 1
ATOM 2906 N N . SER B 1 101 ? -14.516 38.719 -2.34 1 92.06 101 SER B N 1
ATOM 2907 C CA . SER B 1 101 ? -14.82 38.875 -0.92 1 92.06 101 SER B CA 1
ATOM 2908 C C . SER B 1 101 ? -14.141 40.094 -0.323 1 92.06 101 SER B C 1
ATOM 2910 O O . SER B 1 101 ? -13.062 40.5 -0.775 1 92.06 101 SER B O 1
ATOM 2912 N N . ASP B 1 102 ? -14.766 40.719 0.705 1 93.62 102 ASP B N 1
ATOM 2913 C CA . ASP B 1 102 ? -14.211 41.875 1.38 1 93.62 102 ASP B CA 1
ATOM 2914 C C . ASP B 1 102 ? -13.438 41.469 2.631 1 93.62 102 ASP B C 1
ATOM 2916 O O . ASP B 1 102 ? -13.148 42.312 3.49 1 93.62 102 ASP B O 1
ATOM 2920 N N . LEU B 1 103 ? -13.141 40.219 2.713 1 96 103 LEU B N 1
ATOM 2921 C CA . LEU B 1 103 ? -12.391 39.719 3.861 1 96 103 LEU B CA 1
ATOM 2922 C C . LEU B 1 103 ? -10.891 39.906 3.652 1 96 103 LEU B C 1
ATOM 2924 O O . LEU B 1 103 ? -10.344 39.438 2.643 1 96 103 LEU B O 1
ATOM 2928 N N . HIS B 1 104 ? -10.266 40.656 4.602 1 94.75 104 HIS B N 1
ATOM 2929 C CA . HIS B 1 104 ? -8.828 40.906 4.543 1 94.75 104 HIS B CA 1
ATOM 2930 C C . HIS B 1 104 ? -8.172 40.656 5.895 1 94.75 104 HIS B C 1
ATOM 2932 O O . HIS B 1 104 ? -8.289 41.469 6.812 1 94.75 104 HIS B O 1
ATOM 2938 N N . GLY B 1 105 ? -7.582 39.5 6.02 1 96 105 GLY B N 1
ATOM 2939 C CA . GLY B 1 105 ? -6.852 39.188 7.238 1 96 105 GLY B CA 1
ATOM 2940 C C . GLY B 1 105 ? -7.656 38.375 8.227 1 96 105 GLY B C 1
ATOM 2941 O O . GLY B 1 105 ? -8.836 38.094 8 1 96 105 GLY B O 1
ATOM 2942 N N . ALA B 1 106 ? -7.031 38.062 9.344 1 97.19 106 ALA B N 1
ATOM 2943 C CA . ALA B 1 106 ? -7.602 37.156 10.344 1 97.19 106 ALA B CA 1
ATOM 2944 C C . ALA B 1 106 ? -8.812 37.781 11.016 1 97.19 106 ALA B C 1
ATOM 2946 O O . ALA B 1 106 ? -9.812 37.094 11.273 1 97.19 106 ALA B O 1
ATOM 2947 N N . LYS B 1 107 ? -8.758 39.062 11.305 1 96.31 107 LYS B N 1
ATOM 2948 C CA . LYS B 1 107 ? -9.812 39.719 12.055 1 96.31 107 LYS B CA 1
ATOM 2949 C C . LYS B 1 107 ? -11.141 39.656 11.305 1 96.31 107 LYS B C 1
ATOM 2951 O O . LYS B 1 107 ? -12.203 39.562 11.93 1 96.31 107 LYS B O 1
ATOM 2956 N N . ASP B 1 108 ? -11.109 39.656 10 1 97.56 108 ASP B N 1
ATOM 2957 C CA . ASP B 1 108 ? -12.32 39.656 9.195 1 97.56 108 ASP B CA 1
ATOM 2958 C C . ASP B 1 108 ? -12.977 38.281 9.164 1 97.56 108 ASP B C 1
ATOM 2960 O O . ASP B 1 108 ? -14.094 38.125 8.656 1 97.56 108 ASP B O 1
ATOM 2964 N N . ILE B 1 109 ? -12.297 37.312 9.734 1 98.06 109 ILE B N 1
ATOM 2965 C CA . ILE B 1 109 ? -12.82 35.938 9.75 1 98.06 109 ILE B CA 1
ATOM 2966 C C . ILE B 1 109 ? -13.758 35.75 10.945 1 98.06 109 ILE B C 1
ATOM 2968 O O . ILE B 1 109 ? -14.57 34.844 10.961 1 98.06 109 ILE B O 1
ATOM 2972 N N . ALA B 1 110 ? -13.672 36.688 11.938 1 97.25 110 ALA B N 1
ATOM 2973 C CA . ALA B 1 110 ? -14.555 36.625 13.102 1 97.25 110 ALA B CA 1
ATOM 2974 C C . ALA B 1 110 ? -16.016 36.719 12.688 1 97.25 110 ALA B C 1
ATOM 2976 O O . ALA B 1 110 ? -16.391 37.531 11.828 1 97.25 110 ALA B O 1
ATOM 2977 N N . GLY B 1 111 ? -16.781 35.812 13.273 1 97.19 111 GLY B N 1
ATOM 2978 C CA . GLY B 1 111 ? -18.203 35.812 13.031 1 97.19 111 GLY B CA 1
ATOM 2979 C C . GLY B 1 111 ? -18.594 35.125 11.727 1 97.19 111 GLY B C 1
ATOM 2980 O O . GLY B 1 111 ? -19.766 35.062 11.383 1 97.19 111 GLY B O 1
ATOM 2981 N N . LYS B 1 112 ? -17.672 34.594 11.039 1 98.25 112 LYS B N 1
ATOM 2982 C CA . LYS B 1 112 ? -17.922 34 9.727 1 98.25 112 LYS B CA 1
ATOM 2983 C C . LYS B 1 112 ? -18.141 32.5 9.836 1 98.25 112 LYS B C 1
ATOM 2985 O O . LYS B 1 112 ? -17.828 31.875 10.867 1 98.25 112 LYS B O 1
ATOM 2990 N N . ARG B 1 113 ? -18.797 32 8.781 1 98.5 113 ARG B N 1
ATOM 2991 C CA . ARG B 1 113 ? -18.859 30.562 8.594 1 98.5 113 ARG B CA 1
ATOM 2992 C C . ARG B 1 113 ? -17.531 30.031 8.062 1 98.5 113 ARG B C 1
ATOM 2994 O O . ARG B 1 113 ? -17.156 30.312 6.914 1 98.5 113 ARG B O 1
ATOM 3001 N N . LEU B 1 114 ? -16.75 29.203 8.891 1 98.88 114 LEU B N 1
ATOM 3002 C CA . LEU B 1 114 ? -15.43 28.688 8.555 1 98.88 114 LEU B CA 1
ATOM 3003 C C . LEU B 1 114 ? -15.508 27.203 8.219 1 98.88 114 LEU B C 1
ATOM 3005 O O . LEU B 1 114 ? -15.867 26.391 9.062 1 98.88 114 LEU B O 1
ATOM 3009 N N . ALA B 1 115 ? -15.172 26.844 6.984 1 98.88 115 ALA B N 1
ATOM 3010 C CA . ALA B 1 115 ? -15.07 25.453 6.566 1 98.88 115 ALA B CA 1
ATOM 3011 C C . ALA B 1 115 ? -13.68 24.891 6.852 1 98.88 115 ALA B C 1
ATOM 3013 O O . ALA B 1 115 ? -12.672 25.484 6.461 1 98.88 115 ALA B O 1
ATOM 3014 N N . LEU B 1 116 ? -13.648 23.797 7.574 1 98.88 116 LEU B N 1
ATOM 3015 C CA . LEU B 1 116 ? -12.398 23.109 7.91 1 98.88 116 LEU B CA 1
ATOM 3016 C C . LEU B 1 116 ? -12.383 21.703 7.324 1 98.88 116 LEU B C 1
ATOM 3018 O O . LEU B 1 116 ? -13.438 21.094 7.117 1 98.88 116 LEU B O 1
ATOM 3022 N N . GLY B 1 117 ? -11.148 21.219 7.027 1 98.62 117 GLY B N 1
ATOM 3023 C CA . GLY B 1 117 ? -10.984 19.828 6.648 1 98.62 117 GLY B CA 1
ATOM 3024 C C . GLY B 1 117 ? -11.18 18.875 7.805 1 98.62 117 GLY B C 1
ATOM 3025 O O . GLY B 1 117 ? -11.789 19.219 8.812 1 98.62 117 GLY B O 1
ATOM 3026 N N . SER B 1 118 ? -10.648 17.641 7.609 1 98.19 118 SER B N 1
ATOM 3027 C CA . SER B 1 118 ? -10.828 16.578 8.586 1 98.19 118 SER B CA 1
ATOM 3028 C C . SER B 1 118 ? -10.281 16.969 9.953 1 98.19 118 SER B C 1
ATOM 3030 O O . SER B 1 118 ? -9.234 17.609 10.047 1 98.19 118 SER B O 1
ATOM 3032 N N . ALA B 1 119 ? -10.906 16.484 10.969 1 97.5 119 ALA B N 1
ATOM 3033 C CA . ALA B 1 119 ? -10.602 16.875 12.344 1 97.5 119 ALA B CA 1
ATOM 3034 C C . ALA B 1 119 ? -9.164 16.516 12.703 1 97.5 119 ALA B C 1
ATOM 3036 O O . ALA B 1 119 ? -8.539 17.188 13.539 1 97.5 119 ALA B O 1
ATOM 3037 N N . ASP B 1 120 ? -8.609 15.484 12.008 1 97.88 120 ASP B N 1
ATOM 3038 C CA . ASP B 1 120 ? -7.254 15.055 12.344 1 97.88 120 ASP B CA 1
ATOM 3039 C C . ASP B 1 120 ? -6.242 15.594 11.336 1 97.88 120 ASP B C 1
ATOM 3041 O O . ASP B 1 120 ? -5.129 15.07 11.227 1 97.88 120 ASP B O 1
ATOM 3045 N N . SER B 1 121 ? -6.645 16.594 10.617 1 98.44 121 SER B N 1
ATOM 3046 C CA . SER B 1 121 ? -5.699 17.312 9.766 1 98.44 121 SER B CA 1
ATOM 3047 C C . SER B 1 121 ? -5.039 18.453 10.516 1 98.44 121 SER B C 1
ATOM 3049 O O . SER B 1 121 ? -5.723 19.391 10.961 1 98.44 121 SER B O 1
ATOM 3051 N N . ALA B 1 122 ? -3.762 18.391 10.625 1 98.69 122 ALA B N 1
ATOM 3052 C CA . ALA B 1 122 ? -3.055 19.484 11.297 1 98.69 122 ALA B CA 1
ATOM 3053 C C . ALA B 1 122 ? -3.205 20.781 10.523 1 98.69 122 ALA B C 1
ATOM 3055 O O . ALA B 1 122 ? -3.521 21.828 11.109 1 98.69 122 ALA B O 1
ATOM 3056 N N . HIS B 1 123 ? -3.049 20.766 9.219 1 98.69 123 HIS B N 1
ATOM 3057 C CA . HIS B 1 123 ? -2.943 22 8.438 1 98.69 123 HIS B CA 1
ATOM 3058 C C . HIS B 1 123 ? -4.32 22.531 8.055 1 98.69 123 HIS B C 1
ATOM 3060 O O . HIS B 1 123 ? -4.465 23.703 7.711 1 98.69 123 HIS B O 1
ATOM 3066 N N . ALA B 1 124 ? -5.371 21.688 8.125 1 98.69 124 ALA B N 1
ATOM 3067 C CA . ALA B 1 124 ? -6.66 22.141 7.609 1 98.69 124 ALA B CA 1
ATOM 3068 C C . ALA B 1 124 ? -7.703 22.203 8.719 1 98.69 124 ALA B C 1
ATOM 3070 O O . ALA B 1 124 ? -8.844 22.609 8.484 1 98.69 124 ALA B O 1
ATOM 3071 N N . ALA B 1 125 ? -7.32 21.828 9.961 1 98.69 125 ALA B N 1
ATOM 3072 C CA . ALA B 1 125 ? -8.328 21.844 11.016 1 98.69 125 ALA B CA 1
ATOM 3073 C C . ALA B 1 125 ? -7.715 22.266 12.352 1 98.69 125 ALA B C 1
ATOM 3075 O O . ALA B 1 125 ? -8.188 23.219 12.984 1 98.69 125 ALA B O 1
ATOM 3076 N N . ILE B 1 126 ? -6.613 21.719 12.734 1 98.81 126 ILE B N 1
ATOM 3077 C CA . ILE B 1 126 ? -6.066 21.906 14.07 1 98.81 126 ILE B CA 1
ATOM 3078 C C . ILE B 1 126 ? -5.336 23.234 14.148 1 98.81 126 ILE B C 1
ATOM 3080 O O . ILE B 1 126 ? -5.668 24.094 14.984 1 98.81 126 ILE B O 1
ATOM 3084 N N . LEU B 1 127 ? -4.453 23.484 13.258 1 98.94 127 LEU B N 1
ATOM 3085 C CA . LEU B 1 127 ? -3.594 24.656 13.305 1 98.94 127 LEU B CA 1
ATOM 3086 C C . LEU B 1 127 ? -4.359 25.906 12.875 1 98.94 127 LEU B C 1
ATOM 3088 O O . LEU B 1 127 ? -4.098 27 13.383 1 98.94 127 LEU B O 1
ATOM 3092 N N . PRO B 1 128 ? -5.332 25.797 11.945 1 98.75 128 PRO B N 1
ATOM 3093 C CA . PRO B 1 128 ? -6.152 26.984 11.664 1 98.75 128 PRO B CA 1
ATOM 3094 C C . PRO B 1 128 ? -6.77 27.578 12.922 1 98.75 128 PRO B C 1
ATOM 3096 O O . PRO B 1 128 ? -6.707 28.797 13.117 1 98.75 128 PRO B O 1
ATOM 3099 N N . LEU B 1 129 ? -7.316 26.766 13.719 1 98.62 129 LEU B N 1
ATOM 3100 C CA . LEU B 1 129 ? -7.965 27.25 14.93 1 98.62 129 LEU B CA 1
ATOM 3101 C C . LEU B 1 129 ? -6.934 27.797 15.914 1 98.62 129 LEU B C 1
ATOM 3103 O O . LEU B 1 129 ? -7.188 28.781 16.609 1 98.62 129 LEU B O 1
ATOM 3107 N N . TYR B 1 130 ? -5.828 27.141 15.992 1 98.75 130 TYR B N 1
ATOM 3108 C CA . TYR B 1 130 ? -4.719 27.609 16.812 1 98.75 130 TYR B CA 1
ATOM 3109 C C . TYR B 1 130 ? -4.289 29.016 16.422 1 98.75 130 TYR B C 1
ATOM 3111 O O . TYR B 1 130 ? -4.168 29.891 17.281 1 98.75 130 TYR B O 1
ATOM 3119 N N . TYR B 1 131 ? -4.074 29.234 15.172 1 98.75 131 TYR B N 1
ATOM 3120 C CA . TYR B 1 131 ? -3.562 30.516 14.703 1 98.75 131 TYR B CA 1
ATOM 3121 C C . TYR B 1 131 ? -4.641 31.594 14.773 1 98.75 131 TYR B C 1
ATOM 3123 O O . TYR B 1 131 ? -4.344 32.75 15.039 1 98.75 131 TYR B O 1
ATOM 3131 N N . LEU B 1 132 ? -5.922 31.25 14.539 1 98.69 132 LEU B N 1
ATOM 3132 C CA . LEU B 1 132 ? -7.004 32.188 14.719 1 98.69 132 LEU B CA 1
ATOM 3133 C C . LEU B 1 132 ? -7.078 32.688 16.172 1 98.69 132 LEU B C 1
ATOM 3135 O O . LEU B 1 132 ? -7.246 33.875 16.438 1 98.69 132 LEU B O 1
ATOM 3139 N N . ARG B 1 133 ? -6.906 31.766 17.078 1 98.25 133 ARG B N 1
ATOM 3140 C CA . ARG B 1 133 ? -6.914 32.125 18.484 1 98.25 133 ARG B CA 1
ATOM 3141 C C . ARG B 1 133 ? -5.793 33.125 18.812 1 98.25 133 ARG B C 1
ATOM 3143 O O . ARG B 1 133 ? -5.996 34.094 19.547 1 98.25 133 ARG B O 1
ATOM 3150 N N . ARG B 1 134 ? -4.652 32.906 18.281 1 97.81 134 ARG B N 1
ATOM 3151 C CA . ARG B 1 134 ? -3.512 33.781 18.484 1 97.81 134 ARG B CA 1
ATOM 3152 C C . ARG B 1 134 ? -3.76 35.156 17.875 1 97.81 134 ARG B C 1
ATOM 3154 O O . ARG B 1 134 ? -3.209 36.156 18.328 1 97.81 134 ARG B O 1
ATOM 3161 N N . ALA B 1 135 ? -4.613 35.156 16.891 1 97.69 135 ALA B N 1
ATOM 3162 C CA . ALA B 1 135 ? -4.98 36.406 16.25 1 97.69 135 ALA B CA 1
ATOM 3163 C C . ALA B 1 135 ? -6.145 37.062 16.984 1 97.69 135 ALA B C 1
ATOM 3165 O O . ALA B 1 135 ? -6.645 38.125 16.547 1 97.69 135 ALA B O 1
ATOM 3166 N N . GLY B 1 136 ? -6.617 36.469 18 1 97.12 136 GLY B N 1
ATOM 3167 C CA . GLY B 1 136 ? -7.633 37.062 18.828 1 97.12 136 GLY B CA 1
ATOM 3168 C C . GLY B 1 136 ? -9.039 36.625 18.5 1 97.12 136 GLY B C 1
ATOM 3169 O O . GLY B 1 136 ? -10.016 37.219 18.922 1 97.12 136 GLY B O 1
ATOM 3170 N N . ILE B 1 137 ? -9.148 35.594 17.703 1 97.75 137 ILE B N 1
ATOM 3171 C CA . ILE B 1 137 ? -10.453 35.062 17.312 1 97.75 137 ILE B CA 1
ATOM 3172 C C . ILE B 1 137 ? -10.695 33.719 17.984 1 97.75 137 ILE B C 1
ATOM 3174 O O . ILE B 1 137 ? -10.094 32.719 17.594 1 97.75 137 ILE B O 1
ATOM 3178 N N . ALA B 1 138 ? -11.617 33.688 18.891 1 96.44 138 ALA B N 1
ATOM 3179 C CA . ALA B 1 138 ? -11.969 32.438 19.578 1 96.44 138 ALA B CA 1
ATOM 3180 C C . ALA B 1 138 ? -12.875 31.562 18.703 1 96.44 138 ALA B C 1
ATOM 3182 O O . ALA B 1 138 ? -13.586 32.062 17.844 1 96.44 138 ALA B O 1
ATOM 3183 N N . GLU B 1 139 ? -12.758 30.281 18.922 1 95.62 139 GLU B N 1
ATOM 3184 C CA . GLU B 1 139 ? -13.602 29.344 18.172 1 95.62 139 GLU B CA 1
ATOM 3185 C C . GLU B 1 139 ? -15.078 29.688 18.359 1 95.62 139 GLU B C 1
ATOM 3187 O O . GLU B 1 139 ? -15.883 29.5 17.438 1 95.62 139 GLU B O 1
ATOM 3192 N N . SER B 1 140 ? -15.469 30.188 19.531 1 95.69 140 SER B N 1
ATOM 3193 C CA . SER B 1 140 ? -16.844 30.547 19.844 1 95.69 140 SER B CA 1
ATOM 3194 C C . SER B 1 140 ? -17.328 31.703 18.953 1 95.69 140 SER B C 1
ATOM 3196 O O . SER B 1 140 ? -18.531 31.922 18.812 1 95.69 140 SER B O 1
ATOM 3198 N N . ASP B 1 141 ? -16.406 32.406 18.406 1 95.5 141 ASP B N 1
ATOM 3199 C CA . ASP B 1 141 ? -16.734 33.531 17.516 1 95.5 141 ASP B CA 1
ATOM 3200 C C . ASP B 1 141 ? -16.938 33.062 16.078 1 95.5 141 ASP B C 1
ATOM 3202 O O . ASP B 1 141 ? -17.172 33.875 15.18 1 95.5 141 ASP B O 1
ATOM 3206 N N . LEU B 1 142 ? -16.781 31.812 15.875 1 97.69 142 LEU B N 1
ATOM 3207 C CA . LEU B 1 142 ? -16.844 31.234 14.539 1 97.69 142 LEU B CA 1
ATOM 3208 C C . LEU B 1 142 ? -18.016 30.281 14.414 1 97.69 142 LEU B C 1
ATOM 3210 O O . LEU B 1 142 ? -18.453 29.703 15.414 1 97.69 142 LEU B O 1
ATOM 3214 N N . GLN B 1 143 ? -18.547 30.188 13.266 1 98.19 143 GLN B N 1
ATOM 3215 C CA . GLN B 1 143 ? -19.406 29.062 12.906 1 98.19 143 GLN B CA 1
ATOM 3216 C C . GLN B 1 143 ? -18.641 28.016 12.109 1 98.19 143 GLN B C 1
ATOM 3218 O O . GLN B 1 143 ? -18.516 28.109 10.891 1 98.19 143 GLN B O 1
ATOM 3223 N N . VAL B 1 144 ? -18.203 27 12.773 1 98.44 144 VAL B N 1
ATOM 3224 C CA . VAL B 1 144 ? -17.281 26.031 12.18 1 98.44 144 VAL B CA 1
ATOM 3225 C C . VAL B 1 144 ? -18.078 24.922 11.477 1 98.44 144 VAL B C 1
ATOM 3227 O O . VAL B 1 144 ? -19.016 24.359 12.055 1 98.44 144 VAL B O 1
ATOM 3230 N N . ILE B 1 145 ? -17.75 24.656 10.234 1 98.5 145 ILE B N 1
ATOM 3231 C CA . ILE B 1 145 ? -18.266 23.547 9.43 1 98.5 145 ILE B CA 1
ATOM 3232 C C . ILE B 1 145 ? -17.125 22.594 9.102 1 98.5 145 ILE B C 1
ATOM 3234 O O . ILE B 1 145 ? -16.172 22.969 8.414 1 98.5 145 ILE B O 1
ATOM 3238 N N . ARG B 1 146 ? -17.25 21.375 9.555 1 98.12 146 ARG B N 1
ATOM 3239 C CA . ARG B 1 146 ? -16.156 20.422 9.383 1 98.12 146 ARG B CA 1
ATOM 3240 C C . ARG B 1 146 ? -16.484 19.406 8.297 1 98.12 146 ARG B C 1
ATOM 3242 O O . ARG B 1 146 ? -17.625 18.938 8.203 1 98.12 146 ARG B O 1
ATOM 3249 N N . PHE B 1 147 ? -15.5 19.109 7.477 1 98.5 147 PHE B N 1
ATOM 3250 C CA . PHE B 1 147 ? -15.609 18.047 6.48 1 98.5 147 PHE B CA 1
ATOM 3251 C C . PHE B 1 147 ? -14.664 16.906 6.809 1 98.5 147 PHE B C 1
ATOM 3253 O O . PHE B 1 147 ? -13.5 16.906 6.398 1 98.5 147 PHE B O 1
ATOM 3260 N N . ASP B 1 148 ? -15.172 15.859 7.41 1 97.75 148 ASP B N 1
ATOM 3261 C CA . ASP B 1 148 ? -14.406 14.734 7.938 1 97.75 148 ASP B CA 1
ATOM 3262 C C . ASP B 1 148 ? -14.336 13.594 6.926 1 97.75 148 ASP B C 1
ATOM 3264 O O . ASP B 1 148 ? -14.539 12.43 7.277 1 97.75 148 ASP B O 1
ATOM 3268 N N . THR B 1 149 ? -13.984 13.945 5.676 1 95.88 149 THR B N 1
ATOM 3269 C CA . THR B 1 149 ? -14.125 12.984 4.59 1 95.88 149 THR B CA 1
ATOM 3270 C C . THR B 1 149 ? -12.844 12.18 4.41 1 95.88 149 THR B C 1
ATOM 3272 O O . THR B 1 149 ? -12.797 11.258 3.588 1 95.88 149 THR B O 1
ATOM 3275 N N . ASP B 1 150 ? -11.789 12.398 5.164 1 96 150 ASP B N 1
ATOM 3276 C CA . ASP B 1 150 ? -10.594 11.578 5.047 1 96 150 ASP B CA 1
ATOM 3277 C C . ASP B 1 150 ? -9.938 11.367 6.41 1 96 150 ASP B C 1
ATOM 3279 O O . ASP B 1 150 ? -8.711 11.359 6.516 1 96 150 ASP B O 1
ATOM 3283 N N . ILE B 1 151 ? -10.75 11.211 7.445 1 95.56 151 ILE B N 1
ATOM 3284 C CA . ILE B 1 151 ? -10.273 10.852 8.781 1 95.56 151 ILE B CA 1
ATOM 3285 C C . ILE B 1 151 ? -9.328 9.656 8.688 1 95.56 151 ILE B C 1
ATOM 3287 O O . ILE B 1 151 ? -9.602 8.695 7.961 1 95.56 151 ILE B O 1
ATOM 3291 N N . GLY B 1 152 ? -8.219 9.688 9.414 1 96.31 152 GLY B N 1
ATOM 3292 C CA . GLY B 1 152 ? -7.207 8.648 9.391 1 96.31 152 GLY B CA 1
ATOM 3293 C C . GLY B 1 152 ? -6.047 8.969 8.461 1 96.31 152 GLY B C 1
ATOM 3294 O O . GLY B 1 152 ? -4.953 8.422 8.617 1 96.31 152 GLY B O 1
ATOM 3295 N N . LYS B 1 153 ? -6.355 9.844 7.473 1 97.81 153 LYS B N 1
ATOM 3296 C CA . LYS B 1 153 ? -5.34 10.188 6.484 1 97.81 153 LYS B CA 1
ATOM 3297 C C . LYS B 1 153 ? -4.781 11.586 6.738 1 97.81 153 LYS B C 1
ATOM 3299 O O . LYS B 1 153 ? -4.012 12.109 5.93 1 97.81 153 LYS B O 1
ATOM 3304 N N . HIS B 1 154 ? -5.191 12.234 7.824 1 98 154 HIS B N 1
ATOM 3305 C CA . HIS B 1 154 ? -4.656 13.492 8.328 1 98 154 HIS B CA 1
ATOM 3306 C C . HIS B 1 154 ? -4.719 14.586 7.27 1 98 154 HIS B C 1
ATOM 3308 O O . HIS B 1 154 ? -3.818 15.422 7.176 1 98 154 HIS B O 1
ATOM 3314 N N . GLY B 1 155 ? -5.711 14.469 6.348 1 97 155 GLY B N 1
ATOM 3315 C CA . GLY B 1 155 ? -5.879 15.484 5.324 1 97 155 GLY B CA 1
ATOM 3316 C C . GLY B 1 155 ? -5.031 15.227 4.09 1 97 155 GLY B C 1
ATOM 3317 O O . GLY B 1 155 ? -5.117 15.969 3.109 1 97 155 GLY B O 1
ATOM 3318 N N . ASP B 1 156 ? -4.258 14.156 4.039 1 95.75 156 ASP B N 1
ATOM 3319 C CA . ASP B 1 156 ? -3.256 13.93 3.002 1 95.75 156 ASP B CA 1
ATOM 3320 C C . ASP B 1 156 ? -3.912 13.508 1.69 1 95.75 156 ASP B C 1
ATOM 3322 O O . ASP B 1 156 ? -3.275 13.531 0.635 1 95.75 156 ASP B O 1
ATOM 3326 N N . THR B 1 157 ? -5.188 13.133 1.688 1 94.88 157 THR B N 1
ATOM 3327 C CA . THR B 1 157 ? -5.852 12.828 0.426 1 94.88 157 THR B CA 1
ATOM 3328 C C . THR B 1 157 ? -6.223 14.109 -0.317 1 94.88 157 THR B C 1
ATOM 3330 O O . THR B 1 157 ? -6.488 14.078 -1.521 1 94.88 157 THR B O 1
ATOM 3333 N N . GLY B 1 158 ? -6.359 15.203 0.364 1 94.94 158 GLY B N 1
ATOM 3334 C CA . GLY B 1 158 ? -6.828 16.453 -0.201 1 94.94 158 GLY B CA 1
ATOM 3335 C C . GLY B 1 158 ? -8.336 16.531 -0.304 1 94.94 158 GLY B C 1
ATOM 3336 O O . GLY B 1 158 ? -8.898 17.609 -0.529 1 94.94 158 GLY B O 1
ATOM 3337 N N . ARG B 1 159 ? -8.977 15.484 -0.031 1 95.75 159 ARG B N 1
ATOM 3338 C CA . ARG B 1 159 ? -10.414 15.422 -0.255 1 95.75 159 ARG B CA 1
ATOM 3339 C C . ARG B 1 159 ? -11.156 16.359 0.692 1 95.75 159 ARG B C 1
ATOM 3341 O O . ARG B 1 159 ? -12.062 17.078 0.274 1 95.75 159 ARG B O 1
ATOM 3348 N N . SER B 1 160 ? -10.828 16.328 1.897 1 98 160 SER B N 1
ATOM 3349 C CA . SER B 1 160 ? -11.531 17.141 2.879 1 98 160 SER B CA 1
ATOM 3350 C C . SER B 1 160 ? -11.32 18.641 2.615 1 98 160 SER B C 1
ATOM 3352 O O . SER B 1 160 ? -12.234 19.438 2.811 1 98 160 SER B O 1
ATOM 3354 N N . GLU B 1 161 ? -10.156 19.016 2.182 1 97.88 161 GLU B N 1
ATOM 3355 C CA . GLU B 1 161 ? -9.891 20.406 1.827 1 97.88 161 GLU B CA 1
ATOM 3356 C C . GLU B 1 161 ? -10.711 20.828 0.614 1 97.88 161 GLU B C 1
ATOM 3358 O O . GLU B 1 161 ? -11.242 21.938 0.58 1 97.88 161 GLU B O 1
ATOM 3363 N N . LEU B 1 162 ? -10.789 19.953 -0.353 1 96.88 162 LEU B N 1
ATOM 3364 C CA . LEU B 1 162 ? -11.57 20.266 -1.544 1 96.88 162 LEU B CA 1
ATOM 3365 C C . LEU B 1 162 ? -13.055 20.406 -1.204 1 96.88 162 LEU B C 1
ATOM 3367 O O . LEU B 1 162 ? -13.75 21.25 -1.767 1 96.88 162 LEU B O 1
ATOM 3371 N N . ASP B 1 163 ? -13.5 19.594 -0.28 1 98.25 163 ASP B N 1
ATOM 3372 C CA . ASP B 1 163 ? -14.875 19.734 0.199 1 98.25 163 ASP B CA 1
ATOM 3373 C C . ASP B 1 163 ? -15.086 21.094 0.866 1 98.25 163 ASP B C 1
ATOM 3375 O O . ASP B 1 163 ? -16.125 21.719 0.668 1 98.25 163 ASP B O 1
ATOM 3379 N N . ALA B 1 164 ? -14.148 21.484 1.634 1 98.31 164 ALA B N 1
ATOM 3380 C CA . ALA B 1 164 ? -14.227 22.781 2.299 1 98.31 164 ALA B CA 1
ATOM 3381 C C . ALA B 1 164 ? -14.266 23.922 1.28 1 98.31 164 ALA B C 1
ATOM 3383 O O . ALA B 1 164 ? -15.062 24.844 1.404 1 98.31 164 ALA B O 1
ATOM 3384 N N . VAL B 1 165 ? -13.43 23.859 0.284 1 97.06 165 VAL B N 1
ATOM 3385 C CA . VAL B 1 165 ? -13.375 24.859 -0.774 1 97.06 165 VAL B CA 1
ATOM 3386 C C . VAL B 1 165 ? -14.703 24.891 -1.529 1 97.06 165 VAL B C 1
ATOM 3388 O O . VAL B 1 165 ? -15.219 25.969 -1.843 1 97.06 165 VAL B O 1
ATOM 3391 N N . ASP B 1 166 ? -15.258 23.734 -1.795 1 97.06 166 ASP B N 1
ATOM 3392 C CA . ASP B 1 166 ? -16.531 23.641 -2.498 1 97.06 166 ASP B CA 1
ATOM 3393 C C . ASP B 1 166 ? -17.641 24.328 -1.714 1 97.06 166 ASP B C 1
ATOM 3395 O O . ASP B 1 166 ? -18.547 24.938 -2.303 1 97.06 166 ASP B O 1
ATOM 3399 N N . ALA B 1 167 ? -17.609 24.188 -0.435 1 98.06 167 ALA B N 1
ATOM 3400 C CA . ALA B 1 167 ? -18.594 24.844 0.41 1 98.06 167 ALA B CA 1
ATOM 3401 C C . ALA B 1 167 ? -18.531 26.359 0.257 1 98.06 167 ALA B C 1
ATOM 3403 O O . ALA B 1 167 ? -19.562 27.031 0.256 1 98.06 167 ALA B O 1
ATOM 3404 N N . VAL B 1 168 ? -17.359 26.922 0.149 1 97.5 168 VAL B N 1
ATOM 3405 C CA . VAL B 1 168 ? -17.172 28.344 -0.07 1 97.5 168 VAL B CA 1
ATOM 3406 C C . VAL B 1 168 ? -17.734 28.734 -1.437 1 97.5 168 VAL B C 1
ATOM 3408 O O . VAL B 1 168 ? -18.484 29.703 -1.553 1 97.5 168 VAL B O 1
ATOM 3411 N N . LEU B 1 169 ? -17.422 27.953 -2.424 1 95.69 169 LEU B N 1
ATOM 3412 C CA . LEU B 1 169 ? -17.859 28.234 -3.785 1 95.69 169 LEU B CA 1
ATOM 3413 C C . LEU B 1 169 ? -19.391 28.156 -3.895 1 95.69 169 LEU B C 1
ATOM 3415 O O . LEU B 1 169 ? -20 28.906 -4.66 1 95.69 169 LEU B O 1
ATOM 3419 N N . ALA B 1 170 ? -19.953 27.328 -3.113 1 96.69 170 ALA B N 1
ATOM 3420 C CA . ALA B 1 170 ? -21.406 27.125 -3.133 1 96.69 170 ALA B CA 1
ATOM 3421 C C . ALA B 1 170 ? -22.109 28.172 -2.26 1 96.69 170 ALA B C 1
ATOM 3423 O O . ALA B 1 170 ? -23.344 28.219 -2.232 1 96.69 170 ALA B O 1
ATOM 3424 N N . GLY B 1 171 ? -21.391 28.875 -1.509 1 96.56 171 GLY B N 1
ATOM 3425 C CA . GLY B 1 171 ? -21.969 29.875 -0.642 1 96.56 171 GLY B CA 1
ATOM 3426 C C . GLY B 1 171 ? -22.438 29.328 0.693 1 96.56 171 GLY B C 1
ATOM 3427 O O . GLY B 1 171 ? -23.125 30 1.446 1 96.56 171 GLY B O 1
ATOM 3428 N N . GLU B 1 172 ? -21.984 28.172 1.016 1 98.31 172 GLU B N 1
ATOM 3429 C CA . GLU B 1 172 ? -22.344 27.516 2.266 1 98.31 172 GLU B CA 1
ATOM 3430 C C . GLU B 1 172 ? -21.391 27.906 3.395 1 98.31 172 GLU B C 1
ATOM 3432 O O . GLU B 1 172 ? -21.734 27.75 4.574 1 98.31 172 GLU B O 1
ATOM 3437 N N . ALA B 1 173 ? -20.234 28.344 3.051 1 98.69 173 ALA B N 1
ATOM 3438 C CA . ALA B 1 173 ? -19.219 28.875 3.965 1 98.69 173 ALA B CA 1
ATOM 3439 C C . ALA B 1 173 ? -18.641 30.188 3.434 1 98.69 173 ALA B C 1
ATOM 3441 O O . ALA B 1 173 ? -18.734 30.469 2.236 1 98.69 173 ALA B O 1
ATOM 3442 N N . ASP B 1 174 ? -18.125 30.953 4.34 1 98.5 174 ASP B N 1
ATOM 3443 C CA . ASP B 1 174 ? -17.531 32.219 3.943 1 98.5 174 ASP B CA 1
ATOM 3444 C C . ASP B 1 174 ? -16.031 32.094 3.68 1 98.5 174 ASP B C 1
ATOM 3446 O O . ASP B 1 174 ? -15.484 32.781 2.82 1 98.5 174 ASP B O 1
ATOM 3450 N N . VAL B 1 175 ? -15.375 31.234 4.445 1 98.56 175 VAL B N 1
ATOM 3451 C CA . VAL B 1 175 ? -13.93 31.031 4.406 1 98.56 175 VAL B CA 1
ATOM 3452 C C . VAL B 1 175 ? -13.609 29.547 4.578 1 98.56 175 VAL B C 1
ATOM 3454 O O . VAL B 1 175 ? -14.312 28.828 5.289 1 98.56 175 VAL B O 1
ATOM 3457 N N . ALA B 1 176 ? -12.578 29.078 3.898 1 98.62 176 ALA B N 1
ATOM 3458 C CA . ALA B 1 176 ? -12.031 27.734 4.105 1 98.62 176 ALA B CA 1
ATOM 3459 C C . ALA B 1 176 ? -10.547 27.797 4.469 1 98.62 176 ALA B C 1
ATOM 3461 O O . ALA B 1 176 ? -9.828 28.688 4.02 1 98.62 176 ALA B O 1
ATOM 3462 N N . ALA B 1 177 ? -10.109 26.922 5.297 1 98.81 177 ALA B N 1
ATOM 3463 C CA . ALA B 1 177 ? -8.695 26.766 5.613 1 98.81 177 ALA B CA 1
ATOM 3464 C C . ALA B 1 177 ? -8.102 25.562 4.887 1 98.81 177 ALA B C 1
ATOM 3466 O O . ALA B 1 177 ? -8.602 24.438 5.023 1 98.81 177 ALA B O 1
ATOM 3467 N N . ILE B 1 178 ? -7.043 25.734 4.09 1 98.19 178 ILE B N 1
ATOM 3468 C CA . ILE B 1 178 ? -6.422 24.656 3.334 1 98.19 178 ILE B CA 1
ATOM 3469 C C . ILE B 1 178 ? -4.902 24.766 3.439 1 98.19 178 ILE B C 1
ATOM 3471 O O . ILE B 1 178 ? -4.371 25.781 3.861 1 98.19 178 ILE B O 1
ATOM 3475 N N . GLY B 1 179 ? -4.242 23.703 3.152 1 98.06 179 GLY B N 1
ATOM 3476 C CA . GLY B 1 179 ? -2.789 23.719 3.156 1 98.06 179 GLY B CA 1
ATOM 3477 C C . GLY B 1 179 ? -2.189 24.5 2.012 1 98.06 179 GLY B C 1
ATOM 3478 O O . GLY B 1 179 ? -2.801 24.641 0.95 1 98.06 179 GLY B O 1
ATOM 3479 N N . SER B 1 180 ? -1.002 24.984 2.256 1 97 180 SER B N 1
ATOM 3480 C CA . SER B 1 180 ? -0.312 25.781 1.245 1 97 180 SER B CA 1
ATOM 3481 C C . SER B 1 180 ? -0.084 24.969 -0.03 1 97 180 SER B C 1
ATOM 3483 O O . SER B 1 180 ? -0.1 25.531 -1.131 1 97 180 SER B O 1
ATOM 3485 N N . SER B 1 181 ? 0.151 23.625 0.107 1 94.5 181 SER B N 1
ATOM 3486 C CA . SER B 1 181 ? 0.349 22.797 -1.078 1 94.5 181 SER B CA 1
ATOM 3487 C C . SER B 1 181 ? -0.928 22.703 -1.906 1 94.5 181 SER B C 1
ATOM 3489 O O . SER B 1 181 ? -0.879 22.734 -3.139 1 94.5 181 SER B O 1
ATOM 3491 N N . THR B 1 182 ? -2.051 22.547 -1.238 1 94.19 182 THR B N 1
ATOM 3492 C CA . THR B 1 182 ? -3.336 22.531 -1.932 1 94.19 182 THR B CA 1
ATOM 3493 C C . THR B 1 182 ? -3.576 23.859 -2.646 1 94.19 182 THR B C 1
ATOM 3495 O O . THR B 1 182 ? -3.982 23.891 -3.811 1 94.19 182 THR B O 1
ATOM 3498 N N . TRP B 1 183 ? -3.303 24.938 -1.988 1 94.62 183 TRP B N 1
ATOM 3499 C CA . TRP B 1 183 ? -3.473 26.281 -2.559 1 94.62 183 TRP B CA 1
ATOM 3500 C C . TRP B 1 183 ? -2.598 26.453 -3.795 1 94.62 183 TRP B C 1
ATOM 3502 O O . TRP B 1 183 ? -3.062 26.938 -4.828 1 94.62 183 TRP B O 1
ATOM 3512 N N . ALA B 1 184 ? -1.347 26.047 -3.697 1 92 184 ALA B N 1
ATOM 3513 C CA . ALA B 1 184 ? -0.419 26.156 -4.82 1 92 184 ALA B CA 1
ATOM 3514 C C . ALA B 1 184 ? -0.909 25.328 -6.012 1 92 184 ALA B C 1
ATOM 3516 O O . ALA B 1 184 ? -0.837 25.781 -7.156 1 92 184 ALA B O 1
ATOM 3517 N N . ALA B 1 185 ? -1.432 24.172 -5.719 1 89.62 185 ALA B N 1
ATOM 3518 C CA . ALA B 1 185 ? -1.922 23.297 -6.777 1 89.62 185 ALA B CA 1
ATOM 3519 C C . ALA B 1 185 ? -3.141 23.891 -7.473 1 89.62 185 ALA B C 1
ATOM 3521 O O . ALA B 1 185 ? -3.299 23.766 -8.688 1 89.62 185 ALA B O 1
ATOM 3522 N N . MET B 1 186 ? -4.008 24.516 -6.75 1 88.25 186 MET B N 1
ATOM 3523 C CA . MET B 1 186 ? -5.211 25.125 -7.293 1 88.25 186 MET B CA 1
ATOM 3524 C C . MET B 1 186 ? -4.859 26.312 -8.18 1 88.25 186 MET B C 1
ATOM 3526 O O . MET B 1 186 ? -5.527 26.562 -9.188 1 88.25 186 MET B O 1
ATOM 3530 N N . GLY B 1 187 ? -3.938 27.125 -7.727 1 82.75 187 GLY B N 1
ATOM 3531 C CA . GLY B 1 187 ? -3.492 28.234 -8.539 1 82.75 187 GLY B CA 1
ATOM 3532 C C . GLY B 1 187 ? -2.895 27.812 -9.867 1 82.75 187 GLY B C 1
ATOM 3533 O O . GLY B 1 187 ? -3.096 28.469 -10.883 1 82.75 187 GLY B O 1
ATOM 3534 N N . ALA B 1 188 ? -2.25 26.75 -9.766 1 70.62 188 ALA B N 1
ATOM 3535 C CA . ALA B 1 188 ? -1.632 26.234 -10.984 1 70.62 188 ALA B CA 1
ATOM 3536 C C . ALA B 1 188 ? -2.688 25.719 -11.961 1 70.62 188 ALA B C 1
ATOM 3538 O O . ALA B 1 188 ? -2.496 25.781 -13.172 1 70.62 188 ALA B O 1
ATOM 3539 N N . ALA B 1 189 ? -3.822 25.125 -11.438 1 64.44 189 ALA B N 1
ATOM 3540 C CA . ALA B 1 189 ? -4.852 24.531 -12.289 1 64.44 189 ALA B CA 1
ATOM 3541 C C . ALA B 1 189 ? -5.746 25.609 -12.898 1 64.44 189 ALA B C 1
ATOM 3543 O O . ALA B 1 189 ? -6.461 25.344 -13.867 1 64.44 189 ALA B O 1
ATOM 3544 N N . GLU B 1 190 ? -5.434 26.953 -12.961 1 58.41 190 GLU B N 1
ATOM 3545 C CA . GLU B 1 190 ? -6.125 28.125 -13.484 1 58.41 190 GLU B CA 1
ATOM 3546 C C . GLU B 1 190 ? -7.609 28.094 -13.141 1 58.41 190 GLU B C 1
ATOM 3548 O O . GLU B 1 190 ? -8.258 29.141 -13.055 1 58.41 190 GLU B O 1
ATOM 3553 N N . LEU B 1 191 ? -8.211 26.859 -12.945 1 53.69 191 LEU B N 1
ATOM 3554 C CA . LEU B 1 191 ? -9.664 26.719 -12.883 1 53.69 191 LEU B CA 1
ATOM 3555 C C . LEU B 1 191 ? -10.234 27.453 -11.68 1 53.69 191 LEU B C 1
ATOM 3557 O O . LEU B 1 191 ? -11.172 28.25 -11.812 1 53.69 191 LEU B O 1
ATOM 3561 N N . MET B 1 192 ? -9.648 27.219 -10.523 1 58.66 192 MET B N 1
ATOM 3562 C CA . MET B 1 192 ? -10.273 27.75 -9.312 1 58.66 192 MET B CA 1
ATOM 3563 C C . MET B 1 192 ? -9.672 29.094 -8.922 1 58.66 192 MET B C 1
ATOM 3565 O O . MET B 1 192 ? -10.305 29.875 -8.219 1 58.66 192 MET B O 1
ATOM 3569 N N . GLY B 1 193 ? -8.516 29.344 -9.445 1 62.12 193 GLY B N 1
ATOM 3570 C CA . GLY B 1 193 ? -7.754 30.516 -9.047 1 62.12 193 GLY B CA 1
ATOM 3571 C C . GLY B 1 193 ? -8.5 31.812 -9.281 1 62.12 193 GLY B C 1
ATOM 3572 O O . GLY B 1 193 ? -8.391 32.75 -8.492 1 62.12 193 GLY B O 1
ATOM 3573 N N . GLU B 1 194 ? -9.375 31.688 -10.148 1 78.25 194 GLU B N 1
ATOM 3574 C CA . GLU B 1 194 ? -10.062 32.938 -10.398 1 78.25 194 GLU B CA 1
ATOM 3575 C C . GLU B 1 194 ? -11.297 33.094 -9.516 1 78.25 194 GLU B C 1
ATOM 3577 O O . GLU B 1 194 ? -11.805 34.188 -9.312 1 78.25 194 GLU B O 1
ATOM 3582 N N . SER B 1 195 ? -11.648 32.031 -8.906 1 90.62 195 SER B N 1
ATOM 3583 C CA . SER B 1 195 ? -12.898 32.031 -8.156 1 90.62 195 SER B CA 1
ATOM 3584 C C . SER B 1 195 ? -12.641 32.188 -6.656 1 90.62 195 SER B C 1
ATOM 3586 O O . SER B 1 195 ? -13.578 32.375 -5.879 1 90.62 195 SER B O 1
ATOM 3588 N N . LEU B 1 196 ? -11.398 32.125 -6.289 1 95 196 LEU B N 1
ATOM 3589 C CA . LEU B 1 196 ? -11.031 32.188 -4.879 1 95 196 LEU B CA 1
ATOM 3590 C C . LEU B 1 196 ? -9.945 33.25 -4.66 1 95 196 LEU B C 1
ATOM 3592 O O . LEU B 1 196 ? -9.203 33.562 -5.586 1 95 196 LEU B O 1
ATOM 3596 N N . THR B 1 197 ? -9.938 33.75 -3.52 1 94.31 197 THR B N 1
ATOM 3597 C CA . THR B 1 197 ? -8.867 34.656 -3.117 1 94.31 197 THR B CA 1
ATOM 3598 C C . THR B 1 197 ? -8.344 34.281 -1.732 1 94.31 197 THR B C 1
ATOM 3600 O O . THR B 1 197 ? -9.078 33.75 -0.904 1 94.31 197 THR B O 1
ATOM 3603 N N . GLU B 1 198 ? -7.031 34.5 -1.519 1 96 198 GLU B N 1
ATOM 3604 C CA . GLU B 1 198 ? -6.43 34.344 -0.197 1 96 198 GLU B CA 1
ATOM 3605 C C . GLU B 1 198 ? -6.84 35.469 0.731 1 96 198 GLU B C 1
ATOM 3607 O O . GLU B 1 198 ? -6.676 36.656 0.392 1 96 198 GLU B O 1
ATOM 3612 N N . VAL B 1 199 ? -7.371 35.125 1.854 1 97.19 199 VAL B N 1
ATOM 3613 C CA . VAL B 1 199 ? -7.797 36.062 2.869 1 97.19 199 VAL B CA 1
ATOM 3614 C C . VAL B 1 199 ? -6.672 36.281 3.877 1 97.19 199 VAL B C 1
ATOM 3616 O O . VAL B 1 199 ? -6.43 37.438 4.309 1 97.19 199 VAL B O 1
ATOM 3619 N N . TRP B 1 200 ? -6.074 35.219 4.289 1 98.06 200 TRP B N 1
ATOM 3620 C CA . TRP B 1 200 ? -5.066 35.25 5.344 1 98.06 200 TRP B CA 1
ATOM 3621 C C . TRP B 1 200 ? -4.195 34 5.273 1 98.06 200 TRP B C 1
ATOM 3623 O O . TRP B 1 200 ? -4.652 32.938 4.836 1 98.06 200 TRP B O 1
ATOM 3633 N N . ARG B 1 201 ? -2.936 34.062 5.699 1 98.38 201 ARG B N 1
ATOM 3634 C CA . ARG B 1 201 ? -1.982 32.969 5.754 1 98.38 201 ARG B CA 1
ATOM 3635 C C . ARG B 1 201 ? -1.276 32.906 7.105 1 98.38 201 ARG B C 1
ATOM 3637 O O . ARG B 1 201 ? -0.876 33.938 7.637 1 98.38 201 ARG B O 1
ATOM 3644 N N . THR B 1 202 ? -1.124 31.812 7.613 1 98.69 202 THR B N 1
ATOM 3645 C CA . THR B 1 202 ? -0.498 31.656 8.922 1 98.69 202 THR B CA 1
ATOM 3646 C C . THR B 1 202 ? 1.018 31.781 8.82 1 98.69 202 THR B C 1
ATOM 3648 O O . THR B 1 202 ? 1.571 31.781 7.715 1 98.69 202 THR B O 1
ATOM 3651 N N . ASP B 1 203 ? 1.656 31.875 10.055 1 98.06 203 ASP B N 1
ATOM 3652 C CA . ASP B 1 203 ? 3.1 31.672 10.117 1 98.06 203 ASP B CA 1
ATOM 3653 C C . ASP B 1 203 ? 3.477 30.25 9.703 1 98.06 203 ASP B C 1
ATOM 3655 O O . ASP B 1 203 ? 2.633 29.359 9.703 1 98.06 203 ASP B O 1
ATOM 3659 N N . GLY B 1 204 ? 4.707 30.109 9.375 1 98.5 204 GLY B N 1
ATOM 3660 C CA . GLY B 1 204 ? 5.207 28.828 8.898 1 98.5 204 GLY B CA 1
ATOM 3661 C C . GLY B 1 204 ? 5.332 27.781 10 1 98.5 204 GLY B C 1
ATOM 3662 O O . GLY B 1 204 ? 5.605 28.125 11.148 1 98.5 204 GLY B O 1
ATOM 3663 N N . TYR B 1 205 ? 5.145 26.516 9.695 1 98.88 205 TYR B N 1
ATOM 3664 C CA . TYR B 1 205 ? 5.371 25.344 10.547 1 98.88 205 TYR B CA 1
ATOM 3665 C C . TYR B 1 205 ? 5.855 24.156 9.727 1 98.88 205 TYR B C 1
ATOM 3667 O O . TYR B 1 205 ? 5.992 24.25 8.508 1 98.88 205 TYR B O 1
ATOM 3675 N N . CYS B 1 206 ? 6.172 23.031 10.445 1 98.88 206 CYS B N 1
ATOM 3676 C CA . CYS B 1 206 ? 6.684 21.875 9.727 1 98.88 206 CYS B CA 1
ATOM 3677 C C . CYS B 1 206 ? 5.59 20.828 9.523 1 98.88 206 CYS B C 1
ATOM 3679 O O . CYS B 1 206 ? 4.637 20.766 10.305 1 98.88 206 CYS B O 1
ATOM 3681 N N . HIS B 1 207 ? 5.734 20.062 8.461 1 98.19 207 HIS B N 1
ATOM 3682 C CA . HIS B 1 207 ? 4.746 19.062 8.086 1 98.19 207 HIS B CA 1
ATOM 3683 C C . HIS B 1 207 ? 5.289 17.656 8.289 1 98.19 207 HIS B C 1
ATOM 3685 O O . HIS B 1 207 ? 5.664 17.281 9.398 1 98.19 207 HIS B O 1
ATOM 3691 N N . CYS B 1 208 ? 5.648 16.812 7.285 1 98.69 208 CYS B N 1
ATOM 3692 C CA . CYS B 1 208 ? 5.988 15.406 7.406 1 98.69 208 CYS B CA 1
ATOM 3693 C C . CYS B 1 208 ? 7.375 15.227 8.008 1 98.69 208 CYS B C 1
ATOM 3695 O O . CYS B 1 208 ? 8.203 16.141 7.945 1 98.69 208 CYS B O 1
ATOM 3697 N N . MET B 1 209 ? 7.656 14.086 8.617 1 98.81 209 MET B N 1
ATOM 3698 C CA . MET B 1 209 ? 8.906 13.773 9.297 1 98.81 209 MET B CA 1
ATOM 3699 C C . MET B 1 209 ? 9.188 12.273 9.25 1 98.81 209 MET B C 1
ATOM 3701 O O . MET B 1 209 ? 8.383 11.469 9.719 1 98.81 209 MET B O 1
ATOM 3705 N N . PHE B 1 210 ? 10.352 11.867 8.641 1 98.94 210 PHE B N 1
ATOM 3706 C CA . PHE B 1 210 ? 10.82 10.516 8.898 1 98.94 210 PHE B CA 1
ATOM 3707 C C . PHE B 1 210 ? 11.18 10.336 10.367 1 98.94 210 PHE B C 1
ATOM 3709 O O . PHE B 1 210 ? 11.953 11.125 10.922 1 98.94 210 PHE B O 1
ATOM 3716 N N . THR B 1 211 ? 10.609 9.32 11.008 1 98.94 211 THR B N 1
ATOM 3717 C CA . THR B 1 211 ? 10.734 9.156 12.453 1 98.94 211 THR B CA 1
ATOM 3718 C C . THR B 1 211 ? 11.148 7.73 12.805 1 98.94 211 THR B C 1
ATOM 3720 O O . THR B 1 211 ? 10.547 6.77 12.312 1 98.94 211 THR B O 1
ATOM 3723 N N . ALA B 1 212 ? 12.164 7.531 13.547 1 98.88 212 ALA B N 1
ATOM 3724 C CA . ALA B 1 212 ? 12.547 6.258 14.156 1 98.88 212 ALA B CA 1
ATOM 3725 C C . ALA B 1 212 ? 12.383 6.301 15.672 1 98.88 212 ALA B C 1
ATOM 3727 O O . ALA B 1 212 ? 12.227 7.375 16.25 1 98.88 212 ALA B O 1
ATOM 3728 N N . LEU B 1 213 ? 12.289 5.195 16.297 1 98.81 213 LEU B N 1
ATOM 3729 C CA . LEU B 1 213 ? 12.43 5.172 17.75 1 98.81 213 LEU B CA 1
ATOM 3730 C C . LEU B 1 213 ? 13.898 5.289 18.156 1 98.81 213 LEU B C 1
ATOM 3732 O O . LEU B 1 213 ? 14.789 4.984 17.359 1 98.81 213 LEU B O 1
ATOM 3736 N N . ASP B 1 214 ? 14.125 5.77 19.328 1 98.12 214 ASP B N 1
ATOM 3737 C CA . ASP B 1 214 ? 15.5 5.969 19.75 1 98.12 214 ASP B CA 1
ATOM 3738 C C . ASP B 1 214 ? 16.188 4.633 20.031 1 98.12 214 ASP B C 1
ATOM 3740 O O . ASP B 1 214 ? 17.406 4.59 20.266 1 98.12 214 ASP B O 1
ATOM 3744 N N . THR B 1 215 ? 15.484 3.486 19.922 1 98.06 215 THR B N 1
ATOM 3745 C CA . THR B 1 215 ? 16.047 2.152 20.094 1 98.06 215 THR B CA 1
ATOM 3746 C C . THR B 1 215 ? 16.688 1.666 18.797 1 98.06 215 THR B C 1
ATOM 3748 O O . THR B 1 215 ? 17.438 0.688 18.797 1 98.06 215 THR B O 1
ATOM 3751 N N . LEU B 1 216 ? 16.344 2.273 17.672 1 97.81 216 LEU B N 1
ATOM 3752 C CA . LEU B 1 216 ? 17.047 1.943 16.438 1 97.81 216 LEU B CA 1
ATOM 3753 C C . LEU B 1 216 ? 18.453 2.514 16.438 1 97.81 216 LEU B C 1
ATOM 3755 O O . LEU B 1 216 ? 18.641 3.732 16.422 1 97.81 216 LEU B O 1
ATOM 3759 N N . PRO B 1 217 ? 19.469 1.691 16.5 1 97.12 217 PRO B N 1
ATOM 3760 C CA . PRO B 1 217 ? 20.844 2.207 16.547 1 97.12 217 PRO B CA 1
ATOM 3761 C C . PRO B 1 217 ? 21.203 3.055 15.328 1 97.12 217 PRO B C 1
ATOM 3763 O O . PRO B 1 217 ? 20.797 2.73 14.203 1 97.12 217 PRO B O 1
ATOM 3766 N N . ALA B 1 218 ? 21.969 4.082 15.586 1 97 218 ALA B N 1
ATOM 3767 C CA . ALA B 1 218 ? 22.359 5.016 14.531 1 97 218 ALA B CA 1
ATOM 3768 C C . ALA B 1 218 ? 23.078 4.293 13.398 1 97 218 ALA B C 1
ATOM 3770 O O . ALA B 1 218 ? 22.938 4.66 12.227 1 97 218 ALA B O 1
ATOM 3771 N N . GLU B 1 219 ? 23.859 3.314 13.695 1 95.69 219 GLU B N 1
ATOM 3772 C CA . GLU B 1 219 ? 24.625 2.572 12.695 1 95.69 219 GLU B CA 1
ATOM 3773 C C . GLU B 1 219 ? 23.703 1.932 11.656 1 95.69 219 GLU B C 1
ATOM 3775 O O . GLU B 1 219 ? 24.109 1.703 10.516 1 95.69 219 GLU B O 1
ATOM 3780 N N . ARG B 1 220 ? 22.469 1.677 12.117 1 95.62 220 ARG B N 1
ATOM 3781 C CA . ARG B 1 220 ? 21.5 1.029 11.242 1 95.62 220 ARG B CA 1
ATOM 3782 C C . ARG B 1 220 ? 20.891 2.029 10.266 1 95.62 220 ARG B C 1
ATOM 3784 O O . ARG B 1 220 ? 20.688 1.717 9.086 1 95.62 220 ARG B O 1
ATOM 3791 N N . TYR B 1 221 ? 20.609 3.246 10.734 1 97.12 221 TYR B N 1
ATOM 3792 C CA . TYR B 1 221 ? 19.844 4.133 9.859 1 97.12 221 TYR B CA 1
ATOM 3793 C C . TYR B 1 221 ? 20.75 5.188 9.234 1 97.12 221 TYR B C 1
ATOM 3795 O O . TYR B 1 221 ? 20.359 5.855 8.273 1 97.12 221 TYR B O 1
ATOM 3803 N N . GLN B 1 222 ? 21.953 5.441 9.703 1 97.06 222 GLN B N 1
ATOM 3804 C CA . GLN B 1 222 ? 22.766 6.562 9.25 1 97.06 222 GLN B CA 1
ATOM 3805 C C . GLN B 1 222 ? 23.156 6.406 7.785 1 97.06 222 GLN B C 1
ATOM 3807 O O . GLN B 1 222 ? 23.094 7.371 7.016 1 97.06 222 GLN B O 1
ATOM 3812 N N . PRO B 1 223 ? 23.625 5.141 7.402 1 95.69 223 PRO B N 1
ATOM 3813 C CA . PRO B 1 223 ? 23.938 5 5.98 1 95.69 223 PRO B CA 1
ATOM 3814 C C . PRO B 1 223 ? 22.734 5.301 5.078 1 95.69 223 PRO B C 1
ATOM 3816 O O . PRO B 1 223 ? 22.891 5.938 4.031 1 95.69 223 PRO B O 1
ATOM 3819 N N . TRP B 1 224 ? 21.562 4.824 5.43 1 96.94 224 TRP B N 1
ATOM 3820 C CA . TRP B 1 224 ? 20.344 5.094 4.699 1 96.94 224 TRP B CA 1
ATOM 3821 C C . TRP B 1 224 ? 20.031 6.586 4.676 1 96.94 224 TRP B C 1
ATOM 3823 O O . TRP B 1 224 ? 19.703 7.145 3.623 1 96.94 224 TRP B O 1
ATOM 3833 N N . LEU B 1 225 ? 20.188 7.238 5.836 1 98.12 225 LEU B N 1
ATOM 3834 C CA . LEU B 1 225 ? 19.922 8.664 5.973 1 98.12 225 LEU B CA 1
ATOM 3835 C C . LEU B 1 225 ? 20.875 9.484 5.113 1 98.12 225 LEU B C 1
ATOM 3837 O O . LEU B 1 225 ? 20.453 10.422 4.426 1 98.12 225 LEU B O 1
ATOM 3841 N N . ASP B 1 226 ? 22.125 9.117 5.141 1 97.19 226 ASP B N 1
ATOM 3842 C CA . ASP B 1 226 ? 23.109 9.812 4.332 1 97.19 226 ASP B CA 1
ATOM 3843 C C . ASP B 1 226 ? 22.781 9.711 2.844 1 97.19 226 ASP B C 1
ATOM 3845 O O . ASP B 1 226 ? 22.891 10.695 2.109 1 97.19 226 ASP B O 1
ATOM 3849 N N . ARG B 1 227 ? 22.391 8.531 2.467 1 96.06 227 ARG B N 1
ATOM 3850 C CA . ARG B 1 227 ? 22.031 8.336 1.063 1 96.06 227 ARG B CA 1
ATOM 3851 C C . ARG B 1 227 ? 20.781 9.125 0.704 1 96.06 227 ARG B C 1
ATOM 3853 O O . ARG B 1 227 ? 20.688 9.711 -0.378 1 96.06 227 ARG B O 1
ATOM 3860 N N . LEU B 1 228 ? 19.781 9.102 1.555 1 97.62 228 LEU B N 1
ATOM 3861 C CA . LEU B 1 228 ? 18.578 9.891 1.337 1 97.62 228 LEU B CA 1
ATOM 3862 C C . LEU B 1 228 ? 18.906 11.359 1.143 1 97.62 228 LEU B C 1
ATOM 3864 O O . LEU B 1 228 ? 18.484 11.977 0.158 1 97.62 228 LEU B O 1
ATOM 3868 N N . LEU B 1 229 ? 19.688 11.906 2.068 1 98 229 LEU B N 1
ATOM 3869 C CA . LEU B 1 229 ? 20.047 13.32 2.043 1 98 229 LEU B CA 1
ATOM 3870 C C . LEU B 1 229 ? 20.953 13.625 0.852 1 98 229 LEU B C 1
ATOM 3872 O O . LEU B 1 229 ? 21.094 14.789 0.468 1 98 229 LEU B O 1
ATOM 3876 N N . GLY B 1 230 ? 21.516 12.578 0.266 1 96 230 GLY B N 1
ATOM 3877 C CA . GLY B 1 230 ? 22.422 12.719 -0.857 1 96 230 GLY B CA 1
ATOM 3878 C C . GLY B 1 230 ? 21.719 12.781 -2.197 1 96 230 GLY B C 1
ATOM 3879 O O . GLY B 1 230 ? 22.344 13.047 -3.225 1 96 230 GLY B O 1
ATOM 3880 N N . MET B 1 231 ? 20.375 12.516 -2.232 1 95.94 231 MET B N 1
ATOM 3881 C CA . MET B 1 231 ? 19.641 12.664 -3.484 1 95.94 231 MET B CA 1
ATOM 3882 C C . MET B 1 231 ? 19.766 14.078 -4.035 1 95.94 231 MET B C 1
ATOM 3884 O O . MET B 1 231 ? 19.688 15.047 -3.281 1 95.94 231 MET B O 1
ATOM 3888 N N . SER B 1 232 ? 19.969 14.141 -5.379 1 96.12 232 SER B N 1
ATOM 3889 C CA . SER B 1 232 ? 20.25 15.438 -5.984 1 96.12 232 SER B CA 1
ATOM 3890 C C . SER B 1 232 ? 19.266 15.758 -7.098 1 96.12 232 SER B C 1
ATOM 3892 O O . SER B 1 232 ? 19 14.914 -7.957 1 96.12 232 SER B O 1
ATOM 3894 N N . TRP B 1 233 ? 18.75 16.938 -7.066 1 96.75 233 TRP B N 1
ATOM 3895 C CA . TRP B 1 233 ? 17.859 17.438 -8.109 1 96.75 233 TRP B CA 1
ATOM 3896 C C . TRP B 1 233 ? 18.562 17.469 -9.461 1 96.75 233 TRP B C 1
ATOM 3898 O O . TRP B 1 233 ? 17.906 17.438 -10.508 1 96.75 233 TRP B O 1
ATOM 3908 N N . ASP B 1 234 ? 19.844 17.5 -9.562 1 97.12 234 ASP B N 1
ATOM 3909 C CA . ASP B 1 234 ? 20.625 17.609 -10.797 1 97.12 234 ASP B CA 1
ATOM 3910 C C . ASP B 1 234 ? 20.766 16.25 -11.477 1 97.12 234 ASP B C 1
ATOM 3912 O O . ASP B 1 234 ? 21.141 16.172 -12.648 1 97.12 234 ASP B O 1
ATOM 3916 N N . ASP B 1 235 ? 20.531 15.242 -10.75 1 96.12 235 ASP B N 1
ATOM 3917 C CA . ASP B 1 235 ? 20.484 13.898 -11.32 1 96.12 235 ASP B CA 1
ATOM 3918 C C . ASP B 1 235 ? 19.094 13.57 -11.852 1 96.12 235 ASP B C 1
ATOM 3920 O O . ASP B 1 235 ? 18.125 13.57 -11.102 1 96.12 235 ASP B O 1
ATOM 3924 N N . SER B 1 236 ? 18.969 13.227 -13.086 1 96 236 SER B N 1
ATOM 3925 C CA . SER B 1 236 ? 17.688 13.055 -13.758 1 96 236 SER B CA 1
ATOM 3926 C C . SER B 1 236 ? 16.891 11.914 -13.141 1 96 236 SER B C 1
ATOM 3928 O O . SER B 1 236 ? 15.664 11.984 -13.039 1 96 236 SER B O 1
ATOM 3930 N N . GLU B 1 237 ? 17.547 10.875 -12.727 1 93.5 237 GLU B N 1
ATOM 3931 C CA . GLU B 1 237 ? 16.844 9.75 -12.109 1 93.5 237 GLU B CA 1
ATOM 3932 C C . GLU B 1 237 ? 16.344 10.109 -10.711 1 93.5 237 GLU B C 1
ATOM 3934 O O . GLU B 1 237 ? 15.227 9.742 -10.336 1 93.5 237 GLU B O 1
ATOM 3939 N N . HIS B 1 238 ? 17.188 10.875 -9.984 1 95.06 238 HIS B N 1
ATOM 3940 C CA . HIS B 1 238 ? 16.75 11.344 -8.672 1 95.06 238 HIS B CA 1
ATOM 3941 C C . HIS B 1 238 ? 15.594 12.328 -8.789 1 95.06 238 HIS B C 1
ATOM 3943 O O . HIS B 1 238 ? 14.641 12.258 -8.008 1 95.06 238 HIS B O 1
ATOM 3949 N N . ARG B 1 239 ? 15.68 13.156 -9.766 1 96.75 239 ARG B N 1
ATOM 3950 C CA . ARG B 1 239 ? 14.695 14.219 -9.953 1 96.75 239 ARG B CA 1
ATOM 3951 C C . ARG B 1 239 ? 13.297 13.641 -10.141 1 96.75 239 ARG B C 1
ATOM 3953 O O . ARG B 1 239 ? 12.312 14.203 -9.656 1 96.75 239 ARG B O 1
ATOM 3960 N N . LYS B 1 240 ? 13.156 12.539 -10.836 1 95.31 240 LYS B N 1
ATOM 3961 C CA . LYS B 1 240 ? 11.859 11.898 -11.047 1 95.31 240 LYS B CA 1
ATOM 3962 C C . LYS B 1 240 ? 11.219 11.523 -9.711 1 95.31 240 LYS B C 1
ATOM 3964 O O . LYS B 1 240 ? 10.023 11.766 -9.508 1 95.31 240 LYS B O 1
ATOM 3969 N N . ILE B 1 241 ? 12.008 11 -8.828 1 94.38 241 ILE B N 1
ATOM 3970 C CA . ILE B 1 241 ? 11.523 10.586 -7.512 1 94.38 241 ILE B CA 1
ATOM 3971 C C . ILE B 1 241 ? 11.18 11.82 -6.676 1 94.38 241 ILE B C 1
ATOM 3973 O O . ILE B 1 241 ? 10.125 11.875 -6.051 1 94.38 241 ILE B O 1
ATOM 3977 N N . LEU B 1 242 ? 12.102 12.797 -6.688 1 96.81 242 LEU B N 1
ATOM 3978 C CA . LEU B 1 242 ? 11.922 14.023 -5.91 1 96.81 242 LEU B CA 1
ATOM 3979 C C . LEU B 1 242 ? 10.672 14.773 -6.363 1 96.81 242 LEU B C 1
ATOM 3981 O O . LEU B 1 242 ? 9.883 15.234 -5.535 1 96.81 242 LEU B O 1
ATOM 3985 N N . GLU B 1 243 ? 10.445 14.812 -7.641 1 94.69 243 GLU B N 1
ATOM 3986 C CA . GLU B 1 243 ? 9.266 15.477 -8.195 1 94.69 243 GLU B CA 1
ATOM 3987 C C . GLU B 1 243 ? 7.984 14.781 -7.754 1 94.69 243 GLU B C 1
ATOM 3989 O O . GLU B 1 243 ? 7.008 15.438 -7.391 1 94.69 243 GLU B O 1
ATOM 3994 N N . LEU B 1 244 ? 8.031 13.469 -7.797 1 92 244 LEU B N 1
ATOM 3995 C CA . LEU B 1 244 ? 6.855 12.695 -7.418 1 92 244 LEU B CA 1
ATOM 3996 C C . LEU B 1 244 ? 6.516 12.906 -5.945 1 92 244 LEU B C 1
ATOM 3998 O O . LEU B 1 244 ? 5.344 12.914 -5.57 1 92 244 LEU B O 1
ATOM 4002 N N . GLU B 1 245 ? 7.547 13.148 -5.109 1 92.88 245 GLU B N 1
ATOM 4003 C CA . GLU B 1 245 ? 7.34 13.359 -3.678 1 92.88 245 GLU B CA 1
ATOM 4004 C C . GLU B 1 245 ? 7.129 14.836 -3.365 1 92.88 245 GLU B C 1
ATOM 4006 O O . GLU B 1 245 ? 6.848 15.203 -2.221 1 92.88 245 GLU B O 1
ATOM 4011 N N . GLY B 1 246 ? 7.285 15.688 -4.332 1 92.62 246 GLY B N 1
ATOM 4012 C CA . GLY B 1 246 ? 6.969 17.094 -4.18 1 92.62 246 GLY B CA 1
ATOM 4013 C C . GLY B 1 246 ? 8.062 17.875 -3.473 1 92.62 246 GLY B C 1
ATOM 4014 O O . GLY B 1 246 ? 7.77 18.75 -2.654 1 92.62 246 GLY B O 1
ATOM 4015 N N . LEU B 1 247 ? 9.32 17.469 -3.707 1 96.81 247 LEU B N 1
ATOM 4016 C CA . LEU B 1 247 ? 10.43 18.188 -3.086 1 96.81 247 LEU B CA 1
ATOM 4017 C C . LEU B 1 247 ? 11.578 18.359 -4.07 1 96.81 247 LEU B C 1
ATOM 4019 O O . LEU B 1 247 ? 11.617 17.703 -5.113 1 96.81 247 LEU B O 1
ATOM 4023 N N . ARG B 1 248 ? 12.477 19.281 -3.74 1 97.12 248 ARG B N 1
ATOM 4024 C CA . ARG B 1 248 ? 13.719 19.438 -4.484 1 97.12 248 ARG B CA 1
ATOM 4025 C C . ARG B 1 248 ? 14.883 18.797 -3.738 1 97.12 248 ARG B C 1
ATOM 4027 O O . ARG B 1 248 ? 15.875 18.406 -4.352 1 97.12 248 ARG B O 1
ATOM 4034 N N . ARG B 1 249 ? 14.742 18.719 -2.461 1 98 249 ARG B N 1
ATOM 4035 C CA . ARG B 1 249 ? 15.773 18.094 -1.65 1 98 249 ARG B CA 1
ATOM 4036 C C . ARG B 1 249 ? 15.227 17.656 -0.295 1 98 249 ARG B C 1
ATOM 4038 O O . ARG B 1 249 ? 14.281 18.266 0.218 1 98 249 ARG B O 1
ATOM 4045 N N . TRP B 1 250 ? 15.805 16.609 0.239 1 98.56 250 TRP B N 1
ATOM 4046 C CA . TRP B 1 250 ? 15.602 16.234 1.633 1 98.56 250 TRP B CA 1
ATOM 4047 C C . TRP B 1 250 ? 16.469 17.078 2.562 1 98.56 250 TRP B C 1
ATOM 4049 O O . TRP B 1 250 ? 17.594 17.453 2.211 1 98.56 250 TRP B O 1
ATOM 4059 N N . VAL B 1 251 ? 15.969 17.375 3.797 1 98.75 251 VAL B N 1
ATOM 4060 C CA . VAL B 1 251 ? 16.703 18.234 4.719 1 98.75 251 VAL B CA 1
ATOM 4061 C C . VAL B 1 251 ? 16.656 17.641 6.125 1 98.75 251 VAL B C 1
ATOM 4063 O O . VAL B 1 251 ? 15.773 16.844 6.441 1 98.75 251 VAL B O 1
ATOM 4066 N N . PRO B 1 252 ? 17.641 17.984 6.965 1 98.69 252 PRO B N 1
ATOM 4067 C CA . PRO B 1 252 ? 17.578 17.562 8.367 1 98.69 252 PRO B CA 1
ATOM 4068 C C . PRO B 1 252 ? 16.359 18.141 9.094 1 98.69 252 PRO B C 1
ATOM 4070 O O . PRO B 1 252 ? 15.719 19.062 8.602 1 98.69 252 PRO B O 1
ATOM 4073 N N . PRO B 1 253 ? 16.047 17.609 10.195 1 98.69 253 PRO B N 1
ATOM 4074 C CA . PRO B 1 253 ? 14.844 18.016 10.93 1 98.69 253 PRO B CA 1
ATOM 4075 C C . PRO B 1 253 ? 14.914 19.469 11.406 1 98.69 253 PRO B C 1
ATOM 4077 O O . PRO B 1 253 ? 15.93 19.891 11.953 1 98.69 253 PRO B O 1
ATOM 4080 N N . HIS B 1 254 ? 13.883 20.25 11.211 1 98.62 254 HIS B N 1
ATOM 4081 C CA . HIS B 1 254 ? 13.648 21.578 11.797 1 98.62 254 HIS B CA 1
ATOM 4082 C C . HIS B 1 254 ? 12.633 21.5 12.93 1 98.62 254 HIS B C 1
ATOM 4084 O O . HIS B 1 254 ? 11.445 21.766 12.727 1 98.62 254 HIS B O 1
ATOM 4090 N N . LEU B 1 255 ? 13.047 21.266 14.094 1 98.5 255 LEU B N 1
ATOM 4091 C CA . LEU B 1 255 ? 12.172 20.859 15.188 1 98.5 255 LEU B CA 1
ATOM 4092 C C . LEU B 1 255 ? 11.367 22.031 15.711 1 98.5 255 LEU B C 1
ATOM 4094 O O . LEU B 1 255 ? 10.258 21.844 16.219 1 98.5 255 LEU B O 1
ATOM 4098 N N . ASP B 1 256 ? 11.859 23.266 15.555 1 98.25 256 ASP B N 1
ATOM 4099 C CA . ASP B 1 256 ? 11.141 24.453 16.016 1 98.25 256 ASP B CA 1
ATOM 4100 C C . ASP B 1 256 ? 9.812 24.609 15.281 1 98.25 256 ASP B C 1
ATOM 4102 O O . ASP B 1 256 ? 8.852 25.156 15.828 1 98.25 256 ASP B O 1
ATOM 4106 N N . GLY B 1 257 ? 9.781 24.062 14.078 1 98.69 257 GLY B N 1
ATOM 4107 C CA . GLY B 1 257 ? 8.594 24.188 13.242 1 98.69 257 GLY B CA 1
ATOM 4108 C C . GLY B 1 257 ? 7.434 23.328 13.734 1 98.69 257 GLY B C 1
ATOM 4109 O O . GLY B 1 257 ? 6.32 23.438 13.219 1 98.69 257 GLY B O 1
ATOM 4110 N N . TYR B 1 258 ? 7.629 22.531 14.805 1 98.81 258 TYR B N 1
ATOM 4111 C CA . TYR B 1 258 ? 6.566 21.672 15.328 1 98.81 258 TYR B CA 1
ATOM 4112 C C . TYR B 1 258 ? 5.961 22.266 16.594 1 98.81 258 TYR B C 1
ATOM 4114 O O . TYR B 1 258 ? 4.938 21.797 17.078 1 98.81 258 TYR B O 1
ATOM 4122 N N . LYS B 1 259 ? 6.559 23.359 17.125 1 98.62 259 LYS B N 1
ATOM 4123 C CA . LYS B 1 259 ? 6.117 23.953 18.375 1 98.62 259 LYS B CA 1
ATOM 4124 C C . LYS B 1 259 ? 4.645 24.359 18.297 1 98.62 259 LYS B C 1
ATOM 4126 O O . LYS B 1 259 ? 3.863 24.016 19.188 1 98.62 259 LYS B O 1
ATOM 4131 N N . PRO B 1 260 ? 4.199 25 17.188 1 98.81 260 PRO B N 1
ATOM 4132 C CA . PRO B 1 260 ? 2.779 25.375 17.141 1 98.81 260 PRO B CA 1
ATOM 4133 C C . PRO B 1 260 ? 1.856 24.156 17.234 1 98.81 260 PRO B C 1
ATOM 4135 O O . PRO B 1 260 ? 0.809 24.219 17.891 1 98.81 260 PRO B O 1
ATOM 4138 N N . LEU B 1 261 ? 2.203 23.047 16.594 1 98.88 261 LEU B N 1
ATOM 4139 C CA . LEU B 1 261 ? 1.325 21.891 16.594 1 98.88 261 LEU B CA 1
ATOM 4140 C C . LEU B 1 261 ? 1.316 21.219 17.969 1 98.88 261 LEU B C 1
ATOM 4142 O O . LEU B 1 261 ? 0.271 20.766 18.422 1 98.88 261 LEU B O 1
ATOM 4146 N N . PHE B 1 262 ? 2.484 21.156 18.641 1 98.75 262 PHE B N 1
ATOM 4147 C CA . PHE B 1 262 ? 2.51 20.641 20.016 1 98.75 262 PHE B CA 1
ATOM 4148 C C . PHE B 1 262 ? 1.6 21.469 20.906 1 98.75 262 PHE B C 1
ATOM 4150 O O . PHE B 1 262 ? 0.83 20.922 21.703 1 98.75 262 PHE B O 1
ATOM 4157 N N . GLU B 1 263 ? 1.644 22.781 20.797 1 98.75 263 GLU B N 1
ATOM 4158 C CA . GLU B 1 263 ? 0.805 23.672 21.594 1 98.75 263 GLU B CA 1
ATOM 4159 C C . GLU B 1 263 ? -0.67 23.5 21.25 1 98.75 263 GLU B C 1
ATOM 4161 O O . GLU B 1 263 ? -1.522 23.453 22.141 1 98.75 263 GLU B O 1
ATOM 4166 N N . ALA B 1 264 ? -0.947 23.391 19.969 1 98.75 264 ALA B N 1
ATOM 4167 C CA . ALA B 1 264 ? -2.328 23.234 19.531 1 98.75 264 ALA B CA 1
ATOM 4168 C C . ALA B 1 264 ? -2.936 21.953 20.078 1 98.75 264 ALA B C 1
ATOM 4170 O O . ALA B 1 264 ? -4.07 21.953 20.562 1 98.75 264 ALA B O 1
ATOM 4171 N N . VAL B 1 265 ? -2.176 20.859 20 1 98.56 265 VAL B N 1
ATOM 4172 C CA . VAL B 1 265 ? -2.635 19.562 20.469 1 98.56 265 VAL B CA 1
ATOM 4173 C C . VAL B 1 265 ? -2.936 19.625 21.969 1 98.56 265 VAL B C 1
ATOM 4175 O O . VAL B 1 265 ? -3.957 19.109 22.422 1 98.56 265 VAL B O 1
ATOM 4178 N N . GLN B 1 266 ? -2.096 20.297 22.672 1 97.88 266 GLN B N 1
ATOM 4179 C CA . GLN B 1 266 ? -2.285 20.469 24.109 1 97.88 266 GLN B CA 1
ATOM 4180 C C . GLN B 1 266 ? -3.506 21.344 24.406 1 97.88 266 GLN B C 1
ATOM 4182 O O . GLN B 1 266 ? -4.375 20.953 25.188 1 97.88 266 GLN B O 1
ATOM 4187 N N . GLU B 1 267 ? -3.633 22.438 23.781 1 97.69 267 GLU B N 1
ATOM 4188 C CA . GLU B 1 267 ? -4.68 23.422 24.047 1 97.69 267 GLU B CA 1
ATOM 4189 C C . GLU B 1 267 ? -6.055 22.891 23.641 1 97.69 267 GLU B C 1
ATOM 4191 O O . GLU B 1 267 ? -7.055 23.188 24.297 1 97.69 267 GLU B O 1
ATOM 4196 N N . GLN B 1 268 ? -6.07 22.156 22.562 1 97.44 268 GLN B N 1
ATOM 4197 C CA . GLN B 1 268 ? -7.344 21.672 22.016 1 97.44 268 GLN B CA 1
ATOM 4198 C C . GLN B 1 268 ? -7.715 20.312 22.594 1 97.44 268 GLN B C 1
ATOM 4200 O O . GLN B 1 268 ? -8.797 19.797 22.328 1 97.44 268 GLN B O 1
ATOM 4205 N N . GLY B 1 269 ? -6.879 19.75 23.344 1 97 269 GLY B N 1
ATOM 4206 C CA . GLY B 1 269 ? -7.16 18.453 23.953 1 97 269 GLY B CA 1
ATOM 4207 C C . GLY B 1 269 ? -7.207 17.312 22.969 1 97 269 GLY B C 1
ATOM 4208 O O . GLY B 1 269 ? -8.055 16.422 23.078 1 97 269 GLY B O 1
ATOM 4209 N N . ILE B 1 270 ? -6.336 17.375 21.984 1 96.19 270 ILE B N 1
ATOM 4210 C CA . ILE B 1 270 ? -6.277 16.312 20.984 1 96.19 270 ILE B CA 1
ATOM 4211 C C . ILE B 1 270 ? -5.621 15.078 21.594 1 96.19 270 ILE B C 1
ATOM 4213 O O . ILE B 1 270 ? -4.547 15.172 22.188 1 96.19 270 ILE B O 1
ATOM 4217 N N . ASP B 1 271 ? -6.207 13.945 21.422 1 93.88 271 ASP B N 1
ATOM 4218 C CA . ASP B 1 271 ? -5.758 12.688 22.016 1 93.88 271 ASP B CA 1
ATOM 4219 C C . ASP B 1 271 ? -4.434 12.234 21.406 1 93.88 271 ASP B C 1
ATOM 4221 O O . ASP B 1 271 ? -4.25 12.312 20.188 1 93.88 271 ASP B O 1
ATOM 4225 N N . PRO B 1 272 ? -3.514 11.906 22.266 1 89.69 272 PRO B N 1
ATOM 4226 C CA . PRO B 1 272 ? -2.262 11.359 21.734 1 89.69 272 PRO B CA 1
ATOM 4227 C C . PRO B 1 272 ? -2.469 10.086 20.922 1 89.69 272 PRO B C 1
ATOM 4229 O O . PRO B 1 272 ? -1.608 9.703 20.125 1 89.69 272 PRO B O 1
ATOM 4232 N N . ARG B 1 273 ? -3.525 9.555 21.312 1 85.12 273 ARG B N 1
ATOM 4233 C CA . ARG B 1 273 ? -3.875 8.383 20.516 1 85.12 273 ARG B CA 1
ATOM 4234 C C . ARG B 1 273 ? -4.973 8.711 19.516 1 85.12 273 ARG B C 1
ATOM 4236 O O . ARG B 1 273 ? -5.449 9.844 19.453 1 85.12 273 ARG B O 1
ATOM 4243 N N . TRP B 1 274 ? -5.602 7.867 18.969 1 74.81 274 TRP B N 1
ATOM 4244 C CA . TRP B 1 274 ? -6.461 8.062 17.797 1 74.81 274 TRP B CA 1
ATOM 4245 C C . TRP B 1 274 ? -7.898 8.352 18.219 1 74.81 274 TRP B C 1
ATOM 4247 O O . TRP B 1 274 ? -8.328 7.922 19.297 1 74.81 274 TRP B O 1
#

pLDDT: mean 95.12, std 8.09, range [39.12, 98.94]

Secondary structure (DSSP, 8-state):
---SPEEEEEE--STTHHHHHHHHHHHHHTSS-GGG-EEEEEESSHHHHHHHHHTTSSSEEEE-HHHHHHHHHHHTT-EEEEEEEGGGTTB-EEEEEETT----SSGGGTTSEEEE--TT-IIIIIHHHHHHHHTT--GGGSEEEE--TTTTTTTTTSHHHHHHHHHHHTTS-SEEEEEHHHHHHHHHTSTTTTTEEEEEEPPPB---EEEEETTS-HHHHHHHHHHHHT--TTSHHHHHHHHHHT-S-EE---GGGGHHHHHHHHHHT--S--/---SPEEEEEE--STTHHHHHHHHHHHHHTSS-GGG-EEEEEESSHHHHHHHHHTTS-SEEEE-HHHHHHHHHHHTT-EEEEEEEGGGTTB-EEEEEETT----SSGGGTTSEEEE--TT-IIIIIHHHHHHHHTT--GGGSEEEE--TTTTTTTTTSHHHHHHHHHHHTTS-SEEEEEHHHHHHHHHTSTTTTTEEEEEEPPPB---EEEEETTS-HHHHHHHHHHHHT--TTSHHHHHHHHHHT-S-EE---GGGGHHHHHHHHHHT--S--

Solvent-accessible surface area (backbone atoms only — not comparable to full-atom values): 27798 Å² total; per-residue (Å²): 126,82,85,63,54,45,34,36,31,36,56,49,64,48,41,65,46,47,60,49,53,52,49,50,34,51,62,30,57,72,43,89,48,71,63,32,25,45,46,49,37,31,20,68,23,48,62,60,45,47,51,34,43,76,71,60,76,32,58,30,33,56,25,46,38,57,49,45,51,25,48,33,60,72,49,74,54,53,47,36,78,60,31,25,42,50,61,22,57,60,31,32,33,34,30,33,25,41,49,86,57,89,52,68,35,70,73,56,50,55,68,30,37,36,18,19,12,8,77,62,5,45,49,20,31,44,44,52,54,43,54,37,40,75,67,71,39,52,73,87,44,40,46,76,42,75,29,66,75,38,65,53,43,44,42,71,65,44,57,12,37,52,51,17,47,48,30,23,75,72,64,76,22,54,30,19,33,26,32,44,67,58,52,54,52,38,49,70,62,57,69,52,41,68,52,39,34,83,31,36,68,53,74,61,25,41,40,46,35,33,35,28,45,62,83,59,54,62,84,64,48,46,54,34,48,52,53,53,53,59,50,41,58,88,38,72,75,43,28,55,51,31,53,73,72,62,30,69,39,51,36,71,68,63,71,75,32,42,48,65,56,56,50,33,36,60,75,68,65,56,64,61,58,130,125,82,84,62,52,47,34,36,32,36,57,50,64,49,40,66,46,47,60,49,52,52,47,52,34,51,62,29,55,70,44,88,47,71,62,32,25,45,47,51,36,31,19,69,24,48,63,60,44,47,52,34,43,76,72,60,77,32,57,32,33,56,24,46,39,58,48,44,52,25,47,32,60,72,49,76,55,53,47,36,79,60,31,25,43,50,60,20,55,60,31,32,32,32,29,33,25,41,50,85,57,88,52,67,35,70,72,54,49,56,68,31,36,36,18,19,11,8,77,62,4,45,48,21,32,43,45,53,54,44,54,36,40,75,67,71,37,51,71,88,44,40,44,78,43,75,30,66,75,37,66,52,43,44,41,70,64,44,57,11,37,51,53,18,48,48,31,24,74,71,64,75,21,54,29,19,34,27,33,43,66,58,52,52,53,38,51,70,63,56,73,52,42,69,53,39,35,82,30,36,67,55,74,62,26,40,39,45,35,33,35,28,44,62,82,59,54,62,83,62,47,46,55,32,49,53,52,54,52,60,50,40,60,88,38,71,75,44,28,56,50,31,55,73,71,60,29,68,39,53,37,70,66,63,70,75,31,42,49,66,56,57,50,33,35,61,75,68,63,54,65,62,57,128

Sequence (548 aa):
MSTEPLVVGAVAYTPNVVPIWEGIRGYFQDSESPDTQMDFVLYSNYARLVDSLIAGHIDIAWNTNLAYVRTVLQTGGRCTPLAQRDTDVDYTTVFVAHAGSDLHGAKDIAGKRLALGSADSAHAAILPLYYLRRAGIAESDLQVIRFDTDIGKHGDTGRSELDAVDAVLAGEADVAAIGSSTWAAMGAAELMGESLTEVWRTDGYCHCMFTALDTLPAERYQPWLDRLLGMSWDDSEHRKILELEGLRRWVPPHLDGYKPLFEAVQEQGIDPRWMSTEPLVVGAVAYTPNVVPIWEGIRGYFQDSESPDTQMDFVLYSNYARLVDSLIAGHIDIAWNTNLAYVRTVLQTGGRCTPLAQRDTDVDYTTVFVAHAGSDLHGAKDIAGKRLALGSADSAHAAILPLYYLRRAGIAESDLQVIRFDTDIGKHGDTGRSELDAVDAVLAGEADVAAIGSSTWAAMGAAELMGESLTEVWRTDGYCHCMFTALDTLPAERYQPWLDRLLGMSWDDSEHRKILELEGLRRWVPPHLDGYKPLFEAVQEQGIDPRW

Radius of gyration: 26.24 Å; Cα contacts (8 Å, |Δi|>4): 1172; chains: 2; bounding box: 53×78×63 Å

Nearest PDB structures (foldseek):
  5lv1-assembly3_B  TM=7.652E-01  e=7.540E-19  Prochlorococcus marinus str. MIT 9301
  5jvb-assembly1_A  TM=7.536E-01  e=2.287E-17  Trichodesmium erythraeum IMS101
  5o2k-assembly6_F  TM=7.194E-01  e=1.035E-16  Stutzerimonas stutzeri
  5ub7-assembly2_B  TM=7.516E-01  e=4.383E-16  Xanthomonas citri pv. citri str. 306
  5ub3-assembly1_A  TM=7.275E-01  e=3.371E-16  Xanthomonas citri pv. citri str. 306